Protein AF-A0A8J5LTT1-F1 (afdb_monomer_lite)

Structure (mmCIF, N/CA/C/O backbone):
data_AF-A0A8J5LTT1-F1
#
_entry.id   AF-A0A8J5LTT1-F1
#
loop_
_atom_site.group_PDB
_atom_site.id
_atom_site.type_symbol
_atom_site.label_atom_id
_atom_site.label_alt_id
_atom_site.label_comp_id
_atom_site.label_asym_id
_atom_site.label_entity_id
_atom_site.label_seq_id
_atom_site.pdbx_PDB_ins_code
_atom_site.Cartn_x
_atom_site.Cartn_y
_atom_site.Cartn_z
_atom_site.occupancy
_atom_site.B_iso_or_equiv
_atom_site.auth_seq_id
_atom_site.auth_comp_id
_atom_site.auth_asym_id
_atom_site.auth_atom_id
_atom_site.pdbx_PDB_model_num
ATOM 1 N N . MET A 1 1 ? 17.316 41.016 32.663 1.00 40.66 1 MET A N 1
ATOM 2 C CA . MET A 1 1 ? 16.674 39.983 31.808 1.00 40.66 1 MET A CA 1
ATOM 3 C C . MET A 1 1 ? 17.158 40.007 30.357 1.00 40.66 1 MET A C 1
ATOM 5 O O . MET A 1 1 ? 17.372 38.932 29.819 1.00 40.66 1 MET A O 1
ATOM 9 N N . ARG A 1 2 ? 17.405 41.175 29.738 1.00 32.16 2 ARG A N 1
ATOM 10 C CA . ARG A 1 2 ? 17.920 41.272 28.353 1.00 32.16 2 ARG A CA 1
ATOM 11 C C . ARG A 1 2 ? 19.326 40.681 28.143 1.00 32.16 2 ARG A C 1
ATOM 13 O O . ARG A 1 2 ? 19.530 39.993 27.152 1.00 32.16 2 ARG A O 1
A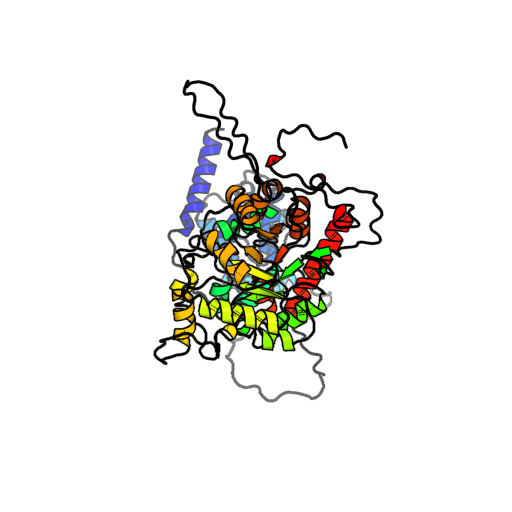TOM 20 N N . GLU A 1 3 ? 20.249 40.841 29.094 1.00 35.06 3 GLU A N 1
ATOM 21 C CA . GLU A 1 3 ? 21.596 40.233 29.011 1.00 35.06 3 GLU A CA 1
ATOM 22 C C . GLU A 1 3 ? 21.596 38.710 29.217 1.00 35.06 3 GLU A C 1
ATOM 24 O O . GLU A 1 3 ? 22.361 37.987 28.586 1.00 35.06 3 GLU A O 1
ATOM 29 N N . ARG A 1 4 ? 20.655 38.200 30.026 1.00 44.62 4 ARG A N 1
ATOM 30 C CA . ARG A 1 4 ? 20.475 36.759 30.287 1.00 44.62 4 ARG A CA 1
ATOM 31 C C . ARG A 1 4 ? 20.013 35.987 29.047 1.00 44.62 4 ARG A C 1
ATOM 33 O O . ARG A 1 4 ? 20.304 34.806 28.923 1.00 44.62 4 ARG A O 1
ATOM 40 N N . PHE A 1 5 ? 19.315 36.659 28.131 1.00 38.78 5 PHE A N 1
ATOM 41 C CA . PHE A 1 5 ? 18.871 36.070 26.869 1.00 38.78 5 PHE A CA 1
ATOM 42 C C . PHE A 1 5 ? 19.996 36.060 25.822 1.00 38.78 5 PHE A C 1
ATOM 44 O O . PHE A 1 5 ? 20.113 35.109 25.061 1.00 38.78 5 PHE A O 1
ATOM 51 N N . HIS A 1 6 ? 20.875 37.067 25.827 1.00 37.28 6 HIS A N 1
ATOM 52 C CA . HIS A 1 6 ? 21.971 37.164 24.858 1.00 37.28 6 HIS A CA 1
ATOM 53 C C . HIS A 1 6 ? 23.093 36.157 25.133 1.00 37.28 6 HIS A C 1
ATOM 55 O O . HIS A 1 6 ? 23.568 35.533 24.192 1.00 37.28 6 HIS A O 1
ATOM 61 N N . ALA A 1 7 ? 23.464 35.916 26.396 1.00 38.59 7 ALA A N 1
ATOM 62 C CA . ALA A 1 7 ? 24.502 34.932 26.729 1.00 38.59 7 ALA A CA 1
ATOM 63 C C . ALA A 1 7 ? 24.077 33.484 26.412 1.00 38.59 7 ALA A C 1
ATOM 65 O O . ALA A 1 7 ? 24.863 32.708 25.874 1.00 38.59 7 ALA A O 1
ATOM 66 N N . ALA A 1 8 ? 22.814 33.132 26.681 1.00 39.97 8 ALA A N 1
ATOM 67 C CA . ALA A 1 8 ? 22.273 31.807 26.372 1.00 39.97 8 ALA A CA 1
ATOM 68 C C . ALA A 1 8 ? 22.137 31.571 24.857 1.00 39.97 8 ALA A C 1
ATOM 70 O O . ALA A 1 8 ? 22.448 30.486 24.372 1.00 39.97 8 ALA A O 1
ATOM 71 N N . VAL A 1 9 ? 21.728 32.596 24.100 1.00 42.22 9 VAL A N 1
ATOM 72 C CA . VAL A 1 9 ? 21.604 32.526 22.634 1.00 42.22 9 VAL A CA 1
ATOM 73 C C . VAL A 1 9 ? 22.978 32.477 21.956 1.00 42.22 9 VAL A C 1
ATOM 75 O O . VAL A 1 9 ? 23.155 31.705 21.017 1.00 42.22 9 VAL A O 1
ATOM 78 N N . LEU A 1 10 ? 23.974 33.217 22.457 1.00 40.25 10 LEU A N 1
ATOM 79 C CA . LEU A 1 10 ? 25.341 33.195 21.924 1.00 40.25 10 LEU A CA 1
ATOM 80 C C . LEU A 1 10 ? 26.037 31.841 22.172 1.00 40.25 10 LEU A C 1
ATOM 82 O O . LEU A 1 10 ? 26.752 31.350 21.302 1.00 40.25 10 LEU A O 1
ATOM 86 N N . LEU A 1 11 ? 25.774 31.199 23.316 1.00 44.06 11 LEU A N 1
ATOM 87 C CA . LEU A 1 11 ? 26.318 29.877 23.647 1.00 44.06 11 LEU A CA 1
ATOM 88 C C . LEU A 1 11 ? 25.653 28.747 22.837 1.00 44.06 11 LEU A C 1
ATOM 90 O O . LEU A 1 11 ? 26.336 27.833 22.380 1.00 44.06 11 LEU A O 1
ATOM 94 N N . LEU A 1 12 ? 24.338 28.837 22.598 1.00 44.53 12 LEU A N 1
ATOM 95 C CA . LEU A 1 12 ? 23.605 27.932 21.700 1.00 44.53 12 LEU A CA 1
ATOM 96 C C . LEU A 1 12 ? 24.073 28.061 20.242 1.00 44.53 12 LEU A C 1
ATOM 98 O O . LEU A 1 12 ? 24.183 27.052 19.549 1.00 44.53 12 LEU A O 1
ATOM 102 N N . LEU A 1 13 ? 24.399 29.278 19.794 1.00 41.47 13 LEU A N 1
ATOM 103 C CA . LEU A 1 13 ? 24.981 29.523 18.471 1.00 41.47 13 LEU A CA 1
ATOM 104 C C . LEU A 1 13 ? 26.402 28.949 18.351 1.00 41.47 13 LEU A C 1
ATOM 106 O O . LEU A 1 13 ? 26.711 28.326 17.342 1.00 41.47 13 LEU A O 1
ATOM 110 N N . LEU A 1 14 ? 27.246 29.075 19.379 1.00 43.44 14 LEU A N 1
ATOM 111 C CA . LEU A 1 14 ? 28.599 28.496 19.371 1.00 43.44 14 LEU A CA 1
ATOM 112 C C . LEU A 1 14 ? 28.587 26.955 19.381 1.00 43.44 14 LEU A C 1
ATOM 114 O O . LEU A 1 14 ? 29.378 26.331 18.674 1.00 43.44 14 LEU A O 1
ATOM 118 N N . LEU A 1 15 ? 27.651 26.334 20.108 1.00 43.47 15 LEU A N 1
ATOM 119 C CA . LEU A 1 15 ? 27.485 24.873 20.133 1.00 43.47 15 LEU A CA 1
ATOM 120 C C . LEU A 1 15 ? 26.873 24.309 18.838 1.00 43.47 15 LEU A C 1
ATOM 122 O O . LEU A 1 15 ? 27.152 23.166 18.484 1.00 43.47 15 LEU A O 1
ATOM 126 N N . ALA A 1 16 ? 26.087 25.105 18.106 1.00 44.84 16 ALA A N 1
ATOM 127 C CA . ALA A 1 16 ? 25.532 24.716 16.808 1.00 44.84 16 ALA A CA 1
ATOM 128 C C . ALA A 1 16 ? 26.553 24.789 15.654 1.00 44.84 16 ALA A C 1
ATOM 130 O O . ALA A 1 16 ? 26.369 24.116 14.641 1.00 44.84 16 ALA A O 1
ATOM 131 N N . VAL A 1 17 ? 27.627 25.578 15.793 1.00 39.59 17 VAL A N 1
ATOM 132 C CA . VAL A 1 17 ? 28.643 25.784 14.738 1.00 39.59 17 VAL A CA 1
ATOM 133 C C . VAL A 1 17 ? 29.858 24.854 14.892 1.00 39.59 17 VAL A C 1
ATOM 135 O O . VAL A 1 17 ? 30.524 24.546 13.905 1.00 39.59 17 VAL A O 1
ATOM 138 N N . ALA A 1 18 ? 30.114 24.314 16.088 1.00 39.09 18 ALA A N 1
ATOM 139 C CA . ALA A 1 18 ? 31.217 23.380 16.341 1.00 39.09 18 ALA A CA 1
ATOM 140 C C . ALA A 1 18 ? 31.277 22.114 15.437 1.00 39.09 18 ALA A C 1
ATOM 142 O O . ALA A 1 18 ? 32.391 21.663 15.166 1.00 39.09 18 ALA A O 1
ATOM 143 N N . PRO A 1 19 ? 30.170 21.546 14.900 1.00 41.97 19 PRO A N 1
ATOM 144 C CA . PRO A 1 19 ? 30.253 20.375 14.017 1.00 41.97 19 PRO A CA 1
ATOM 145 C C . PRO A 1 19 ? 30.792 20.679 12.609 1.00 41.97 19 PRO A C 1
ATOM 147 O O . PRO A 1 19 ? 31.069 19.747 11.861 1.00 41.97 19 PRO A O 1
ATOM 150 N N . LEU A 1 20 ? 30.919 21.954 12.216 1.00 38.47 20 LEU A N 1
ATOM 151 C CA . LEU A 1 20 ? 31.273 22.352 10.844 1.00 38.47 20 LEU A CA 1
ATOM 152 C C . LEU A 1 20 ? 32.787 22.451 10.576 1.00 38.47 20 LEU A C 1
ATOM 154 O O . LEU A 1 20 ? 33.169 22.698 9.436 1.00 38.47 20 LEU A O 1
ATOM 158 N N . ILE A 1 21 ? 33.653 22.272 11.585 1.00 40.97 21 ILE A N 1
ATOM 159 C CA . ILE A 1 21 ? 35.104 22.550 11.465 1.00 40.97 21 ILE A CA 1
ATOM 160 C C . ILE A 1 21 ? 35.990 21.318 11.760 1.00 40.97 21 ILE A C 1
ATOM 162 O O . ILE A 1 21 ? 37.210 21.439 11.810 1.00 40.97 21 ILE A O 1
ATOM 166 N N . MET A 1 22 ? 35.447 20.103 11.912 1.00 36.84 22 MET A N 1
ATOM 167 C CA . MET A 1 22 ? 36.278 18.921 12.215 1.00 36.84 22 MET A CA 1
ATOM 168 C C . MET A 1 22 ? 36.140 17.773 11.205 1.00 36.84 22 MET A C 1
ATOM 170 O O . MET A 1 22 ? 35.045 17.534 10.694 1.00 36.84 22 MET A O 1
ATOM 174 N N . PRO A 1 23 ? 37.246 17.064 10.895 1.00 39.72 23 PRO A N 1
ATOM 175 C CA . PRO A 1 23 ? 37.249 15.970 9.931 1.00 39.72 23 PRO A CA 1
ATOM 176 C C . PRO A 1 23 ? 36.421 14.784 10.440 1.00 39.72 23 PRO A C 1
ATOM 178 O O . PRO A 1 23 ? 36.452 14.444 11.623 1.00 39.72 23 PRO A O 1
ATOM 181 N N . LEU A 1 24 ? 35.685 14.156 9.521 1.00 35.53 24 LEU A N 1
ATOM 182 C CA . LEU A 1 24 ? 34.888 12.951 9.764 1.00 35.53 24 LEU A CA 1
ATOM 183 C C . LEU A 1 24 ? 35.791 11.791 10.234 1.00 35.53 24 LEU A C 1
ATOM 185 O O . LEU A 1 24 ? 36.799 11.534 9.572 1.00 35.53 24 LEU A O 1
ATOM 189 N N . PRO A 1 25 ? 35.458 11.070 11.323 1.00 36.47 25 PRO A N 1
ATOM 190 C CA . PRO A 1 25 ? 36.203 9.881 11.720 1.00 36.47 25 PRO A CA 1
ATOM 191 C C . PRO A 1 25 ? 35.799 8.647 10.890 1.00 36.47 25 PRO A C 1
ATOM 193 O O . PRO A 1 25 ? 34.701 8.577 10.338 1.00 36.47 25 PRO A O 1
ATOM 196 N N . ASP A 1 26 ? 36.727 7.689 10.817 1.00 35.19 26 ASP A N 1
ATOM 197 C CA . ASP A 1 26 ? 36.678 6.414 10.083 1.00 35.19 26 ASP A CA 1
ATOM 198 C C . ASP A 1 26 ? 35.349 5.631 10.250 1.00 35.19 26 ASP A C 1
ATOM 200 O O . ASP A 1 26 ? 34.829 5.535 11.365 1.00 35.19 26 ASP A O 1
ATOM 204 N N . PRO A 1 27 ? 34.797 4.991 9.196 1.00 34.50 27 PRO A N 1
ATOM 205 C CA . PRO A 1 27 ? 33.436 4.443 9.191 1.00 34.50 27 PRO A CA 1
ATOM 206 C C . PRO A 1 27 ? 33.293 3.052 9.842 1.00 34.50 27 PRO A C 1
ATOM 208 O O . PRO A 1 27 ? 32.340 2.329 9.549 1.00 34.50 27 PRO A O 1
ATOM 211 N N . ALA A 1 28 ? 34.206 2.650 10.727 1.00 35.47 28 ALA A N 1
ATOM 212 C CA . ALA A 1 28 ? 34.257 1.295 11.278 1.00 35.47 28 ALA A CA 1
ATOM 213 C C . ALA A 1 28 ? 34.211 1.261 12.815 1.00 35.47 28 ALA A C 1
ATOM 215 O O . ALA A 1 28 ? 35.113 0.714 13.429 1.00 35.47 28 ALA A O 1
ATOM 216 N N . LEU A 1 29 ? 33.181 1.859 13.428 1.00 38.16 29 LEU A N 1
ATOM 217 C CA . LEU A 1 29 ? 32.642 1.595 14.782 1.00 38.16 29 LEU A CA 1
ATOM 218 C C . LEU A 1 29 ? 31.674 2.745 15.112 1.00 38.16 29 LEU A C 1
ATOM 220 O O . LEU A 1 29 ? 32.067 3.907 15.057 1.00 38.16 29 LEU A O 1
ATOM 224 N N . ILE A 1 30 ? 30.410 2.459 15.443 1.00 41.78 30 ILE A N 1
ATOM 225 C CA . ILE A 1 30 ? 29.482 3.499 15.924 1.00 41.78 30 ILE A CA 1
ATOM 226 C C . ILE A 1 30 ? 29.899 3.845 17.359 1.00 41.78 30 ILE A C 1
ATOM 228 O O . ILE A 1 30 ? 29.416 3.236 18.305 1.00 41.78 30 ILE A O 1
ATOM 232 N N . LEU A 1 31 ? 30.845 4.773 17.511 1.00 51.72 31 LEU A N 1
ATOM 233 C CA . LEU A 1 31 ? 31.111 5.452 18.779 1.00 51.72 31 LEU A CA 1
ATOM 234 C C . LEU A 1 31 ? 30.049 6.543 18.981 1.00 51.72 31 LEU A C 1
ATOM 236 O O . LEU A 1 31 ? 29.708 7.250 18.030 1.00 51.72 31 LEU A O 1
ATOM 240 N N . MET A 1 32 ? 29.569 6.720 20.218 1.00 60.81 32 MET A N 1
ATOM 241 C CA . MET A 1 32 ? 28.760 7.890 20.593 1.00 60.81 32 MET A CA 1
ATOM 242 C C . MET A 1 32 ? 29.425 9.195 20.136 1.00 60.81 32 MET A C 1
ATOM 244 O O . MET A 1 32 ? 30.626 9.402 20.340 1.00 60.81 32 MET A O 1
ATOM 248 N N . THR A 1 33 ? 28.639 10.100 19.553 1.00 71.50 33 THR A N 1
ATOM 249 C CA . THR A 1 33 ? 29.146 11.389 19.066 1.00 71.50 33 THR A CA 1
ATOM 250 C C . THR A 1 33 ? 29.193 12.426 20.189 1.00 71.50 33 THR A C 1
ATOM 252 O O . THR A 1 33 ? 28.355 12.438 21.094 1.00 71.50 33 THR A O 1
ATOM 255 N N . CYS A 1 34 ? 30.126 13.382 20.121 1.00 73.12 34 CYS A N 1
ATOM 256 C CA . CYS A 1 34 ? 30.178 14.463 21.113 1.00 73.12 34 CYS A CA 1
ATOM 257 C C . CYS A 1 34 ? 28.926 15.358 21.104 1.00 73.12 34 CYS A C 1
ATOM 259 O O . CYS A 1 34 ? 28.616 15.969 22.125 1.00 73.12 34 CYS A O 1
ATOM 261 N N . GLY A 1 35 ? 28.172 15.397 19.997 1.00 71.25 35 GLY A N 1
ATOM 262 C CA . GLY A 1 35 ? 26.879 16.084 19.925 1.00 71.25 35 GLY A CA 1
ATOM 263 C C . GLY A 1 35 ? 25.821 15.456 20.837 1.00 71.25 35 GLY A C 1
ATOM 264 O O . GLY A 1 35 ? 25.124 16.173 21.556 1.00 71.25 35 GLY A O 1
ATOM 265 N N . GLU A 1 36 ? 25.749 14.124 20.887 1.00 71.88 36 GLU A N 1
ATOM 266 C CA . GLU A 1 36 ? 24.828 13.392 21.771 1.00 71.88 36 GLU A CA 1
ATOM 267 C C . GLU A 1 36 ? 25.196 13.567 23.252 1.00 71.88 36 GLU A C 1
ATOM 269 O O . GLU A 1 36 ? 24.316 13.753 24.101 1.00 71.88 36 GLU A O 1
ATOM 274 N N . VAL A 1 37 ? 26.499 13.582 23.559 1.00 75.31 37 VAL A N 1
ATOM 275 C CA . VAL A 1 37 ? 27.018 13.859 24.910 1.00 75.31 37 VAL A CA 1
ATOM 276 C C . VAL A 1 37 ? 26.666 15.282 25.347 1.00 75.31 37 VAL A C 1
ATOM 278 O O . VAL A 1 37 ? 26.144 15.481 26.447 1.00 75.31 37 VAL A O 1
ATOM 281 N N . ALA A 1 38 ? 26.880 16.268 24.472 1.00 74.31 38 ALA A N 1
ATOM 282 C CA . ALA A 1 38 ? 26.582 17.669 24.751 1.00 74.31 38 ALA A CA 1
ATOM 283 C C . ALA A 1 38 ? 25.080 17.913 24.956 1.00 74.31 38 ALA A C 1
ATOM 285 O O . ALA A 1 38 ? 24.695 18.575 25.918 1.00 74.31 38 ALA A O 1
ATOM 286 N N . MET A 1 39 ? 24.218 17.341 24.111 1.00 76.94 39 MET A N 1
ATOM 287 C CA . MET A 1 39 ? 22.763 17.469 24.257 1.00 76.94 39 MET A CA 1
ATOM 288 C C . MET A 1 39 ? 22.245 16.862 25.562 1.00 76.94 39 MET A C 1
ATOM 290 O O . MET A 1 39 ? 21.358 17.433 26.196 1.00 76.94 39 MET A O 1
ATOM 294 N N . SER A 1 40 ? 22.812 15.729 25.976 1.00 81.25 40 SER A N 1
ATOM 295 C CA . SER A 1 40 ? 22.407 15.051 27.210 1.00 81.25 40 SER A CA 1
ATOM 296 C C . SER A 1 40 ? 22.816 15.835 28.461 1.00 81.25 40 SER A C 1
ATOM 298 O O . SER A 1 40 ? 22.116 15.787 29.467 1.00 81.25 40 SER A O 1
ATOM 300 N N . LEU A 1 41 ? 23.917 16.593 28.412 1.00 79.94 41 LEU A N 1
ATOM 301 C CA . LEU A 1 41 ? 24.440 17.340 29.565 1.00 79.94 41 LEU A CA 1
ATOM 302 C C . LEU A 1 41 ? 24.178 18.843 29.523 1.00 79.94 41 LEU A C 1
ATOM 304 O O . LEU A 1 41 ? 24.386 19.512 30.534 1.00 79.94 41 LEU A O 1
ATOM 308 N N . ALA A 1 42 ? 23.666 19.386 28.417 1.00 82.12 42 ALA A N 1
ATOM 309 C CA . ALA A 1 42 ? 23.268 20.789 28.325 1.00 82.12 42 ALA A CA 1
ATOM 310 C C . ALA A 1 42 ? 22.352 21.239 29.487 1.00 82.12 42 ALA A C 1
ATOM 312 O O . ALA A 1 42 ? 22.593 22.315 30.040 1.00 82.12 42 ALA A O 1
ATOM 313 N N . PRO A 1 43 ? 21.376 20.430 29.957 1.00 86.44 43 PRO A N 1
ATOM 314 C CA . PRO A 1 43 ? 20.550 20.800 31.108 1.00 86.44 43 PRO A CA 1
ATOM 315 C C . PRO A 1 43 ? 21.306 20.843 32.446 1.00 86.44 43 PRO A C 1
ATOM 317 O O . PRO A 1 43 ? 20.787 21.394 33.411 1.00 86.44 43 PRO A O 1
ATOM 320 N N . CYS A 1 44 ? 22.509 20.267 32.532 1.00 83.06 44 CYS A N 1
ATOM 321 C CA . CYS A 1 44 ? 23.351 20.278 33.732 1.00 83.06 44 CYS A CA 1
ATOM 322 C C . CYS A 1 44 ? 24.196 21.545 33.873 1.00 83.06 44 CYS A C 1
ATOM 324 O O . CYS A 1 44 ? 24.765 21.787 34.937 1.00 83.06 44 CYS A O 1
ATOM 326 N N . LEU A 1 45 ? 24.285 22.366 32.824 1.00 83.62 45 LEU A N 1
ATOM 327 C CA . LEU A 1 45 ? 25.180 23.517 32.783 1.00 83.62 45 LEU A CA 1
ATOM 328 C C . LEU A 1 45 ? 24.965 24.532 33.931 1.00 83.62 45 LEU A C 1
ATOM 330 O O . LEU A 1 45 ? 25.966 24.978 34.493 1.00 83.62 45 LEU A O 1
ATOM 334 N N . PRO A 1 46 ? 23.727 24.862 34.364 1.00 82.75 46 PRO A N 1
ATOM 335 C CA . PRO A 1 46 ? 23.511 25.751 35.511 1.00 82.75 46 PRO A CA 1
ATOM 336 C C . PRO A 1 46 ? 24.135 25.229 36.813 1.00 82.75 46 PRO A C 1
ATOM 338 O O . PRO A 1 46 ? 24.779 25.985 37.543 1.00 82.75 46 PRO A O 1
ATOM 341 N N . TYR A 1 47 ? 24.016 23.926 37.073 1.00 84.44 47 TYR A N 1
ATOM 342 C CA . TYR A 1 47 ? 24.647 23.269 38.217 1.00 84.44 47 TYR A CA 1
ATOM 343 C C . TYR A 1 47 ? 26.173 23.219 38.068 1.00 84.44 47 TYR A C 1
ATOM 345 O O . TYR A 1 47 ? 26.898 23.573 38.996 1.00 84.44 47 TYR A O 1
ATOM 353 N N . LEU A 1 48 ? 26.691 22.872 36.887 1.00 82.12 48 LEU A N 1
ATOM 354 C CA . LEU A 1 48 ? 28.136 22.759 36.647 1.00 82.12 48 LEU A CA 1
ATOM 355 C C . LEU A 1 48 ? 28.881 24.103 36.725 1.00 82.12 48 LEU A C 1
ATOM 357 O O . LEU A 1 48 ? 30.033 24.142 37.155 1.00 82.12 48 LEU A O 1
ATOM 361 N N . LEU A 1 49 ? 28.220 25.208 36.375 1.00 82.00 49 LEU A N 1
ATOM 362 C CA . LEU A 1 49 ? 28.737 26.574 36.550 1.00 82.00 49 LEU A CA 1
ATOM 363 C C . LEU A 1 49 ? 28.546 27.100 37.989 1.00 82.00 49 LEU A C 1
ATOM 365 O O . LEU A 1 49 ? 29.063 28.155 38.358 1.00 82.00 49 LEU A O 1
ATOM 369 N N . GLY A 1 50 ? 27.833 26.352 38.836 1.00 80.81 50 GLY A N 1
ATOM 370 C CA . GLY A 1 50 ? 27.568 26.702 40.229 1.00 80.81 50 GLY A CA 1
ATOM 371 C C . GLY A 1 50 ? 26.519 27.795 40.413 1.00 80.81 50 GLY A C 1
ATOM 372 O O . GLY A 1 50 ? 26.554 28.478 41.436 1.00 80.81 50 GLY A O 1
ATOM 373 N N . TYR A 1 51 ? 25.618 27.961 39.441 1.00 82.94 51 TYR A N 1
ATOM 374 C CA . TYR A 1 51 ? 24.418 28.792 39.569 1.00 82.94 51 TYR A CA 1
ATOM 375 C C . TYR A 1 51 ? 23.300 28.082 40.342 1.00 82.94 51 TYR A C 1
ATOM 377 O O . TYR A 1 51 ? 22.413 28.747 40.873 1.00 82.94 51 TYR A O 1
ATOM 385 N N . GLU A 1 52 ? 23.357 26.752 40.439 1.00 84.62 52 GLU A N 1
ATOM 386 C CA . GLU A 1 52 ? 22.429 25.930 41.216 1.00 84.62 52 GLU A CA 1
ATOM 387 C C . GLU A 1 52 ? 23.179 25.076 42.244 1.00 84.62 52 GLU A C 1
ATOM 389 O O . GLU A 1 52 ? 24.285 24.598 41.992 1.00 84.62 52 GLU A O 1
ATOM 394 N N . ILE A 1 53 ? 22.557 24.875 43.411 1.00 82.19 53 ILE A N 1
ATOM 395 C CA . ILE A 1 53 ? 23.106 24.060 44.510 1.00 82.19 53 ILE A CA 1
ATOM 396 C C . ILE A 1 53 ? 22.885 22.559 44.248 1.00 82.19 53 ILE A C 1
ATOM 398 O O . ILE A 1 53 ? 23.635 21.728 44.751 1.00 82.19 53 ILE A O 1
ATOM 402 N N . GLN A 1 54 ? 21.867 22.202 43.458 1.00 85.62 54 GLN A N 1
ATOM 403 C CA . GLN A 1 54 ? 21.510 20.826 43.102 1.00 85.62 54 GLN A CA 1
ATOM 404 C C . GLN A 1 54 ? 21.158 20.738 41.611 1.00 85.62 54 GLN A C 1
ATOM 406 O O . GLN A 1 54 ? 20.606 21.701 41.079 1.00 85.62 54 GLN A O 1
ATOM 411 N N . PRO A 1 55 ? 21.441 19.611 40.935 1.00 87.75 55 PRO A N 1
ATOM 412 C CA . PRO A 1 55 ? 21.096 19.435 39.531 1.00 87.75 55 PRO A CA 1
ATOM 413 C C . PRO A 1 55 ? 19.580 19.304 39.338 1.00 87.75 55 PRO A C 1
ATOM 415 O O . PRO A 1 55 ? 18.898 18.577 40.063 1.00 87.75 55 PRO A O 1
ATOM 418 N N . ALA A 1 56 ? 19.047 19.966 38.310 1.00 87.19 56 ALA A N 1
ATOM 419 C CA . ALA A 1 56 ? 17.650 19.811 37.916 1.00 87.19 56 ALA A CA 1
ATOM 420 C C . ALA A 1 56 ? 17.317 18.357 37.518 1.00 87.19 56 ALA A C 1
ATOM 422 O O . ALA A 1 56 ? 18.150 17.632 36.972 1.00 87.19 56 ALA A O 1
ATOM 423 N N . ALA A 1 57 ? 16.055 17.945 37.678 1.00 85.62 57 ALA A N 1
ATOM 424 C CA . ALA A 1 57 ? 15.603 16.602 37.288 1.00 85.62 57 ALA A CA 1
ATOM 425 C C . ALA A 1 57 ? 15.899 16.276 35.808 1.00 85.62 57 ALA A C 1
ATOM 427 O O . ALA A 1 57 ? 16.231 15.143 35.467 1.00 85.62 57 ALA A O 1
ATOM 428 N N . VAL A 1 58 ? 15.838 17.290 34.938 1.00 82.94 58 VAL A N 1
ATOM 429 C CA . VAL A 1 58 ? 16.160 17.182 33.507 1.00 82.94 58 VAL A CA 1
ATOM 430 C C . VAL A 1 58 ? 17.656 16.921 33.281 1.00 82.94 58 VAL A C 1
ATOM 432 O O . VAL A 1 58 ? 18.005 16.118 32.419 1.00 82.94 58 VAL A O 1
ATOM 435 N N . CYS A 1 59 ? 18.535 17.524 34.089 1.00 86.62 59 CYS A N 1
ATOM 436 C CA . CYS A 1 59 ? 19.967 17.220 34.084 1.00 86.62 59 CYS A CA 1
ATOM 437 C C . CYS A 1 59 ? 20.218 15.757 34.466 1.00 86.62 59 CYS A C 1
ATOM 439 O O . CYS A 1 59 ? 20.877 15.027 33.727 1.00 86.62 59 CYS A O 1
ATOM 441 N N . CYS A 1 60 ? 19.623 15.286 35.563 1.00 90.12 60 CYS A N 1
ATOM 442 C CA . CYS A 1 60 ? 19.807 13.900 35.991 1.00 90.12 60 CYS A CA 1
ATOM 443 C C . CYS A 1 60 ? 19.198 12.875 35.022 1.00 90.12 60 CYS A C 1
ATOM 445 O O . CYS A 1 60 ? 19.728 11.773 34.886 1.00 90.12 60 CYS A O 1
ATOM 447 N N . GLY A 1 61 ? 18.134 13.241 34.298 1.00 86.38 61 GLY A N 1
ATOM 448 C CA . GLY A 1 61 ? 17.620 12.448 33.180 1.00 86.38 61 GLY A CA 1
ATOM 449 C C . GLY A 1 61 ? 18.667 12.254 32.080 1.00 86.38 61 GLY A C 1
ATOM 450 O O . GLY A 1 61 ? 18.881 11.129 31.632 1.00 86.38 61 GLY A O 1
ATOM 451 N N . GLY A 1 62 ? 19.377 13.320 31.710 1.00 84.50 62 GLY A N 1
ATOM 452 C CA . GLY A 1 62 ? 20.471 13.268 30.740 1.00 84.50 62 GLY A CA 1
ATOM 453 C C . GLY A 1 62 ? 21.676 12.443 31.204 1.00 84.50 62 GLY A C 1
ATOM 454 O O . GLY A 1 62 ? 22.181 11.612 30.450 1.00 84.50 62 GLY A O 1
ATOM 455 N N . VAL A 1 63 ? 22.079 12.579 32.472 1.00 84.06 63 VAL A N 1
ATOM 456 C CA . VAL A 1 63 ? 23.147 11.755 33.080 1.00 84.06 63 VAL A CA 1
ATOM 457 C C . VAL A 1 63 ? 22.789 10.264 33.042 1.00 84.06 63 VAL A C 1
ATOM 459 O O . VAL A 1 63 ? 23.636 9.426 32.730 1.00 84.06 63 VAL A O 1
ATOM 462 N N . ARG A 1 64 ? 21.522 9.918 33.298 1.00 86.56 64 ARG A N 1
ATOM 463 C CA . ARG A 1 64 ? 21.029 8.534 33.233 1.00 86.56 64 ARG A CA 1
ATOM 464 C C . ARG A 1 64 ? 21.036 7.970 31.817 1.00 86.56 64 ARG A C 1
ATOM 466 O O . ARG A 1 64 ? 21.394 6.810 31.636 1.00 86.56 64 ARG A O 1
ATOM 473 N N . VAL A 1 65 ? 20.688 8.784 30.823 1.00 82.50 65 VAL A N 1
ATOM 474 C CA . VAL A 1 65 ? 20.786 8.396 29.409 1.00 82.50 65 VAL A CA 1
ATOM 475 C C . VAL A 1 65 ? 22.238 8.083 29.042 1.00 82.50 65 VAL A C 1
ATOM 477 O O . VAL A 1 65 ? 22.495 7.018 28.491 1.00 82.50 65 VAL A O 1
ATOM 480 N N . LEU A 1 66 ? 23.196 8.935 29.420 1.00 80.38 66 LEU A N 1
ATOM 481 C CA . LEU A 1 66 ? 24.614 8.688 29.129 1.00 80.38 66 LEU A CA 1
ATOM 482 C C . LEU A 1 66 ? 25.170 7.450 29.836 1.00 80.38 66 LEU A C 1
ATOM 484 O O . LEU A 1 66 ? 25.894 6.673 29.220 1.00 80.38 66 LEU A O 1
ATOM 488 N N . SER A 1 67 ? 24.811 7.241 31.105 1.00 82.06 67 SER A N 1
ATOM 489 C CA . SER A 1 67 ? 25.226 6.048 31.853 1.00 82.06 67 SER A CA 1
ATOM 490 C C . SER A 1 67 ? 24.713 4.756 31.199 1.00 82.06 67 SER A C 1
ATOM 492 O O . SER A 1 67 ? 25.463 3.791 31.071 1.00 82.06 67 SER A O 1
ATOM 494 N N . ASN A 1 68 ? 23.475 4.766 30.692 1.00 79.50 68 ASN A N 1
ATOM 495 C CA . ASN A 1 68 ? 22.874 3.611 30.022 1.00 79.50 68 ASN A CA 1
ATOM 496 C C . ASN A 1 68 ? 23.405 3.363 28.602 1.00 79.50 68 ASN A C 1
ATOM 498 O O . ASN A 1 68 ? 23.297 2.242 28.112 1.00 79.50 68 ASN A O 1
ATOM 502 N N . LEU A 1 69 ? 23.933 4.388 27.926 1.00 74.31 69 LEU A N 1
ATOM 503 C CA . LEU A 1 69 ? 24.457 4.271 26.561 1.00 74.31 69 LEU A CA 1
ATOM 504 C C . LEU A 1 69 ? 25.951 3.915 26.522 1.00 74.31 69 LEU A C 1
ATOM 506 O O . LEU A 1 69 ? 26.398 3.293 25.563 1.00 74.31 69 LEU A O 1
ATOM 510 N N . ALA A 1 70 ? 26.721 4.242 27.564 1.00 77.56 70 ALA A N 1
ATOM 511 C CA . ALA A 1 70 ? 28.159 3.972 27.640 1.00 77.56 70 ALA A CA 1
ATOM 512 C C . ALA A 1 70 ? 28.486 2.510 28.030 1.00 77.56 70 ALA A C 1
ATOM 514 O O . ALA A 1 70 ? 29.172 2.247 29.025 1.00 77.56 70 ALA A O 1
ATOM 515 N N . LEU A 1 71 ? 27.975 1.548 27.255 1.00 73.12 71 LEU A N 1
ATOM 516 C CA . LEU A 1 71 ? 28.032 0.115 27.576 1.00 73.12 71 LEU A CA 1
ATOM 517 C C . LEU A 1 71 ? 29.377 -0.529 27.212 1.00 73.12 71 LEU A C 1
ATOM 519 O O . LEU A 1 71 ? 29.858 -1.406 27.938 1.00 73.12 71 LEU A O 1
ATOM 523 N N . THR A 1 72 ? 30.023 -0.089 26.129 1.00 75.75 72 THR A N 1
ATOM 524 C CA . THR A 1 72 ? 31.314 -0.647 25.695 1.00 75.75 72 THR A CA 1
ATOM 525 C C . THR A 1 72 ? 32.507 0.182 26.178 1.00 75.75 72 THR A C 1
ATOM 527 O O . THR A 1 72 ? 32.383 1.357 26.524 1.00 75.75 72 THR A O 1
ATOM 530 N N . ALA A 1 73 ? 33.700 -0.423 26.185 1.00 70.31 73 ALA A N 1
ATOM 531 C CA . ALA A 1 73 ? 34.958 0.285 26.451 1.00 70.31 73 ALA A CA 1
ATOM 532 C C . ALA A 1 73 ? 35.184 1.452 25.470 1.00 70.31 73 ALA A C 1
ATOM 534 O O . ALA A 1 73 ? 35.659 2.521 25.859 1.00 70.31 73 ALA A O 1
ATOM 535 N N . GLY A 1 74 ? 34.782 1.259 24.207 1.00 70.94 74 GLY A N 1
ATOM 536 C CA . GLY A 1 74 ? 34.811 2.289 23.171 1.00 70.94 74 GLY A CA 1
ATOM 537 C C . GLY A 1 74 ? 33.886 3.460 23.493 1.00 70.94 74 GLY A C 1
ATOM 538 O O . GLY A 1 74 ? 34.328 4.605 23.438 1.00 70.94 74 GLY A O 1
ATOM 539 N N . ASP A 1 75 ? 32.652 3.185 23.924 1.00 73.94 75 ASP A N 1
ATOM 540 C CA . ASP A 1 75 ? 31.672 4.226 24.268 1.00 73.94 75 ASP A CA 1
ATOM 541 C C . ASP A 1 75 ? 32.098 5.019 25.503 1.00 73.94 75 ASP A C 1
ATOM 543 O O . ASP A 1 75 ? 32.056 6.247 25.502 1.00 73.94 75 ASP A O 1
ATOM 547 N N . ARG A 1 76 ? 32.587 4.337 26.547 1.00 78.56 76 ARG A N 1
ATOM 548 C CA . ARG A 1 76 ? 33.107 5.001 27.753 1.00 78.56 76 ARG A CA 1
ATOM 549 C C . ARG A 1 76 ? 34.272 5.932 27.430 1.00 78.56 76 ARG A C 1
ATOM 551 O O . ARG A 1 76 ? 34.335 7.049 27.950 1.00 78.56 76 ARG A O 1
ATOM 558 N N . ARG A 1 77 ? 35.176 5.497 26.547 1.00 78.94 77 ARG A N 1
ATOM 559 C CA . ARG A 1 77 ? 36.305 6.311 26.079 1.00 78.94 77 ARG A CA 1
ATOM 560 C C . ARG A 1 77 ? 35.832 7.489 25.225 1.00 78.94 77 ARG A C 1
ATOM 562 O O . ARG A 1 77 ? 36.334 8.595 25.411 1.00 78.94 77 ARG A O 1
ATOM 569 N N . ALA A 1 78 ? 34.848 7.279 24.350 1.00 75.56 78 ALA A N 1
ATOM 570 C CA . ALA A 1 78 ? 34.237 8.326 23.532 1.00 75.56 78 ALA A CA 1
ATOM 571 C C . ALA A 1 78 ? 33.597 9.416 24.401 1.00 75.56 78 ALA A C 1
ATOM 573 O O . ALA A 1 78 ? 33.937 10.592 24.276 1.00 75.56 78 ALA A O 1
ATOM 574 N N . VAL A 1 79 ? 32.746 9.015 25.349 1.00 76.31 79 VAL A N 1
ATOM 575 C CA . VAL A 1 79 ? 32.061 9.926 26.273 1.00 76.31 79 VAL A CA 1
ATOM 576 C C . VAL A 1 79 ? 33.068 10.695 27.130 1.00 76.31 79 VAL A C 1
ATOM 578 O O . VAL A 1 79 ? 32.966 11.917 27.228 1.00 76.31 79 VAL A O 1
ATOM 581 N N . CYS A 1 80 ? 34.083 10.020 27.680 1.00 79.31 80 CYS A N 1
ATOM 582 C CA . CYS A 1 80 ? 35.148 10.673 28.446 1.00 79.31 80 CYS A CA 1
ATOM 583 C C . CYS A 1 80 ? 35.916 11.714 27.610 1.00 79.31 80 CYS A C 1
ATOM 585 O O . CYS A 1 80 ? 36.122 12.842 28.062 1.00 79.31 80 CYS A O 1
ATOM 587 N N . ASN A 1 81 ? 36.286 11.381 26.369 1.00 79.00 81 ASN A N 1
ATOM 588 C CA . ASN A 1 81 ? 36.995 12.306 25.481 1.00 79.00 81 ASN A CA 1
ATOM 589 C C . ASN A 1 81 ? 36.135 13.524 25.112 1.00 79.00 81 ASN A C 1
ATOM 591 O O . ASN A 1 81 ? 36.632 14.652 25.128 1.00 79.00 81 ASN A O 1
ATOM 595 N N . CYS A 1 82 ? 34.844 13.321 24.841 1.00 77.56 82 CYS A N 1
ATOM 596 C CA . CYS A 1 82 ? 33.910 14.409 24.555 1.00 77.56 82 CYS A CA 1
ATOM 597 C C . CYS A 1 82 ? 33.707 15.331 25.766 1.00 77.56 82 CYS A C 1
ATOM 599 O O . CYS A 1 82 ? 33.692 16.551 25.614 1.00 77.56 82 CYS A O 1
ATOM 601 N N . LEU A 1 83 ? 33.604 14.767 26.973 1.00 73.31 83 LEU A N 1
ATOM 602 C CA . LEU A 1 83 ? 33.522 15.530 28.222 1.00 73.31 83 LEU A CA 1
ATOM 603 C C . LEU A 1 83 ? 34.777 16.370 28.464 1.00 73.31 83 LEU A C 1
ATOM 605 O O . LEU A 1 83 ? 34.676 17.546 28.812 1.00 73.31 83 LEU A O 1
ATOM 609 N N . LYS A 1 84 ? 35.955 15.786 28.230 1.00 75.19 84 LYS A N 1
ATOM 610 C CA . LYS A 1 84 ? 37.245 16.470 28.358 1.00 75.19 84 LYS A CA 1
ATOM 611 C C . LYS A 1 84 ? 37.371 17.635 27.377 1.00 75.19 84 LYS A C 1
ATOM 613 O O . LYS A 1 84 ? 37.795 18.721 27.766 1.00 75.19 84 LYS A O 1
ATOM 618 N N . GLN A 1 85 ? 36.952 17.434 26.127 1.00 71.94 85 GLN A N 1
ATOM 619 C CA . GLN A 1 85 ? 36.910 18.503 25.128 1.00 71.94 85 GLN A CA 1
ATOM 620 C C . GLN A 1 85 ? 35.917 19.601 25.521 1.00 71.94 85 GLN A C 1
ATOM 622 O O . GLN A 1 85 ? 36.278 20.774 25.506 1.00 71.94 85 GLN A O 1
ATOM 627 N N . ALA A 1 86 ? 34.700 19.247 25.940 1.00 67.19 86 ALA A N 1
ATOM 628 C CA . ALA A 1 86 ? 33.701 20.222 26.375 1.00 67.19 86 ALA A CA 1
ATOM 629 C C . ALA A 1 86 ? 34.179 21.047 27.584 1.00 67.19 86 ALA A C 1
ATOM 631 O O . ALA A 1 86 ? 33.978 22.261 27.619 1.00 67.19 86 ALA A O 1
ATOM 632 N N . ALA A 1 87 ? 34.867 20.411 28.537 1.00 66.94 87 ALA A N 1
ATOM 633 C CA . ALA A 1 87 ? 35.438 21.094 29.692 1.00 66.94 87 ALA A CA 1
ATOM 634 C C . ALA A 1 87 ? 36.554 22.081 29.310 1.00 66.94 87 ALA A C 1
ATOM 636 O O . ALA A 1 87 ? 36.653 23.146 29.911 1.00 66.94 87 ALA A O 1
ATOM 637 N N . ALA A 1 88 ? 37.339 21.783 28.269 1.00 65.56 88 ALA A N 1
ATOM 638 C CA . ALA A 1 88 ? 38.353 22.704 27.754 1.00 65.56 88 ALA A CA 1
ATOM 639 C C . ALA A 1 88 ? 37.750 23.964 27.097 1.00 65.56 88 ALA A C 1
ATOM 641 O O . ALA A 1 88 ? 38.364 25.030 27.138 1.00 65.56 88 ALA A O 1
ATOM 642 N N . TYR A 1 89 ? 36.547 23.864 26.518 1.00 61.56 89 TYR A N 1
ATOM 643 C CA . TYR A 1 89 ? 35.857 24.995 25.880 1.00 61.56 89 TYR A CA 1
ATOM 644 C C . TYR A 1 89 ? 35.105 25.899 26.865 1.00 61.56 89 TYR A C 1
ATOM 646 O O . TYR A 1 89 ? 34.839 27.059 26.548 1.00 61.56 89 TYR A O 1
ATOM 654 N N . VAL A 1 90 ? 34.773 25.404 28.060 1.00 65.12 90 VAL A N 1
ATOM 655 C CA . VAL A 1 90 ? 34.029 26.161 29.074 1.00 65.12 90 VAL A CA 1
ATOM 656 C C . VAL A 1 90 ? 34.923 26.381 30.294 1.00 65.12 90 VAL A C 1
ATOM 658 O O . VAL A 1 90 ? 34.862 25.647 31.275 1.00 65.12 90 VAL A O 1
ATOM 661 N N . GLN A 1 91 ? 35.732 27.445 30.251 1.00 59.06 91 GLN A N 1
ATOM 662 C CA . GLN A 1 91 ? 36.724 27.798 31.285 1.00 59.06 91 GLN A CA 1
ATOM 663 C C . GLN A 1 91 ? 36.136 28.050 32.692 1.00 59.06 91 GLN A C 1
ATOM 665 O O . GLN A 1 91 ? 36.879 28.230 33.650 1.00 59.06 91 GLN A O 1
ATOM 670 N N . SER A 1 92 ? 34.809 28.096 32.830 1.00 70.69 92 SER A N 1
ATOM 671 C CA . SER A 1 92 ? 34.100 28.489 34.055 1.00 70.69 92 SER A CA 1
ATOM 672 C C . SER A 1 92 ? 33.429 27.327 34.801 1.00 70.69 92 SER A C 1
ATOM 674 O O . SER A 1 92 ? 32.680 27.572 35.749 1.00 70.69 92 SER A O 1
ATOM 676 N N . LEU A 1 93 ? 33.634 26.074 34.379 1.00 77.38 93 LEU A N 1
ATOM 677 C CA . LEU A 1 93 ? 33.054 24.913 35.063 1.00 77.38 93 LEU A CA 1
ATOM 678 C C . LEU A 1 93 ? 33.728 24.673 36.420 1.00 77.38 93 LEU A C 1
ATOM 680 O O . LEU A 1 93 ? 34.947 24.766 36.556 1.00 77.38 9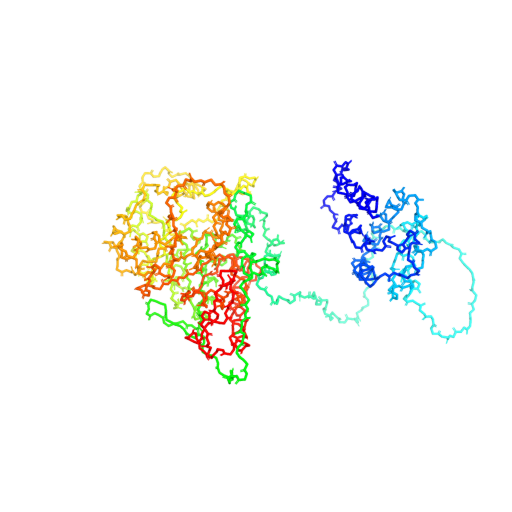3 LEU A O 1
ATOM 684 N N . LYS A 1 94 ? 32.934 24.322 37.436 1.00 79.06 94 LYS A N 1
ATOM 685 C CA . LYS A 1 94 ? 33.445 23.967 38.764 1.00 79.06 94 LYS A CA 1
ATOM 686 C C . LYS A 1 94 ? 33.752 22.472 38.826 1.00 79.06 94 LYS A C 1
ATOM 688 O O . LYS A 1 94 ? 32.826 21.665 38.873 1.00 79.06 94 LYS A O 1
ATOM 693 N N . GLU A 1 95 ? 35.030 22.103 38.926 1.00 76.69 95 GLU A N 1
ATOM 694 C CA . GLU A 1 95 ? 35.472 20.697 39.052 1.00 76.69 95 GLU A CA 1
ATOM 695 C C . GLU A 1 95 ? 34.761 19.938 40.181 1.00 76.69 95 GLU A C 1
ATOM 697 O O . GLU A 1 95 ? 34.361 18.789 40.004 1.00 76.69 95 GLU A O 1
ATOM 702 N N . ALA A 1 96 ? 34.516 20.597 41.319 1.00 77.38 96 ALA A N 1
ATOM 703 C CA . ALA A 1 96 ? 33.782 20.004 42.437 1.00 77.38 96 ALA A CA 1
ATOM 704 C C . ALA A 1 96 ? 32.356 19.567 42.048 1.00 77.38 96 ALA A C 1
ATOM 706 O O . ALA A 1 96 ? 31.890 18.519 42.489 1.00 77.38 96 ALA A O 1
ATOM 707 N N . ASN A 1 97 ? 31.684 20.328 41.179 1.00 80.88 97 ASN A N 1
ATOM 708 C CA . ASN A 1 97 ? 30.332 20.015 40.717 1.00 80.88 97 ASN A CA 1
ATOM 709 C C . ASN A 1 97 ? 30.353 18.926 39.635 1.00 80.88 97 ASN A C 1
ATOM 711 O O . ASN A 1 97 ? 29.448 18.097 39.586 1.00 80.88 97 ASN A O 1
ATOM 715 N N . ILE A 1 98 ? 31.400 18.881 38.803 1.00 76.50 98 ILE A N 1
ATOM 716 C CA . ILE A 1 98 ? 31.606 17.811 37.812 1.00 76.50 98 ILE A CA 1
ATOM 717 C C . ILE A 1 98 ? 31.809 16.464 38.523 1.00 76.50 98 ILE A C 1
ATOM 719 O O . ILE A 1 98 ? 31.174 15.473 38.161 1.00 76.50 98 ILE A O 1
ATOM 723 N N . ALA A 1 99 ? 32.637 16.437 39.572 1.00 77.69 99 ALA A N 1
ATOM 724 C CA . ALA A 1 99 ? 32.898 15.238 40.366 1.00 77.69 99 ALA A CA 1
ATOM 725 C C . ALA A 1 99 ? 31.685 14.795 41.207 1.00 77.69 99 ALA A C 1
ATOM 727 O O . ALA A 1 99 ? 31.479 13.599 41.409 1.00 77.69 99 ALA A O 1
ATOM 728 N N . ALA A 1 100 ? 30.866 15.741 41.683 1.00 81.50 100 ALA A N 1
ATOM 729 C CA . ALA A 1 100 ? 29.681 15.453 42.493 1.00 81.50 100 ALA A CA 1
ATOM 730 C C . ALA A 1 100 ? 28.458 15.008 41.671 1.00 81.50 100 ALA A C 1
ATOM 732 O O . ALA A 1 100 ? 27.569 14.353 42.214 1.00 81.50 100 ALA A O 1
ATOM 733 N N . LEU A 1 101 ? 28.416 15.305 40.367 1.00 82.00 101 LEU A N 1
ATOM 734 C CA . LEU A 1 101 ? 27.257 15.065 39.501 1.00 82.00 101 LEU A CA 1
ATOM 735 C C . LEU A 1 101 ? 26.685 13.626 39.546 1.00 82.00 101 LEU A C 1
ATOM 737 O O . LEU A 1 101 ? 25.467 13.502 39.701 1.00 82.00 101 LEU A O 1
ATOM 741 N N . PRO A 1 102 ? 27.483 12.534 39.461 1.00 82.12 102 PRO A N 1
ATOM 742 C CA . PRO A 1 102 ? 26.929 11.179 39.557 1.00 82.12 102 PRO A CA 1
ATOM 743 C C . PRO A 1 102 ? 26.271 10.902 40.917 1.00 82.12 102 PRO A C 1
ATOM 745 O O . PRO A 1 102 ? 25.202 10.289 40.979 1.00 82.12 102 PRO A O 1
ATOM 748 N N . ALA A 1 103 ? 26.877 11.389 42.004 1.00 82.62 103 ALA A N 1
ATOM 749 C CA . ALA A 1 103 ? 26.340 11.236 43.353 1.00 82.62 103 ALA A CA 1
ATOM 750 C C . ALA A 1 103 ? 25.062 12.071 43.546 1.00 82.62 103 ALA A C 1
ATOM 752 O O . ALA A 1 103 ? 24.059 11.550 44.031 1.00 82.62 103 ALA A O 1
ATOM 753 N N . SER A 1 104 ? 25.059 13.326 43.089 1.00 85.38 104 SER A N 1
ATOM 754 C CA . SER A 1 104 ? 23.900 14.225 43.149 1.00 85.38 104 SER A CA 1
ATOM 755 C C . SER A 1 104 ? 22.713 13.739 42.313 1.00 85.38 104 SER A C 1
ATOM 757 O O . SER A 1 104 ? 21.568 13.985 42.679 1.00 85.38 104 SER A O 1
ATOM 759 N N . CYS A 1 105 ? 22.964 13.008 41.223 1.00 85.06 105 CYS A N 1
ATOM 760 C CA . CYS A 1 105 ? 21.921 12.397 40.395 1.00 85.06 105 CYS A CA 1
ATOM 761 C C . CYS A 1 105 ? 21.601 10.936 40.754 1.00 85.06 105 CYS A C 1
ATOM 763 O O . CYS A 1 105 ? 20.837 10.291 40.025 1.00 85.06 105 CYS A O 1
ATOM 765 N N . ALA A 1 106 ? 22.187 10.397 41.832 1.00 85.31 106 ALA A N 1
ATOM 766 C CA . ALA A 1 106 ? 22.048 8.998 42.252 1.00 85.31 106 ALA A CA 1
ATOM 767 C C . ALA A 1 106 ? 22.233 7.997 41.092 1.00 85.31 106 ALA A C 1
ATOM 769 O O . ALA A 1 106 ? 21.520 6.999 40.984 1.00 85.31 106 ALA A O 1
ATOM 770 N N . THR A 1 107 ? 23.154 8.303 40.175 1.00 81.62 107 THR A N 1
ATOM 771 C CA . THR A 1 107 ? 23.376 7.544 38.943 1.00 81.62 107 THR A CA 1
ATOM 772 C C . THR A 1 107 ? 24.876 7.295 38.797 1.00 81.62 107 THR A C 1
ATOM 774 O O . THR A 1 107 ? 25.623 8.254 38.591 1.00 81.62 107 THR A O 1
ATOM 777 N N . PRO A 1 108 ? 25.352 6.041 38.904 1.00 77.50 108 PRO A N 1
ATOM 778 C CA . PRO A 1 108 ? 26.767 5.750 38.728 1.00 77.50 108 PRO A CA 1
ATOM 779 C C . PRO A 1 108 ? 27.172 6.033 37.278 1.00 77.50 108 PRO A C 1
ATOM 781 O O . PRO A 1 108 ? 26.484 5.618 36.344 1.00 77.50 108 PRO A O 1
ATOM 784 N N . MET A 1 109 ? 28.287 6.737 37.081 1.00 75.31 109 MET A N 1
ATOM 785 C CA . MET A 1 109 ? 28.910 6.863 35.764 1.00 75.31 109 MET A CA 1
ATOM 786 C C . MET A 1 109 ? 30.045 5.839 35.668 1.00 75.31 109 MET A C 1
ATOM 788 O O . MET A 1 109 ? 30.936 5.853 36.518 1.00 75.31 109 MET A O 1
ATOM 792 N N . PRO A 1 110 ? 30.040 4.940 34.669 1.00 65.31 110 PRO A N 1
ATOM 793 C CA . PRO A 1 110 ? 31.063 3.903 34.536 1.00 65.31 110 PRO A CA 1
ATOM 794 C C . PRO A 1 110 ? 32.387 4.435 33.956 1.00 65.31 110 PRO A C 1
ATOM 796 O O . PRO A 1 110 ? 33.233 3.657 33.531 1.00 65.31 110 PRO A O 1
ATOM 799 N N . PHE A 1 111 ? 32.573 5.754 33.915 1.00 69.50 111 PHE A N 1
ATOM 800 C CA . PHE A 1 111 ? 33.731 6.455 33.371 1.00 69.50 111 PHE A CA 1
ATOM 801 C C . PHE A 1 111 ? 34.057 7.668 34.259 1.00 69.50 111 PHE A C 1
ATOM 803 O O . PHE A 1 111 ? 33.169 8.189 34.940 1.00 69.50 111 PHE A O 1
ATOM 810 N N . PRO A 1 112 ? 35.318 8.125 34.283 1.00 65.38 112 PRO A N 1
ATOM 811 C CA . PRO A 1 112 ? 35.719 9.240 35.130 1.00 65.38 112 PRO A CA 1
ATOM 812 C C . PRO A 1 112 ? 35.080 10.559 34.667 1.00 65.38 112 PRO A C 1
ATOM 814 O O . PRO A 1 112 ? 35.114 10.905 33.488 1.00 65.38 112 PRO A O 1
ATOM 817 N N . SER A 1 113 ? 34.526 11.316 35.615 1.00 63.22 113 SER A N 1
ATOM 818 C CA . SER A 1 113 ? 33.959 12.650 35.400 1.00 63.22 113 SER A CA 1
ATOM 819 C C . SER A 1 113 ? 34.911 13.718 35.946 1.00 63.22 113 SER A C 1
ATOM 821 O O . SER A 1 113 ? 34.731 14.219 37.053 1.00 63.22 113 SER A O 1
ATOM 823 N N . SER A 1 114 ? 35.967 14.029 35.194 1.00 65.25 114 SER A N 1
ATOM 824 C CA . SER A 1 114 ? 36.852 15.172 35.466 1.00 65.25 114 SER A CA 1
ATOM 825 C C . SER A 1 114 ? 37.472 15.671 34.165 1.00 65.25 114 SER A C 1
ATOM 827 O O . SER A 1 114 ? 37.740 14.878 33.258 1.00 65.25 114 SER A O 1
ATOM 829 N N . SER A 1 115 ? 37.748 16.974 34.085 1.00 62.53 115 SER A N 1
ATOM 830 C CA . SER A 1 115 ? 38.471 17.572 32.953 1.00 62.53 115 SER A CA 1
ATOM 831 C C . SER A 1 115 ? 39.917 17.065 32.821 1.00 62.53 115 SER A C 1
ATOM 833 O O . SER A 1 115 ? 40.499 17.113 31.736 1.00 62.53 115 SER A O 1
ATOM 835 N N . HIS A 1 116 ? 40.483 16.506 33.894 1.00 63.50 116 HIS A N 1
ATOM 836 C CA . HIS A 1 116 ? 41.839 15.954 33.925 1.00 63.50 116 HIS A CA 1
ATOM 837 C C . HIS A 1 116 ? 41.885 14.425 33.812 1.00 63.50 116 HIS A C 1
ATOM 839 O O . HIS A 1 116 ? 42.960 13.836 33.913 1.00 63.50 116 HIS A O 1
ATOM 845 N N . ALA A 1 117 ? 40.744 13.772 33.579 1.00 67.81 117 ALA A N 1
ATOM 846 C CA . ALA A 1 117 ? 40.675 12.320 33.512 1.00 67.81 117 ALA A CA 1
ATOM 847 C C . ALA A 1 117 ? 41.549 11.733 32.384 1.00 67.81 117 ALA A C 1
ATOM 849 O O . ALA A 1 117 ? 41.620 12.268 31.265 1.00 67.81 117 ALA A O 1
ATOM 850 N N . ASP A 1 118 ? 42.194 10.602 32.681 1.00 72.75 118 ASP A N 1
ATOM 851 C CA . ASP A 1 118 ? 42.788 9.733 31.669 1.00 72.75 118 ASP A CA 1
ATOM 852 C C . ASP A 1 118 ? 41.702 8.809 31.104 1.00 72.75 118 ASP A C 1
ATOM 854 O O . ASP A 1 118 ? 41.275 7.838 31.733 1.00 72.75 118 ASP A O 1
ATOM 858 N N . CYS A 1 119 ? 41.236 9.130 29.898 1.00 72.75 119 CYS A N 1
ATOM 859 C CA . CYS A 1 119 ? 40.169 8.394 29.227 1.00 72.75 119 CYS A CA 1
ATOM 860 C C . CYS A 1 119 ? 40.600 7.005 28.727 1.00 72.75 119 CYS A C 1
ATOM 862 O O . CYS A 1 119 ? 39.742 6.203 28.350 1.00 72.75 119 CYS A O 1
ATOM 864 N N . ASN A 1 120 ? 41.898 6.678 28.770 1.00 67.75 120 ASN A N 1
ATOM 865 C CA . ASN A 1 120 ? 42.387 5.325 28.500 1.00 67.75 120 ASN A CA 1
ATOM 866 C C . ASN A 1 120 ? 42.220 4.390 29.710 1.00 67.75 120 ASN A C 1
ATOM 868 O O . ASN A 1 120 ? 42.179 3.176 29.528 1.00 67.75 120 ASN A O 1
ATOM 872 N N . LEU A 1 121 ? 42.043 4.939 30.920 1.00 60.28 121 LEU A N 1
ATOM 873 C CA . LEU A 1 121 ? 41.760 4.189 32.153 1.00 60.28 121 LEU A CA 1
ATOM 874 C C . LEU A 1 121 ? 40.262 3.952 32.414 1.00 60.28 121 LEU A C 1
ATOM 876 O O . LEU A 1 121 ? 39.905 3.394 33.453 1.00 60.28 121 LEU A O 1
ATOM 880 N N . ALA A 1 122 ? 39.375 4.325 31.484 1.00 57.31 122 ALA A N 1
ATOM 881 C CA . ALA A 1 122 ? 37.924 4.169 31.637 1.00 57.31 122 ALA A CA 1
ATOM 882 C C . ALA A 1 122 ? 37.469 2.708 31.870 1.00 57.31 122 ALA A C 1
ATOM 884 O O . ALA A 1 122 ? 36.362 2.482 32.351 1.00 57.31 122 ALA A O 1
ATOM 885 N N . ASP A 1 123 ? 38.323 1.721 31.586 1.00 52.66 123 ASP A N 1
ATOM 886 C CA . ASP A 1 123 ? 38.057 0.300 31.840 1.00 52.66 123 ASP A CA 1
ATOM 887 C C . ASP A 1 123 ? 38.377 -0.150 33.280 1.00 52.66 123 ASP A C 1
ATOM 889 O O . ASP A 1 123 ? 37.758 -1.090 33.779 1.00 52.66 123 ASP A O 1
ATOM 893 N N . ALA A 1 124 ? 39.263 0.544 34.006 1.00 47.97 124 ALA A N 1
ATOM 894 C CA . ALA A 1 124 ? 39.660 0.159 35.367 1.00 47.97 124 ALA A CA 1
ATOM 895 C C . ALA A 1 124 ? 38.558 0.414 36.422 1.00 47.97 124 ALA A C 1
ATOM 897 O O . ALA A 1 124 ? 38.486 -0.284 37.434 1.00 47.97 124 ALA A O 1
ATOM 898 N N . LEU A 1 125 ? 37.664 1.382 36.174 1.00 50.47 125 LEU A N 1
ATOM 899 C CA . LEU A 1 125 ? 36.569 1.771 37.081 1.00 50.47 125 LEU A CA 1
ATOM 900 C C . LEU A 1 125 ? 35.349 0.830 37.021 1.00 50.47 125 LEU A C 1
ATOM 902 O O . LEU A 1 125 ? 34.579 0.762 37.977 1.00 50.47 125 LEU A O 1
ATOM 906 N N . ALA A 1 126 ? 35.181 0.065 35.937 1.00 46.47 126 ALA A N 1
ATOM 907 C CA . ALA A 1 126 ? 34.118 -0.939 35.828 1.00 46.47 126 ALA A CA 1
ATOM 908 C C . ALA A 1 126 ? 34.418 -2.201 36.668 1.00 46.47 126 ALA A C 1
ATOM 910 O O . ALA A 1 126 ? 33.503 -2.839 37.200 1.00 46.47 126 ALA A O 1
ATOM 911 N N . CYS A 1 127 ? 35.702 -2.530 36.856 1.00 38.47 127 CYS A N 1
ATOM 912 C CA . CYS A 1 127 ? 36.132 -3.666 37.676 1.00 38.47 127 CYS A CA 1
ATOM 913 C C . CYS A 1 127 ? 36.013 -3.419 39.189 1.00 38.47 127 CYS A C 1
ATOM 915 O O . CYS A 1 127 ? 35.797 -4.376 39.930 1.00 38.47 127 CYS A O 1
ATOM 917 N N . SER A 1 128 ? 36.090 -2.172 39.672 1.00 43.41 128 SER A N 1
ATOM 918 C CA . SER A 1 128 ? 35.983 -1.889 41.116 1.00 43.41 128 SER A CA 1
ATOM 919 C C . SER A 1 128 ? 34.547 -1.976 41.650 1.00 43.41 128 SER A C 1
ATOM 921 O O . SER A 1 128 ? 34.345 -2.334 42.808 1.00 43.41 128 SER A O 1
ATOM 923 N N . ASN A 1 129 ? 33.541 -1.726 40.805 1.00 41.16 129 ASN A N 1
ATOM 924 C CA . ASN A 1 129 ? 32.126 -1.771 41.197 1.00 41.16 129 ASN A CA 1
ATOM 925 C C . ASN A 1 129 ? 31.474 -3.159 41.057 1.00 41.16 129 ASN A C 1
ATOM 927 O O . ASN A 1 129 ? 30.348 -3.346 41.514 1.00 41.16 129 ASN A O 1
ATOM 931 N N . SER A 1 130 ? 32.186 -4.133 40.477 1.00 36.69 130 SER A N 1
ATOM 932 C CA . SER A 1 130 ? 31.701 -5.510 40.270 1.00 36.69 130 SER A CA 1
ATOM 933 C C . SER A 1 130 ? 32.284 -6.523 41.268 1.00 36.69 130 SER A C 1
ATOM 935 O O . SER A 1 130 ? 31.801 -7.647 41.352 1.00 36.69 130 SER A O 1
ATOM 937 N N . CYS A 1 131 ? 33.280 -6.126 42.067 1.00 28.44 131 CYS A N 1
ATOM 938 C CA . CYS A 1 131 ? 33.918 -6.973 43.076 1.00 28.44 131 CYS A CA 1
ATOM 939 C C . CYS A 1 131 ? 33.798 -6.337 44.468 1.00 28.44 131 CYS A C 1
ATOM 941 O O . CYS A 1 131 ? 34.730 -5.705 44.959 1.00 28.44 131 CYS A O 1
ATOM 943 N N . LYS A 1 132 ? 32.651 -6.522 45.136 1.00 26.09 132 LYS A N 1
ATOM 944 C CA . LYS A 1 132 ? 32.597 -6.411 46.602 1.00 26.09 132 LYS A CA 1
ATOM 945 C C . LYS A 1 132 ? 33.033 -7.754 47.200 1.00 26.09 132 LYS A C 1
ATOM 947 O O . LYS A 1 132 ? 32.373 -8.753 46.923 1.00 26.09 132 LYS A O 1
ATOM 952 N N . PRO A 1 133 ? 34.099 -7.805 48.013 1.00 25.75 133 PRO A N 1
ATOM 953 C CA . PRO A 1 133 ? 34.512 -9.035 48.668 1.00 25.75 133 PRO A CA 1
ATOM 954 C C . PRO A 1 133 ? 33.526 -9.372 49.792 1.00 25.75 133 PRO A C 1
ATOM 956 O O . PRO A 1 133 ? 33.263 -8.557 50.681 1.00 25.75 133 PRO A O 1
ATOM 959 N N . THR A 1 134 ? 32.976 -10.584 49.765 1.00 28.47 134 THR A N 1
ATOM 960 C CA . THR A 1 134 ? 32.441 -11.221 50.969 1.00 28.47 134 THR A CA 1
ATOM 961 C C . THR A 1 134 ? 33.579 -11.355 51.977 1.00 28.47 134 THR A C 1
ATOM 963 O O . THR A 1 134 ? 34.684 -11.756 51.622 1.00 28.47 134 THR A O 1
ATOM 966 N N . LYS A 1 135 ? 33.320 -10.952 53.224 1.00 28.38 135 LYS A N 1
ATOM 967 C CA . LYS A 1 135 ? 34.259 -11.058 54.342 1.00 28.38 135 LYS A CA 1
ATOM 968 C C . LYS A 1 135 ? 34.775 -12.491 54.467 1.00 28.38 135 LYS A C 1
ATOM 970 O O . LYS A 1 135 ? 34.001 -13.352 54.850 1.00 28.38 135 LYS A O 1
ATOM 975 N N . GLU A 1 136 ? 36.063 -12.683 54.216 1.00 28.02 136 GLU A N 1
ATOM 976 C CA . GLU A 1 136 ? 36.963 -13.580 54.946 1.00 28.02 136 GLU A CA 1
ATOM 977 C C . GLU A 1 136 ? 38.406 -13.246 54.522 1.00 28.02 136 GLU A C 1
ATOM 979 O O . GLU A 1 136 ? 38.704 -13.025 53.351 1.00 28.02 136 GLU A O 1
ATOM 984 N N . SER A 1 137 ? 39.291 -13.095 55.501 1.00 25.39 137 SER A N 1
ATOM 985 C CA . SER A 1 137 ? 40.721 -12.781 55.374 1.00 25.39 137 SER A CA 1
ATOM 986 C C . SER A 1 137 ? 41.528 -13.899 56.064 1.00 25.39 137 SER A C 1
ATOM 988 O O . SER A 1 137 ? 40.898 -14.700 56.758 1.00 25.39 137 SER A O 1
ATOM 990 N N . PRO A 1 138 ? 42.884 -13.958 56.016 1.00 40.50 138 PRO A N 1
ATOM 991 C CA . PRO A 1 138 ? 43.872 -13.203 55.215 1.00 40.50 138 PRO A CA 1
ATOM 992 C C . PRO A 1 138 ? 44.986 -14.082 54.560 1.00 40.50 138 PRO A C 1
ATOM 994 O O . PRO A 1 138 ? 45.204 -15.216 54.973 1.00 40.50 138 PRO A O 1
ATOM 997 N N . SER A 1 139 ? 45.778 -13.538 53.610 1.00 26.73 139 SER A N 1
ATOM 998 C CA . SER A 1 139 ? 47.265 -13.398 53.718 1.00 26.73 139 SER A CA 1
ATOM 999 C C . SER A 1 139 ? 48.032 -13.091 52.394 1.00 26.73 139 SER A C 1
ATOM 1001 O O . SER A 1 139 ? 47.889 -13.783 51.397 1.00 26.73 139 SER A O 1
ATOM 1003 N N . HIS A 1 140 ? 48.882 -12.044 52.465 1.00 29.75 140 HIS A N 1
ATOM 1004 C CA . HIS A 1 140 ? 50.183 -11.758 51.791 1.00 29.75 140 HIS A CA 1
ATOM 1005 C C . HIS A 1 140 ? 50.359 -11.476 50.255 1.00 29.75 140 HIS A C 1
ATOM 1007 O O . HIS A 1 140 ? 50.591 -12.382 49.471 1.00 29.75 140 HIS A O 1
ATOM 1013 N N . ILE A 1 141 ? 50.309 -10.174 49.869 1.00 26.25 141 ILE A N 1
ATOM 1014 C CA . ILE A 1 141 ? 51.326 -9.231 49.252 1.00 26.25 141 ILE A CA 1
ATOM 1015 C C . ILE A 1 141 ? 52.498 -9.797 48.366 1.00 26.25 141 ILE A C 1
ATOM 1017 O O . ILE A 1 141 ? 53.032 -10.819 48.785 1.00 26.25 141 ILE A O 1
ATOM 1021 N N . PRO A 1 142 ? 53.112 -9.103 47.337 1.00 32.69 142 PRO A N 1
ATOM 1022 C CA . PRO A 1 142 ? 52.742 -7.977 46.423 1.00 32.69 142 PRO A CA 1
ATOM 1023 C C . PRO A 1 142 ? 53.027 -8.182 44.883 1.00 32.69 142 PRO A C 1
ATOM 1025 O O . PRO A 1 142 ? 53.678 -9.129 44.465 1.00 32.69 142 PRO A O 1
ATOM 1028 N N . SER A 1 143 ? 52.575 -7.200 44.074 1.00 24.34 143 SER A N 1
ATOM 1029 C CA . SER A 1 143 ? 52.804 -6.825 42.634 1.00 24.34 143 SER A CA 1
ATOM 1030 C C . SER A 1 143 ? 54.274 -6.796 42.105 1.00 24.34 143 SER A C 1
ATOM 1032 O O . SER A 1 143 ? 55.159 -6.912 42.951 1.00 24.34 143 SER A O 1
ATOM 1034 N N . PRO A 1 144 ? 54.619 -6.450 40.819 1.00 41.25 144 PRO A N 1
ATOM 1035 C CA . PRO A 1 144 ? 53.851 -6.237 39.561 1.00 41.25 144 PRO A CA 1
ATOM 1036 C C . PRO A 1 144 ? 54.434 -6.979 38.312 1.00 41.25 144 PRO A C 1
ATOM 1038 O O . PRO A 1 144 ? 55.424 -7.690 38.410 1.00 41.25 144 PRO A O 1
ATOM 1041 N N . TYR A 1 145 ? 53.866 -6.703 37.124 1.00 25.06 145 TYR A N 1
ATOM 1042 C CA . TYR A 1 145 ? 54.296 -7.037 35.743 1.00 25.06 145 TYR A CA 1
ATOM 1043 C C . TYR A 1 145 ? 53.728 -8.325 35.141 1.00 25.06 145 TYR A C 1
ATOM 1045 O O . TYR A 1 145 ? 54.310 -9.393 35.284 1.00 25.06 145 TYR A O 1
ATOM 1053 N N . ILE A 1 146 ? 52.659 -8.209 34.339 1.00 29.23 146 ILE A N 1
ATOM 1054 C CA . ILE A 1 146 ? 52.367 -9.215 33.308 1.00 29.23 146 ILE A CA 1
ATOM 1055 C C . ILE A 1 146 ? 52.108 -8.540 31.960 1.00 29.23 146 ILE A C 1
ATOM 1057 O O . ILE A 1 146 ? 51.127 -7.837 31.731 1.00 29.23 146 ILE A O 1
ATOM 1061 N N . TYR A 1 147 ? 53.086 -8.800 31.103 1.00 26.22 147 TYR A N 1
ATOM 1062 C CA . TYR A 1 147 ? 53.171 -8.649 29.663 1.00 26.22 147 TYR A CA 1
ATOM 1063 C C . TYR A 1 147 ? 52.091 -9.504 28.974 1.00 26.22 147 TYR A C 1
ATOM 1065 O O . TYR A 1 147 ? 51.888 -10.658 29.349 1.00 26.22 147 TYR A O 1
ATOM 1073 N N . CYS A 1 148 ? 51.420 -8.976 27.952 1.00 24.75 148 CYS A N 1
ATOM 1074 C CA . CYS A 1 148 ? 50.450 -9.721 27.146 1.00 24.75 148 CYS A CA 1
ATOM 1075 C C . CYS A 1 148 ? 51.106 -10.118 25.808 1.00 24.75 148 CYS A C 1
ATOM 1077 O O . CYS A 1 148 ? 51.466 -9.209 25.056 1.00 24.75 148 CYS A O 1
ATOM 1079 N N . PRO A 1 149 ? 51.303 -11.414 25.482 1.00 27.92 149 PRO A N 1
ATOM 1080 C CA . PRO A 1 149 ? 51.719 -11.820 24.144 1.00 27.92 149 PRO A CA 1
ATOM 1081 C C . PRO A 1 149 ? 50.504 -12.144 23.246 1.00 27.92 149 PRO A C 1
ATOM 1083 O O . PRO A 1 149 ? 49.417 -12.427 23.757 1.00 27.92 149 PRO A O 1
ATOM 1086 N N . PRO A 1 150 ? 50.658 -12.099 21.907 1.00 28.47 150 PRO A N 1
ATOM 1087 C CA . PRO A 1 150 ? 49.546 -12.134 20.966 1.00 28.47 150 PRO A CA 1
ATOM 1088 C C . PRO A 1 150 ? 49.124 -13.551 20.556 1.00 28.47 150 PRO A C 1
ATOM 1090 O O . PRO A 1 150 ? 49.871 -14.521 20.668 1.00 28.47 150 PRO A O 1
ATOM 1093 N N . LEU A 1 151 ? 47.899 -13.609 20.024 1.00 38.91 151 LEU A N 1
ATOM 1094 C CA . LEU A 1 151 ? 47.233 -14.737 19.373 1.00 38.91 151 LEU A CA 1
ATOM 1095 C C . LEU A 1 151 ? 48.163 -15.555 18.467 1.00 38.91 151 LEU A C 1
ATOM 1097 O O . LEU A 1 151 ? 48.473 -15.132 17.362 1.00 38.91 151 LEU A O 1
ATOM 1101 N N . HIS A 1 152 ? 48.517 -16.760 18.901 1.00 32.44 152 HIS A N 1
ATOM 1102 C CA . HIS A 1 152 ? 48.448 -17.993 18.115 1.00 32.44 152 HIS A CA 1
ATOM 1103 C C . HIS A 1 152 ? 48.710 -19.177 19.060 1.00 32.44 152 HIS A C 1
ATOM 1105 O O . HIS A 1 152 ? 49.382 -19.041 20.076 1.00 32.44 152 HIS A O 1
ATOM 1111 N N . THR A 1 153 ? 48.176 -20.346 1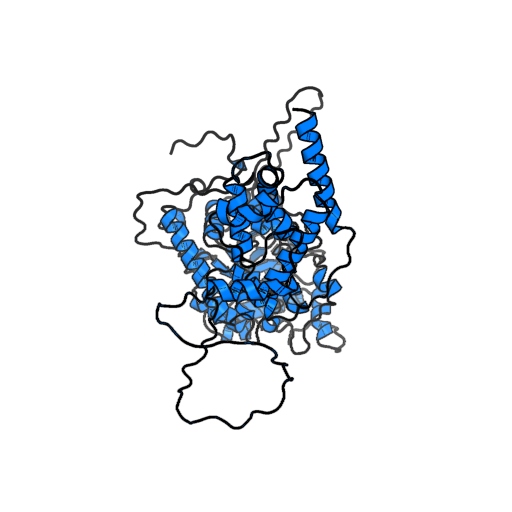8.702 1.00 31.69 153 THR A N 1
ATOM 1112 C CA . THR A 1 153 ? 48.343 -21.655 19.365 1.00 31.69 153 THR A CA 1
ATOM 1113 C C . THR A 1 153 ? 47.727 -21.823 20.756 1.00 31.69 153 THR A C 1
ATOM 1115 O O . THR A 1 153 ? 48.364 -21.564 21.762 1.00 31.69 153 THR A O 1
ATOM 1118 N N . LEU A 1 154 ? 46.522 -22.403 20.800 1.00 31.25 154 LEU A N 1
ATOM 1119 C CA . LEU A 1 154 ? 46.140 -23.416 21.796 1.00 31.25 154 LEU A CA 1
ATOM 1120 C C . LEU A 1 154 ? 44.945 -24.220 21.261 1.00 31.25 154 LEU A C 1
ATOM 1122 O O . LEU A 1 154 ? 43.793 -24.049 21.647 1.00 31.25 154 LEU A O 1
ATOM 1126 N N . ARG A 1 155 ? 45.240 -25.109 20.310 1.00 36.25 155 ARG A N 1
ATOM 1127 C CA . ARG A 1 155 ? 44.360 -26.213 19.917 1.00 36.25 155 ARG A CA 1
ATOM 1128 C C . ARG A 1 155 ? 44.892 -27.475 20.597 1.00 36.25 155 ARG A C 1
ATOM 1130 O O . ARG A 1 155 ? 45.536 -28.269 19.933 1.00 36.25 155 ARG A O 1
ATOM 1137 N N . SER A 1 156 ? 44.690 -27.616 21.909 1.00 36.12 156 SER A N 1
ATOM 1138 C CA . SER A 1 156 ? 44.911 -28.886 22.632 1.00 36.12 156 SER A CA 1
ATOM 1139 C C . SER A 1 156 ? 44.678 -28.754 24.142 1.00 36.12 156 SER A C 1
ATOM 1141 O O . SER A 1 156 ? 45.613 -28.956 24.893 1.00 36.12 156 SER A O 1
ATOM 1143 N N . PHE A 1 157 ? 43.467 -28.427 24.601 1.00 31.19 157 PHE A N 1
ATOM 1144 C CA . PHE A 1 157 ? 42.980 -28.816 25.939 1.00 31.19 157 PHE A CA 1
ATOM 1145 C C . PHE A 1 157 ? 41.448 -28.733 25.935 1.00 31.19 157 PHE A C 1
ATOM 1147 O O . PHE A 1 157 ? 40.866 -27.717 26.300 1.00 31.19 157 PHE A O 1
ATOM 1154 N N . ILE A 1 158 ? 40.787 -29.794 25.470 1.00 30.86 158 ILE A N 1
ATOM 1155 C CA . ILE A 1 158 ? 39.360 -30.016 25.727 1.00 30.86 158 ILE A CA 1
ATOM 1156 C C . ILE A 1 158 ? 39.267 -31.343 26.473 1.00 30.86 158 ILE A C 1
ATOM 1158 O O . ILE A 1 158 ? 39.458 -32.406 25.886 1.00 30.86 158 ILE A O 1
ATOM 1162 N N . SER A 1 159 ? 39.003 -31.267 27.777 1.00 28.22 159 SER A N 1
ATOM 1163 C CA . SER A 1 159 ? 38.456 -32.392 28.534 1.00 28.22 159 SER A CA 1
ATOM 1164 C C . SER A 1 159 ? 37.010 -32.638 28.079 1.00 28.22 159 SER A C 1
ATOM 1166 O O . SER A 1 159 ? 36.266 -31.671 27.891 1.00 28.22 159 SER A O 1
ATOM 1168 N N . PRO A 1 160 ? 36.573 -33.896 27.909 1.00 35.25 160 PRO A N 1
ATOM 1169 C CA . PRO A 1 160 ? 35.207 -34.205 27.511 1.00 35.25 160 PRO A CA 1
ATOM 1170 C C . PRO A 1 160 ? 34.297 -34.082 28.738 1.00 35.25 160 PRO A C 1
ATOM 1172 O O . PRO A 1 160 ? 34.414 -34.871 29.672 1.00 35.25 160 PRO A O 1
ATOM 1175 N N . GLY A 1 161 ? 33.410 -33.085 28.777 1.00 35.25 161 GLY A N 1
ATOM 1176 C CA . GLY A 1 161 ? 32.497 -32.977 29.921 1.00 35.25 161 GLY A CA 1
ATOM 1177 C C . GLY A 1 161 ? 31.657 -31.716 30.082 1.00 35.25 161 GLY A C 1
ATOM 1178 O O . GLY A 1 161 ? 31.089 -31.539 31.153 1.00 35.25 161 GLY A O 1
ATOM 1179 N N . ILE A 1 162 ? 31.539 -30.846 29.076 1.00 31.34 162 ILE A N 1
ATOM 1180 C CA . ILE A 1 162 ? 30.565 -29.748 29.115 1.00 31.34 162 ILE A CA 1
ATOM 1181 C C . ILE A 1 162 ? 29.714 -29.848 27.857 1.00 31.34 162 ILE A C 1
ATOM 1183 O O . ILE A 1 162 ? 30.195 -29.649 26.745 1.00 31.34 162 ILE A O 1
ATOM 1187 N N . SER A 1 163 ? 28.453 -30.226 28.049 1.00 29.67 163 SER A N 1
ATOM 1188 C CA . SER A 1 163 ? 27.428 -30.206 27.015 1.00 29.67 163 SER A CA 1
ATOM 1189 C C . SER A 1 163 ? 27.348 -28.816 26.388 1.00 29.67 163 SER A C 1
ATOM 1191 O O . SER A 1 163 ? 27.218 -27.828 27.115 1.00 29.67 163 SER A O 1
ATOM 1193 N N . GLU A 1 164 ? 27.351 -28.752 25.059 1.00 32.88 164 GLU A N 1
ATOM 1194 C CA . GLU A 1 164 ? 26.917 -27.592 24.281 1.00 32.88 164 GLU A CA 1
ATOM 1195 C C . GLU A 1 164 ? 25.435 -27.295 24.575 1.00 32.88 164 GLU A C 1
ATOM 1197 O O . GLU A 1 164 ? 24.531 -27.631 23.813 1.00 32.88 164 GLU A O 1
ATOM 1202 N N . GLN A 1 165 ? 25.151 -26.665 25.711 1.00 33.75 165 GLN A N 1
ATOM 1203 C CA . GLN A 1 165 ? 23.916 -25.913 25.870 1.00 33.75 165 GLN A CA 1
ATOM 1204 C C . GLN A 1 165 ? 24.138 -24.594 25.144 1.00 33.75 165 GLN A C 1
ATOM 1206 O O . GLN A 1 165 ? 24.893 -23.729 25.582 1.00 33.75 165 GLN A O 1
ATOM 1211 N N . GLY A 1 166 ? 23.555 -24.547 23.947 1.00 34.22 166 GLY A N 1
ATOM 1212 C CA . GLY A 1 166 ? 23.832 -23.565 22.919 1.00 34.22 166 GLY A CA 1
ATOM 1213 C C . GLY A 1 166 ? 23.854 -22.130 23.423 1.00 34.22 166 GLY A C 1
ATOM 1214 O O . GLY A 1 166 ? 22.968 -21.676 24.150 1.00 34.22 166 GLY A O 1
ATOM 1215 N N . CYS A 1 167 ? 24.835 -21.388 22.920 1.00 28.84 167 CYS A N 1
ATOM 1216 C CA . CYS A 1 167 ? 24.723 -19.951 22.765 1.00 28.84 167 CYS A CA 1
ATOM 1217 C C . CYS A 1 167 ? 23.526 -19.688 21.833 1.00 28.84 167 CYS A C 1
ATOM 1219 O O . CYS A 1 167 ? 23.674 -19.571 20.618 1.00 28.84 167 CYS A O 1
ATOM 1221 N N . LYS A 1 168 ? 22.306 -19.676 22.389 1.00 35.94 168 LYS A N 1
ATOM 1222 C CA . LYS A 1 168 ? 21.150 -19.078 21.729 1.00 35.94 168 LYS A CA 1
ATOM 1223 C C . LYS A 1 168 ? 21.530 -17.623 21.532 1.00 35.94 168 LYS A C 1
ATOM 1225 O O . LYS A 1 168 ? 21.553 -16.849 22.487 1.00 35.94 168 LYS A O 1
ATOM 1230 N N . THR A 1 169 ? 21.861 -17.263 20.299 1.00 36.16 169 THR A N 1
ATOM 1231 C CA . THR A 1 169 ? 21.820 -15.876 19.859 1.00 36.16 169 THR A CA 1
ATOM 1232 C C . THR A 1 169 ? 20.465 -15.351 20.323 1.00 36.16 169 THR A C 1
ATOM 1234 O O . THR A 1 169 ? 19.441 -15.911 19.934 1.00 36.16 169 THR A O 1
ATOM 1237 N N . MET A 1 170 ? 20.443 -14.381 21.240 1.00 38.50 170 MET A N 1
ATOM 1238 C CA . MET A 1 170 ? 19.208 -13.716 21.652 1.00 38.50 170 MET A CA 1
ATOM 1239 C C . MET A 1 170 ? 18.629 -13.074 20.393 1.00 38.50 170 MET A C 1
ATOM 1241 O O . MET A 1 170 ? 19.048 -11.989 19.994 1.00 38.50 170 MET A O 1
ATOM 1245 N N . SER A 1 171 ? 17.743 -13.789 19.700 1.00 54.91 171 SER A N 1
ATOM 1246 C CA . SER A 1 171 ? 17.026 -13.263 18.551 1.00 54.91 171 SER A CA 1
ATOM 1247 C C . SER A 1 171 ? 16.213 -12.091 19.071 1.00 54.91 171 SER A C 1
ATOM 1249 O O . SER A 1 171 ? 15.326 -12.296 19.900 1.00 54.91 171 SER A O 1
ATOM 1251 N N . MET A 1 172 ? 16.542 -10.871 18.645 1.00 65.56 172 MET A N 1
ATOM 1252 C CA . MET A 1 172 ? 15.714 -9.712 18.956 1.00 65.56 172 MET A CA 1
ATOM 1253 C C . MET A 1 172 ? 14.286 -10.012 18.504 1.00 65.56 172 MET A C 1
ATOM 1255 O O . MET A 1 172 ? 14.038 -10.274 17.327 1.00 65.56 172 MET A O 1
ATOM 1259 N N . GLU A 1 173 ? 13.356 -10.027 19.452 1.00 90.62 173 GLU A N 1
ATOM 1260 C CA . GLU A 1 173 ? 11.954 -10.263 19.156 1.00 90.62 173 GLU A CA 1
ATOM 1261 C C . GLU A 1 173 ? 11.395 -9.050 18.407 1.00 90.62 173 GLU A C 1
ATOM 1263 O O . GLU A 1 173 ? 11.336 -7.950 18.948 1.00 90.62 173 GLU A O 1
ATOM 1268 N N . VAL A 1 174 ? 11.011 -9.242 17.141 1.00 95.62 174 VAL A N 1
ATOM 1269 C CA . VAL A 1 174 ? 10.338 -8.197 16.355 1.00 95.62 174 VAL A CA 1
ATOM 1270 C C . VAL A 1 174 ? 8.929 -7.990 16.901 1.00 95.62 174 VAL A C 1
ATOM 1272 O O . VAL A 1 174 ? 8.119 -8.922 16.855 1.00 95.62 174 VAL A O 1
ATOM 1275 N N . THR A 1 175 ? 8.648 -6.775 17.368 1.00 95.88 175 THR A N 1
ATOM 1276 C CA . THR A 1 175 ? 7.387 -6.353 18.004 1.00 95.88 175 THR A CA 1
ATOM 1277 C C . THR A 1 175 ? 6.577 -5.385 17.152 1.00 95.88 175 THR A C 1
ATOM 1279 O O . THR A 1 175 ? 5.407 -5.139 17.442 1.00 95.88 175 THR A O 1
ATOM 1282 N N . ASN A 1 176 ? 7.179 -4.787 16.119 1.00 97.06 176 ASN A N 1
ATOM 1283 C CA . ASN A 1 176 ? 6.457 -3.884 15.233 1.00 97.06 176 ASN A CA 1
ATOM 1284 C C . ASN A 1 176 ? 6.980 -3.868 13.799 1.00 97.06 176 ASN A C 1
ATOM 1286 O O . ASN A 1 176 ? 8.118 -4.218 13.499 1.00 97.06 176 ASN A O 1
ATOM 1290 N N . VAL A 1 177 ? 6.132 -3.386 12.891 1.00 97.75 177 VAL A N 1
ATOM 1291 C CA . VAL A 1 177 ? 6.397 -3.377 11.447 1.00 97.75 177 VAL A CA 1
ATOM 1292 C C . VAL A 1 177 ? 7.641 -2.570 11.058 1.00 97.75 177 VAL A C 1
ATOM 1294 O O . VAL A 1 177 ? 8.291 -2.897 10.068 1.00 97.75 177 VAL A O 1
ATOM 1297 N N . MET A 1 178 ? 7.971 -1.501 11.788 1.00 96.31 178 MET A N 1
ATOM 1298 C CA . MET A 1 178 ? 9.078 -0.608 11.416 1.00 96.31 178 MET A CA 1
ATOM 1299 C C . MET A 1 178 ? 10.450 -1.229 11.689 1.00 96.31 178 MET A C 1
ATOM 1301 O O . MET A 1 178 ? 11.406 -0.891 10.998 1.00 96.31 178 MET A O 1
ATOM 1305 N N . GLU A 1 179 ? 10.556 -2.160 12.636 1.00 97.81 179 GLU A N 1
ATOM 1306 C CA . GLU A 1 179 ? 11.813 -2.858 12.941 1.00 97.81 179 GLU A CA 1
ATOM 1307 C C . GLU A 1 179 ? 12.327 -3.669 11.746 1.00 97.81 179 GLU A C 1
ATOM 1309 O O . GLU A 1 179 ? 13.536 -3.747 11.524 1.00 97.81 179 GLU A O 1
ATOM 1314 N N . TYR A 1 180 ? 11.424 -4.180 10.900 1.00 98.44 180 TYR A N 1
ATOM 1315 C CA . TYR A 1 180 ? 11.814 -4.871 9.672 1.00 98.44 180 TYR A CA 1
ATOM 1316 C C . TYR A 1 180 ? 12.589 -3.989 8.698 1.00 98.44 180 TYR A C 1
ATOM 1318 O O . TYR A 1 180 ? 13.408 -4.512 7.951 1.00 98.44 180 TYR A O 1
ATOM 1326 N N . GLU A 1 181 ? 12.381 -2.670 8.698 1.00 98.19 181 GLU A N 1
ATOM 1327 C CA . GLU A 1 181 ? 13.172 -1.761 7.863 1.00 98.19 181 GLU A CA 1
ATOM 1328 C C . GLU A 1 181 ? 14.645 -1.761 8.290 1.00 98.19 181 GLU A C 1
ATOM 1330 O O . GLU A 1 181 ? 15.531 -1.845 7.441 1.00 98.19 181 GLU A O 1
ATOM 1335 N N . ALA A 1 182 ? 14.915 -1.746 9.599 1.00 97.25 182 ALA A N 1
ATOM 1336 C CA . ALA A 1 182 ? 16.275 -1.813 10.128 1.00 97.25 182 ALA A CA 1
ATOM 1337 C C . ALA A 1 182 ? 16.928 -3.174 9.842 1.00 97.25 182 ALA A C 1
ATOM 1339 O O . ALA A 1 182 ? 18.075 -3.221 9.397 1.00 97.25 182 ALA A O 1
ATOM 1340 N N . ILE A 1 183 ? 16.185 -4.272 10.018 1.00 97.50 183 ILE A N 1
ATOM 1341 C CA . ILE A 1 183 ? 16.673 -5.627 9.715 1.00 97.50 183 ILE A CA 1
ATOM 1342 C C . ILE A 1 183 ? 16.963 -5.771 8.216 1.00 97.50 183 ILE A C 1
ATOM 1344 O O . ILE A 1 183 ? 18.024 -6.260 7.827 1.00 97.50 183 ILE A O 1
ATOM 1348 N N . ALA A 1 184 ? 16.056 -5.299 7.358 1.00 97.75 184 ALA A N 1
ATOM 1349 C CA . ALA A 1 184 ? 16.242 -5.320 5.912 1.00 97.75 184 ALA A CA 1
ATOM 1350 C C . ALA A 1 184 ? 17.451 -4.480 5.487 1.00 97.75 184 ALA A C 1
ATOM 1352 O O . ALA A 1 184 ? 18.210 -4.918 4.628 1.00 97.75 184 ALA A O 1
ATOM 1353 N N . LYS A 1 185 ? 17.681 -3.317 6.113 1.00 98.00 185 LYS A N 1
ATOM 1354 C CA . LYS A 1 185 ? 18.862 -2.477 5.858 1.00 98.00 185 LYS A CA 1
ATOM 1355 C C . LYS A 1 185 ? 20.176 -3.188 6.171 1.00 98.00 185 LYS A C 1
ATOM 1357 O O . LYS A 1 185 ? 21.159 -2.965 5.475 1.00 98.00 185 LYS A O 1
ATOM 1362 N N . GLN A 1 186 ? 20.194 -4.021 7.210 1.00 97.12 186 GLN A N 1
ATOM 1363 C CA . GLN A 1 186 ? 21.377 -4.795 7.594 1.00 97.12 186 GLN A CA 1
ATOM 1364 C C . GLN A 1 186 ? 21.622 -5.994 6.667 1.00 97.12 186 GLN A C 1
ATOM 1366 O O . GLN A 1 186 ? 22.774 -6.353 6.439 1.00 97.12 186 GLN A O 1
ATOM 1371 N N . LYS A 1 187 ? 20.560 -6.619 6.138 1.00 96.75 187 LYS A N 1
ATOM 1372 C CA . LYS A 1 187 ? 20.659 -7.833 5.307 1.00 96.75 187 LYS A CA 1
ATOM 1373 C C . LYS A 1 187 ? 20.803 -7.563 3.811 1.00 96.75 187 LYS A C 1
ATOM 1375 O O . LYS A 1 187 ? 21.475 -8.322 3.116 1.00 96.75 187 LYS A O 1
ATOM 1380 N N . LEU A 1 188 ? 20.129 -6.541 3.293 1.00 97.62 188 LEU A N 1
ATOM 1381 C CA . LEU A 1 188 ? 20.078 -6.284 1.858 1.00 97.62 188 LEU A CA 1
ATOM 1382 C C . LEU A 1 188 ? 21.326 -5.537 1.376 1.00 97.62 188 LEU A C 1
ATOM 1384 O O . LEU A 1 188 ? 21.809 -4.633 2.061 1.00 97.62 188 LEU A O 1
ATOM 1388 N N . PRO A 1 189 ? 21.797 -5.812 0.145 1.00 97.88 189 PRO A N 1
ATOM 1389 C CA . PRO A 1 189 ? 22.767 -4.947 -0.509 1.00 97.88 189 PRO A CA 1
ATOM 1390 C C . PRO A 1 189 ? 22.249 -3.507 -0.563 1.00 97.88 189 PRO A C 1
ATOM 1392 O O . PRO A 1 189 ? 21.074 -3.280 -0.866 1.00 97.88 189 PRO A O 1
ATOM 1395 N N . LYS A 1 190 ? 23.135 -2.528 -0.344 1.00 97.50 190 LYS A N 1
ATOM 1396 C CA . LYS A 1 190 ? 22.785 -1.097 -0.294 1.00 97.50 190 LYS A CA 1
ATOM 1397 C C . LYS A 1 190 ? 21.905 -0.654 -1.467 1.00 97.50 190 LYS A C 1
ATOM 1399 O O . LYS A 1 190 ? 20.889 -0.008 -1.254 1.00 97.50 190 LYS A O 1
ATOM 1404 N N . MET A 1 191 ? 22.262 -1.051 -2.692 1.00 97.00 191 MET A N 1
ATOM 1405 C CA . MET A 1 191 ? 21.501 -0.736 -3.907 1.00 97.00 191 MET A CA 1
ATOM 1406 C C . MET A 1 191 ? 20.047 -1.229 -3.840 1.00 97.00 191 MET A C 1
ATOM 1408 O O . MET A 1 191 ? 19.135 -0.508 -4.232 1.00 97.00 191 MET A O 1
ATOM 1412 N N . VAL A 1 192 ? 19.829 -2.442 -3.329 1.00 97.81 192 VAL A N 1
ATOM 1413 C CA . VAL A 1 192 ? 18.500 -3.057 -3.215 1.00 97.81 192 VAL A CA 1
ATOM 1414 C C . VAL A 1 192 ? 17.704 -2.417 -2.082 1.00 97.81 192 VAL A C 1
ATOM 1416 O O . VAL A 1 192 ? 16.536 -2.076 -2.270 1.00 97.81 192 VAL A O 1
ATOM 1419 N N . PHE A 1 193 ? 18.329 -2.216 -0.917 1.00 98.62 193 PHE A N 1
ATOM 1420 C CA . PHE A 1 193 ? 17.679 -1.533 0.200 1.00 98.62 193 PHE A CA 1
ATOM 1421 C C . PHE A 1 193 ? 17.234 -0.124 -0.202 1.00 98.62 193 PHE A C 1
ATOM 1423 O O . PHE A 1 193 ? 16.063 0.218 -0.044 1.00 98.62 193 PHE A O 1
ATOM 1430 N N . ASP A 1 194 ? 18.142 0.663 -0.779 1.00 98.38 194 ASP A N 1
ATOM 1431 C CA . ASP A 1 194 ? 17.874 2.035 -1.198 1.00 98.38 194 ASP A CA 1
ATOM 1432 C C . ASP A 1 194 ? 16.797 2.101 -2.288 1.00 98.38 194 ASP A C 1
ATOM 1434 O O . ASP A 1 194 ? 15.946 2.993 -2.243 1.00 98.38 194 ASP A O 1
ATOM 1438 N N . TYR A 1 195 ? 16.765 1.140 -3.220 1.00 98.06 195 TYR A N 1
ATOM 1439 C CA . TYR A 1 195 ? 15.702 1.048 -4.223 1.00 98.06 195 TYR A CA 1
ATOM 1440 C C . TYR A 1 195 ? 14.318 0.961 -3.574 1.00 98.06 195 TYR A C 1
ATOM 1442 O O . TYR A 1 195 ? 13.390 1.643 -4.021 1.00 98.06 195 TYR A O 1
ATOM 1450 N N . TYR A 1 196 ? 14.167 0.166 -2.510 1.00 98.50 196 TYR A N 1
ATOM 1451 C CA . TYR A 1 196 ? 12.899 0.025 -1.791 1.00 98.50 196 TYR A CA 1
ATOM 1452 C C . TYR A 1 196 ? 12.619 1.180 -0.825 1.00 98.50 196 TYR A C 1
ATOM 1454 O O . TYR A 1 196 ? 11.483 1.660 -0.745 1.00 98.50 196 TYR A O 1
ATOM 1462 N N . ALA A 1 197 ? 13.628 1.621 -0.078 1.00 98.44 197 ALA A N 1
ATOM 1463 C CA . ALA A 1 197 ? 13.479 2.603 0.989 1.00 98.44 197 ALA A CA 1
ATOM 1464 C C . ALA A 1 197 ? 13.249 4.020 0.451 1.00 98.44 197 ALA A C 1
ATOM 1466 O O . ALA A 1 197 ? 12.387 4.730 0.970 1.00 98.44 197 ALA A O 1
ATOM 1467 N N . SER A 1 198 ? 13.947 4.398 -0.623 1.00 97.88 198 SER A N 1
ATOM 1468 C CA . SER A 1 198 ? 13.988 5.778 -1.119 1.00 97.88 198 SER A CA 1
ATOM 1469 C C . SER A 1 198 ? 12.625 6.369 -1.492 1.00 97.88 198 SER A C 1
ATOM 1471 O O . SER A 1 198 ? 11.681 5.667 -1.891 1.00 97.88 198 SER A O 1
ATOM 1473 N N . GLY A 1 199 ? 12.543 7.689 -1.360 1.00 98.12 199 GLY A N 1
ATOM 1474 C CA . GLY A 1 199 ? 11.525 8.560 -1.938 1.00 98.12 199 GLY A CA 1
ATOM 1475 C C . GLY A 1 199 ? 12.071 9.337 -3.139 1.00 98.12 199 GLY A C 1
ATOM 1476 O O . GLY A 1 199 ? 13.186 9.085 -3.601 1.00 98.12 199 GLY A O 1
ATOM 1477 N N . ALA A 1 200 ? 11.271 10.261 -3.663 1.00 97.62 200 ALA A N 1
ATOM 1478 C CA . ALA A 1 200 ? 11.714 11.213 -4.676 1.00 97.62 200 ALA A CA 1
ATOM 1479 C C . ALA A 1 200 ? 12.511 12.356 -4.033 1.00 97.62 200 ALA A C 1
ATOM 1481 O O . ALA A 1 200 ? 12.120 12.832 -2.975 1.00 97.62 200 ALA A O 1
ATOM 1482 N N . GLU A 1 201 ? 13.588 12.781 -4.696 1.00 98.12 201 GLU A N 1
ATOM 1483 C CA . GLU A 1 201 ? 14.360 13.997 -4.392 1.00 98.12 201 GLU A CA 1
ATOM 1484 C C . GLU A 1 201 ? 14.755 14.109 -2.908 1.00 98.12 201 GLU A C 1
ATOM 1486 O O . GLU A 1 201 ? 15.435 13.209 -2.403 1.00 98.12 201 GLU A O 1
ATOM 1491 N N . ASP A 1 202 ? 14.322 15.164 -2.213 1.00 98.19 202 ASP A N 1
ATOM 1492 C CA . ASP A 1 202 ? 14.632 15.419 -0.799 1.00 98.19 202 ASP A CA 1
ATOM 1493 C C . ASP A 1 202 ? 13.836 14.516 0.162 1.00 98.19 202 ASP A C 1
ATOM 1495 O O . ASP A 1 202 ? 14.080 14.488 1.372 1.00 98.19 202 ASP A O 1
ATOM 1499 N N . GLN A 1 203 ? 12.917 13.712 -0.381 1.00 98.12 203 GLN A N 1
ATOM 1500 C CA . GLN A 1 203 ? 12.083 12.740 0.317 1.00 98.12 203 GLN A CA 1
ATOM 1501 C C . GLN A 1 203 ? 11.186 13.385 1.383 1.00 98.12 203 GLN A C 1
ATOM 1503 O O . GLN A 1 203 ? 10.846 12.751 2.392 1.00 98.12 203 GLN A O 1
ATOM 1508 N N . TRP A 1 204 ? 10.757 14.627 1.155 1.00 97.62 204 TRP A N 1
ATOM 1509 C CA . TRP A 1 204 ? 9.912 15.362 2.092 1.00 97.62 204 TRP A CA 1
ATOM 1510 C C . TRP A 1 204 ? 8.566 14.659 2.300 1.00 97.62 204 TRP A C 1
ATOM 1512 O O . TRP A 1 204 ? 8.165 14.374 3.433 1.00 97.62 204 TRP A O 1
ATOM 1522 N N . THR A 1 205 ? 7.893 14.270 1.214 1.00 96.25 205 THR A N 1
ATOM 1523 C CA . THR A 1 205 ? 6.617 13.543 1.266 1.00 96.25 205 THR A CA 1
ATOM 1524 C C . THR A 1 205 ? 6.795 12.159 1.897 1.00 96.25 205 THR A C 1
ATOM 1526 O O . THR A 1 205 ? 5.859 11.629 2.499 1.00 96.25 205 THR A O 1
ATOM 1529 N N . LEU A 1 206 ? 7.983 11.545 1.806 1.00 97.62 206 LEU A N 1
ATOM 1530 C CA . LEU A 1 206 ? 8.246 10.247 2.439 1.00 97.62 206 LEU A CA 1
ATOM 1531 C C . LEU A 1 206 ? 8.199 10.367 3.963 1.00 97.62 206 LEU A C 1
ATOM 1533 O O . LEU A 1 206 ? 7.575 9.530 4.624 1.00 97.62 206 LEU A O 1
ATOM 1537 N N . GLN A 1 207 ? 8.824 11.418 4.495 1.00 95.00 207 GLN A N 1
ATOM 1538 C CA . GLN A 1 207 ? 8.760 11.758 5.910 1.00 95.00 207 GLN A CA 1
ATOM 1539 C C . GLN A 1 207 ? 7.334 12.164 6.309 1.00 95.00 207 GLN A C 1
ATOM 1541 O O . GLN A 1 207 ? 6.784 11.590 7.254 1.00 95.00 207 GLN A O 1
ATOM 1546 N N . GLU A 1 208 ? 6.692 13.062 5.553 1.00 91.56 208 GLU A N 1
ATOM 1547 C CA . GLU A 1 208 ? 5.337 13.555 5.852 1.00 91.56 208 GLU A CA 1
ATOM 1548 C C . GLU A 1 208 ? 4.298 12.421 5.840 1.00 91.56 208 GLU A C 1
ATOM 1550 O O . GLU A 1 208 ? 3.430 12.384 6.710 1.00 91.56 208 GLU A O 1
ATOM 1555 N N . ASN A 1 209 ? 4.415 11.435 4.941 1.00 94.00 209 ASN A N 1
ATOM 1556 C CA . ASN A 1 209 ? 3.543 10.252 4.910 1.00 94.00 209 ASN A CA 1
ATOM 1557 C C . ASN A 1 209 ? 3.506 9.507 6.248 1.00 94.00 209 ASN A C 1
ATOM 1559 O O . ASN A 1 209 ? 2.481 8.923 6.592 1.00 94.00 209 ASN A O 1
ATOM 1563 N N . ARG A 1 210 ? 4.614 9.497 6.995 1.00 91.00 210 ARG A N 1
ATOM 1564 C CA . ARG A 1 210 ? 4.647 8.943 8.352 1.00 91.00 210 ARG A CA 1
ATOM 1565 C C . ARG A 1 210 ? 4.198 9.980 9.370 1.00 91.00 210 ARG A C 1
ATOM 1567 O O . ARG A 1 210 ? 3.343 9.686 10.198 1.00 91.00 210 ARG A O 1
ATOM 1574 N N . GLU A 1 211 ? 4.773 11.177 9.336 1.00 88.62 211 GLU A N 1
ATOM 1575 C CA . GLU A 1 211 ? 4.546 12.195 10.368 1.00 88.62 211 GLU A CA 1
ATOM 1576 C C . GLU A 1 211 ? 3.085 12.645 10.470 1.00 88.62 211 GLU A C 1
ATOM 1578 O O . GLU A 1 211 ? 2.608 12.892 11.584 1.00 88.62 211 GLU A O 1
ATOM 1583 N N . ALA A 1 212 ? 2.358 12.674 9.349 1.00 85.19 212 ALA A N 1
ATOM 1584 C CA . ALA A 1 212 ? 0.951 13.062 9.287 1.00 85.19 212 ALA A CA 1
ATOM 1585 C C . ALA A 1 212 ? 0.024 12.151 10.115 1.00 85.19 212 ALA A C 1
ATOM 1587 O O . ALA A 1 212 ? -1.065 12.573 10.501 1.00 85.19 212 ALA A O 1
ATOM 1588 N N . PHE A 1 213 ? 0.456 10.932 10.460 1.00 81.75 213 PHE A N 1
ATOM 1589 C CA . PHE A 1 213 ? -0.291 10.063 11.370 1.00 81.75 213 PHE A CA 1
ATOM 1590 C C . PHE A 1 213 ? -0.068 10.385 12.861 1.00 81.75 213 PHE A C 1
ATOM 1592 O O . PHE A 1 213 ? -0.947 10.068 13.666 1.00 81.75 213 PHE A O 1
ATOM 1599 N N . TRP A 1 214 ? 1.059 10.994 13.270 1.00 70.75 214 TRP A N 1
ATOM 1600 C CA . TRP A 1 214 ? 1.495 10.990 14.686 1.00 70.75 214 TRP A CA 1
ATOM 1601 C C . TRP A 1 214 ? 1.876 12.344 15.299 1.00 70.75 214 TRP A C 1
ATOM 1603 O O . TRP A 1 214 ? 1.897 12.446 16.527 1.00 70.75 214 TRP A O 1
ATOM 1613 N N . ARG A 1 215 ? 2.254 13.373 14.527 1.00 56.16 215 ARG A N 1
ATOM 1614 C CA . ARG A 1 215 ? 3.121 14.422 15.099 1.00 56.16 215 ARG A CA 1
ATOM 1615 C C . ARG A 1 215 ? 2.445 15.370 16.105 1.00 56.16 215 ARG A C 1
ATOM 1617 O O . ARG A 1 215 ? 1.508 16.106 15.802 1.00 56.16 215 ARG A O 1
ATOM 1624 N N . ILE A 1 216 ? 3.070 15.409 17.285 1.00 47.59 216 ILE A N 1
ATOM 1625 C CA . ILE A 1 216 ? 2.600 15.882 18.597 1.00 47.59 216 ILE A CA 1
ATOM 1626 C C . ILE A 1 216 ? 2.517 17.413 18.784 1.00 47.59 216 ILE A C 1
ATOM 1628 O O . ILE A 1 216 ? 1.876 17.863 19.728 1.00 47.59 216 ILE A O 1
ATOM 1632 N N . LEU A 1 217 ? 3.063 18.245 17.888 1.00 37.34 217 LEU A N 1
ATOM 1633 C CA . LEU A 1 217 ? 3.199 19.691 18.163 1.00 37.34 217 LEU A CA 1
ATOM 1634 C C . LEU A 1 217 ? 2.377 20.655 17.300 1.00 37.34 217 LEU A C 1
ATOM 1636 O O . LEU A 1 217 ? 2.443 21.854 17.551 1.00 37.34 217 LEU A O 1
ATOM 1640 N N . ARG A 1 218 ? 1.565 20.190 16.338 1.00 45.03 218 ARG A N 1
ATOM 1641 C CA . ARG A 1 218 ? 0.611 21.085 15.640 1.00 45.03 218 ARG A CA 1
ATOM 1642 C C . ARG A 1 218 ? -0.500 20.371 14.855 1.00 45.03 218 ARG A C 1
ATOM 1644 O O . ARG A 1 218 ? -1.626 20.837 14.941 1.00 45.03 218 ARG A O 1
ATOM 1651 N N . LYS A 1 219 ? -0.234 19.192 14.274 1.00 49.69 219 LYS A N 1
ATOM 1652 C CA . LYS A 1 219 ? -1.082 18.496 13.280 1.00 49.69 219 LYS A CA 1
ATOM 1653 C C . LYS A 1 219 ? -1.679 17.153 13.752 1.00 49.69 219 LYS A C 1
ATOM 1655 O O . LYS A 1 219 ? -1.469 16.125 13.119 1.00 49.69 219 LYS A O 1
ATOM 1660 N N . LEU A 1 220 ? -2.350 17.089 14.899 1.00 58.53 220 LEU A N 1
ATOM 1661 C CA . LEU A 1 220 ? -2.755 15.782 15.438 1.00 58.53 220 LEU A CA 1
ATOM 1662 C C . LEU A 1 220 ? -4.095 15.293 14.887 1.00 58.53 220 LEU A C 1
ATOM 1664 O O . LEU A 1 220 ? -5.101 15.944 15.142 1.00 58.53 220 LEU A O 1
ATOM 1668 N N . THR A 1 221 ? -4.089 14.101 14.277 1.00 60.56 221 THR A N 1
ATOM 1669 C CA . THR A 1 221 ? -5.218 13.154 14.276 1.00 60.56 221 THR A CA 1
ATOM 1670 C C . THR A 1 221 ? -5.197 12.362 15.595 1.00 60.56 221 THR A C 1
ATOM 1672 O O . THR A 1 221 ? -4.541 11.324 15.699 1.00 60.56 221 THR A O 1
ATOM 1675 N N . ARG A 1 222 ? -5.832 12.888 16.650 1.00 81.19 222 ARG A N 1
ATOM 1676 C CA . ARG A 1 222 ? -5.971 12.247 17.979 1.00 81.19 222 ARG A CA 1
ATOM 1677 C C . ARG A 1 222 ? -7.136 11.275 17.999 1.00 81.19 222 ARG A C 1
ATOM 1679 O O . ARG A 1 222 ? -8.115 11.529 17.318 1.00 81.19 222 ARG A O 1
ATOM 1686 N N . PHE A 1 223 ? -7.077 10.260 18.856 1.00 89.62 223 PHE A N 1
ATOM 1687 C CA . PHE A 1 223 ? -8.233 9.419 19.163 1.00 89.62 223 PHE A CA 1
ATOM 1688 C C . PHE A 1 223 ? -9.180 10.082 20.172 1.00 89.62 223 PHE A C 1
ATOM 1690 O O . PHE A 1 223 ? -8.752 10.818 21.064 1.00 89.62 223 PHE A O 1
ATOM 1697 N N . ARG A 1 224 ? -10.468 9.770 20.047 1.00 91.62 224 ARG A N 1
ATOM 1698 C CA . ARG A 1 224 ? -11.537 10.019 21.020 1.00 91.62 224 ARG A CA 1
ATOM 1699 C C . ARG A 1 224 ? -12.204 8.679 21.335 1.00 91.62 224 ARG A C 1
ATOM 1701 O O . ARG A 1 224 ? -13.267 8.391 20.780 1.00 91.62 224 ARG A O 1
ATOM 1708 N N . PRO A 1 225 ? -11.554 7.837 22.155 1.00 95.50 225 PRO A N 1
ATOM 1709 C CA . PRO A 1 225 ? -12.070 6.512 22.455 1.00 95.50 225 PRO A CA 1
ATOM 1710 C C . PRO A 1 225 ? -13.409 6.603 23.187 1.00 95.50 225 PRO A C 1
ATOM 1712 O O . PRO A 1 225 ? -13.647 7.523 23.978 1.00 95.50 225 PRO A O 1
ATOM 1715 N N . ARG A 1 226 ? -14.286 5.637 22.926 1.00 96.44 226 ARG A N 1
ATOM 1716 C CA . ARG A 1 226 ? -15.545 5.460 23.643 1.00 96.44 226 ARG A CA 1
ATOM 1717 C C . ARG A 1 226 ? -15.357 4.331 24.652 1.00 96.44 226 ARG A C 1
ATOM 1719 O O . ARG A 1 226 ? -15.091 3.197 24.282 1.00 96.44 226 ARG A O 1
ATOM 1726 N N . ILE A 1 227 ? -15.435 4.674 25.932 1.00 97.81 227 ILE A N 1
ATOM 1727 C CA . ILE A 1 227 ? -15.211 3.738 27.040 1.00 97.81 227 ILE A CA 1
ATOM 1728 C C . ILE A 1 227 ? -16.507 3.023 27.439 1.00 97.81 227 ILE A C 1
ATOM 1730 O O . ILE A 1 227 ? -17.593 3.493 27.106 1.00 97.81 227 ILE A O 1
ATOM 1734 N N . LEU A 1 228 ? -16.379 1.933 28.207 1.00 96.81 228 LEU A N 1
ATOM 1735 C CA . LEU A 1 228 ? -17.502 1.129 28.721 1.00 96.81 228 LEU A CA 1
ATOM 1736 C C . LEU A 1 228 ? -18.420 0.574 27.614 1.00 96.81 228 LEU A C 1
ATOM 1738 O O . LEU A 1 228 ? -19.634 0.501 27.778 1.00 96.81 228 LEU A O 1
ATOM 1742 N N . ILE A 1 229 ? -17.823 0.178 26.490 1.00 98.19 229 ILE A N 1
ATOM 1743 C CA . ILE A 1 229 ? -18.474 -0.578 25.417 1.00 98.19 229 ILE A CA 1
ATOM 1744 C C . ILE A 1 229 ? -17.967 -2.018 25.499 1.00 98.19 229 ILE A C 1
ATOM 1746 O O . ILE A 1 229 ? -16.772 -2.238 25.698 1.00 98.19 229 ILE A O 1
ATOM 1750 N N . ASP A 1 230 ? -18.867 -2.992 25.371 1.00 98.31 230 ASP A N 1
ATOM 1751 C CA . ASP A 1 230 ? -18.485 -4.402 25.305 1.00 98.31 230 ASP A CA 1
ATOM 1752 C C . ASP A 1 230 ? -17.728 -4.668 23.999 1.00 98.31 230 ASP A C 1
ATOM 1754 O O . ASP A 1 230 ? -18.303 -4.640 22.915 1.00 98.31 230 ASP A O 1
ATOM 1758 N N . VAL A 1 231 ? -16.425 -4.907 24.121 1.00 98.44 231 VAL A N 1
ATOM 1759 C CA . VAL A 1 231 ? -15.511 -5.214 23.013 1.00 98.44 231 VAL A CA 1
ATOM 1760 C C . VAL A 1 231 ? -14.972 -6.642 23.099 1.00 98.44 231 VAL A C 1
ATOM 1762 O O . VAL A 1 231 ? -13.917 -6.946 22.550 1.00 98.44 231 VAL A O 1
ATOM 1765 N N . SER A 1 232 ? -15.691 -7.538 23.784 1.00 98.00 232 SER A N 1
ATOM 1766 C CA . SER A 1 232 ? -15.319 -8.957 23.901 1.00 98.00 232 SER A CA 1
ATOM 1767 C C . SER A 1 232 ? -15.281 -9.694 22.556 1.00 98.00 232 SER A C 1
ATOM 1769 O O . SER A 1 232 ? -14.629 -10.732 22.440 1.00 98.00 232 SER A O 1
ATOM 1771 N N . LYS A 1 233 ? -15.969 -9.168 21.535 1.00 98.25 233 LYS A N 1
ATOM 1772 C CA . LYS A 1 233 ? -15.963 -9.676 20.160 1.00 98.25 233 LYS A CA 1
ATOM 1773 C C . LYS A 1 233 ? -15.759 -8.526 19.183 1.00 98.25 233 LYS A C 1
ATOM 1775 O O . LYS A 1 233 ? -16.549 -7.586 19.167 1.00 98.25 233 LYS A O 1
ATOM 1780 N N . ILE A 1 234 ? -14.732 -8.635 18.344 1.00 98.50 234 ILE A N 1
ATOM 1781 C CA . ILE A 1 234 ? -14.412 -7.643 17.315 1.00 98.50 234 ILE A CA 1
ATOM 1782 C C . ILE A 1 234 ? -14.463 -8.304 15.941 1.00 98.50 234 ILE A C 1
ATOM 1784 O O . ILE A 1 234 ? -13.764 -9.279 15.670 1.00 98.50 234 ILE A O 1
ATOM 1788 N N . ASP A 1 235 ? -15.293 -7.754 15.060 1.00 98.69 235 ASP A N 1
ATOM 1789 C CA . ASP A 1 235 ? -15.394 -8.142 13.660 1.00 98.69 235 ASP A CA 1
ATOM 1790 C C . ASP A 1 235 ? -14.666 -7.129 12.767 1.00 98.69 235 ASP A C 1
ATOM 1792 O O . ASP A 1 235 ? -15.146 -6.029 12.479 1.00 98.69 235 ASP A O 1
ATOM 1796 N N . MET A 1 236 ? -13.486 -7.528 12.297 1.00 98.50 236 MET A N 1
ATOM 1797 C CA . MET A 1 236 ? -12.696 -6.762 11.328 1.00 98.50 236 MET A CA 1
ATOM 1798 C C . MET A 1 236 ? -13.016 -7.124 9.875 1.00 98.50 236 MET A C 1
ATOM 1800 O O . MET A 1 236 ? -12.382 -6.587 8.962 1.00 98.50 236 MET A O 1
ATOM 1804 N N . THR A 1 237 ? -13.945 -8.051 9.626 1.00 98.62 237 THR A N 1
ATOM 1805 C CA . THR A 1 237 ? -14.218 -8.496 8.261 1.00 98.62 237 THR A CA 1
ATOM 1806 C C . THR A 1 237 ? -14.814 -7.368 7.422 1.00 98.62 237 THR A C 1
ATOM 1808 O O . THR A 1 237 ? -15.557 -6.508 7.895 1.00 98.62 237 THR A O 1
ATOM 1811 N N . THR A 1 238 ? -14.454 -7.344 6.141 1.00 98.19 238 THR A N 1
ATOM 1812 C CA . THR A 1 238 ? -14.927 -6.326 5.196 1.00 98.19 238 THR A CA 1
ATOM 1813 C C . THR A 1 238 ? -15.223 -6.941 3.841 1.00 98.19 238 THR A C 1
ATOM 1815 O O . THR A 1 238 ? -14.929 -8.111 3.598 1.00 98.19 238 THR A O 1
ATOM 1818 N N . THR A 1 239 ? -15.817 -6.159 2.946 1.00 98.06 239 THR A N 1
ATOM 1819 C CA . THR A 1 239 ? -16.041 -6.545 1.553 1.00 98.06 239 THR A CA 1
ATOM 1820 C C . THR A 1 239 ? -15.412 -5.510 0.631 1.00 98.06 239 THR A C 1
ATOM 1822 O O . THR A 1 239 ? -15.777 -4.338 0.667 1.00 98.06 239 THR A O 1
ATOM 1825 N N . VAL A 1 240 ? -14.484 -5.947 -0.217 1.00 96.62 240 VAL A N 1
ATOM 1826 C CA . VAL A 1 240 ? -13.804 -5.106 -1.208 1.00 96.62 240 VAL A CA 1
ATOM 1827 C C . VAL A 1 240 ? -14.184 -5.599 -2.596 1.00 96.62 240 VAL A C 1
ATOM 1829 O O . VAL A 1 240 ? -13.886 -6.737 -2.944 1.00 96.62 240 VAL A O 1
ATOM 1832 N N . LEU A 1 241 ? -14.865 -4.756 -3.381 1.00 95.06 241 LEU A N 1
ATOM 1833 C CA . LEU A 1 241 ? -15.346 -5.089 -4.734 1.00 95.06 241 LEU A CA 1
ATOM 1834 C C . LEU A 1 241 ? -16.153 -6.406 -4.796 1.00 95.06 241 LEU A C 1
ATOM 1836 O O . LEU A 1 241 ? -16.035 -7.172 -5.745 1.00 95.06 241 LEU A O 1
ATOM 1840 N N . GLY A 1 242 ? -16.950 -6.685 -3.759 1.00 96.12 242 GLY A N 1
ATOM 1841 C CA . GLY A 1 242 ? -17.752 -7.911 -3.645 1.00 96.12 242 GLY A CA 1
ATOM 1842 C C . GLY A 1 242 ? -17.027 -9.112 -3.025 1.00 96.12 242 GLY A C 1
ATOM 1843 O O . GLY A 1 242 ? -17.665 -10.128 -2.762 1.00 96.12 242 GLY A O 1
ATOM 1844 N N . PHE A 1 243 ? -15.730 -9.007 -2.726 1.00 97.81 243 PHE A N 1
ATOM 1845 C CA . PHE A 1 243 ? -14.959 -10.085 -2.105 1.00 97.81 243 PHE A CA 1
ATOM 1846 C C . PHE A 1 243 ? -14.813 -9.882 -0.596 1.00 97.81 243 PHE A C 1
ATOM 1848 O O . PHE A 1 243 ? -14.352 -8.830 -0.149 1.00 97.81 243 PHE A O 1
ATOM 1855 N N . LYS A 1 244 ? -15.183 -10.898 0.192 1.00 98.25 244 LYS A N 1
ATOM 1856 C CA . LYS A 1 244 ? -15.052 -10.875 1.654 1.00 98.25 244 LYS A CA 1
ATOM 1857 C C . LYS A 1 244 ? -13.590 -11.053 2.072 1.00 98.25 244 LYS A C 1
ATOM 1859 O O . LYS A 1 244 ? -12.944 -12.000 1.633 1.00 98.25 244 LYS A O 1
ATOM 1864 N N . LEU A 1 245 ? -13.106 -10.174 2.947 1.00 98.56 245 LEU A N 1
ATOM 1865 C CA . LEU A 1 245 ? -11.757 -10.192 3.519 1.00 98.56 245 LEU A CA 1
ATOM 1866 C C . LEU A 1 245 ? -11.812 -10.342 5.039 1.00 98.56 245 LEU A C 1
ATOM 1868 O O . LEU A 1 245 ? -12.783 -9.932 5.680 1.00 98.56 245 LEU A O 1
ATOM 1872 N N . SER A 1 246 ? -10.739 -10.879 5.618 1.00 98.69 246 SER A N 1
ATOM 1873 C CA . SER A 1 246 ? -10.593 -11.051 7.070 1.00 98.69 246 SER A CA 1
ATOM 1874 C C . SER A 1 246 ? -10.327 -9.740 7.824 1.00 98.69 246 SER A C 1
ATOM 1876 O O . SER A 1 246 ? -10.530 -9.692 9.038 1.00 98.69 246 SER A O 1
ATOM 1878 N N . MET A 1 247 ? -9.810 -8.722 7.128 1.00 98.69 247 MET A N 1
ATOM 1879 C CA . MET A 1 247 ? -9.400 -7.420 7.662 1.00 98.69 247 MET A CA 1
ATOM 1880 C C . MET A 1 247 ? -9.286 -6.375 6.536 1.00 98.69 247 MET A C 1
ATOM 1882 O O . MET A 1 247 ? -9.060 -6.751 5.382 1.00 98.69 247 MET A O 1
ATOM 1886 N N . PRO A 1 248 ? -9.367 -5.063 6.832 1.00 98.62 248 PRO A N 1
ATOM 1887 C CA . PRO A 1 248 ? -9.279 -3.988 5.837 1.00 98.62 248 PRO A CA 1
ATOM 1888 C C . PRO A 1 248 ? -7.825 -3.616 5.464 1.00 98.62 248 PRO A C 1
ATOM 1890 O O . PRO A 1 248 ? -7.526 -2.453 5.191 1.00 98.62 248 PRO A O 1
ATOM 1893 N N . ILE A 1 249 ? -6.909 -4.591 5.475 1.00 98.88 249 ILE A N 1
ATOM 1894 C CA . ILE A 1 249 ? -5.456 -4.406 5.316 1.00 98.88 249 ILE A CA 1
ATOM 1895 C C . ILE A 1 249 ? -4.971 -5.296 4.174 1.00 98.88 249 ILE A C 1
ATOM 1897 O O . ILE A 1 249 ? -4.969 -6.518 4.303 1.00 98.88 249 ILE A O 1
ATOM 1901 N N . MET A 1 250 ? -4.566 -4.691 3.060 1.00 98.88 250 MET A N 1
ATOM 1902 C CA . MET A 1 250 ? -4.206 -5.376 1.811 1.00 98.88 250 MET A CA 1
ATOM 1903 C C . MET A 1 250 ? -2.745 -5.101 1.425 1.00 98.88 250 MET A C 1
ATOM 1905 O O . MET A 1 250 ? -2.112 -4.177 1.937 1.00 98.88 250 MET A O 1
ATOM 1909 N N . ILE A 1 251 ? -2.186 -5.881 0.500 1.00 98.94 251 ILE A N 1
ATOM 1910 C CA . ILE A 1 251 ? -0.805 -5.696 0.027 1.00 98.94 251 ILE A CA 1
ATOM 1911 C C . ILE A 1 251 ? -0.783 -4.832 -1.238 1.00 98.94 251 ILE A C 1
ATOM 1913 O O . ILE A 1 251 ? -1.438 -5.149 -2.237 1.00 98.94 251 ILE A O 1
ATOM 1917 N N . ALA A 1 252 ? -0.023 -3.735 -1.183 1.00 98.88 252 ALA A N 1
ATOM 1918 C CA . ALA A 1 252 ? 0.216 -2.831 -2.304 1.00 98.88 252 ALA A CA 1
ATOM 1919 C C . ALA A 1 252 ? 1.161 -3.475 -3.338 1.00 98.88 252 ALA A C 1
ATOM 1921 O O . ALA A 1 252 ? 2.023 -4.273 -2.963 1.00 98.88 252 ALA A O 1
ATOM 1922 N N . PRO A 1 253 ? 1.080 -3.085 -4.621 1.00 98.81 253 PRO A N 1
ATOM 1923 C CA . PRO A 1 253 ? 2.008 -3.571 -5.632 1.00 98.81 253 PRO A CA 1
ATOM 1924 C C . PRO A 1 253 ? 3.405 -2.986 -5.406 1.00 98.81 253 PRO A C 1
ATOM 1926 O O . PRO A 1 253 ? 3.598 -1.770 -5.421 1.00 98.81 253 PRO A O 1
ATOM 1929 N N . THR A 1 254 ? 4.391 -3.862 -5.235 1.00 98.50 254 THR A N 1
ATOM 1930 C CA . THR A 1 254 ? 5.819 -3.524 -5.189 1.00 98.50 254 THR A CA 1
ATOM 1931 C C . THR A 1 254 ? 6.558 -4.342 -6.243 1.00 98.50 254 THR A C 1
ATOM 1933 O O . THR A 1 254 ? 6.304 -5.535 -6.397 1.00 98.50 254 THR A O 1
ATOM 1936 N N . ALA A 1 255 ? 7.423 -3.686 -7.015 1.00 96.19 255 ALA A N 1
ATOM 1937 C CA . ALA A 1 255 ? 8.178 -4.327 -8.087 1.00 96.19 255 ALA A CA 1
ATOM 1938 C C . ALA A 1 255 ? 9.354 -5.155 -7.543 1.00 96.19 255 ALA A C 1
ATOM 1940 O O . ALA A 1 255 ? 9.872 -4.861 -6.463 1.00 96.19 255 ALA A O 1
ATOM 1941 N N . PHE A 1 256 ? 9.801 -6.128 -8.341 1.00 96.88 256 PHE A N 1
ATOM 1942 C CA . PHE A 1 256 ? 11.057 -6.864 -8.163 1.00 96.88 256 PHE A CA 1
ATOM 1943 C C . PHE A 1 256 ? 11.257 -7.589 -6.818 1.00 96.88 256 PHE A C 1
ATOM 1945 O O . PHE A 1 256 ? 12.383 -7.634 -6.318 1.00 96.88 256 PHE A O 1
ATOM 1952 N N . GLN A 1 257 ? 10.217 -8.187 -6.221 1.00 98.75 257 GLN A N 1
ATOM 1953 C CA . GLN A 1 257 ? 10.312 -8.715 -4.849 1.00 98.75 257 GLN A CA 1
ATOM 1954 C C . GLN A 1 257 ? 11.377 -9.812 -4.676 1.00 98.75 257 GLN A C 1
ATOM 1956 O O . GLN A 1 257 ? 11.884 -9.984 -3.567 1.00 98.75 257 GLN A O 1
ATOM 1961 N N . LYS A 1 258 ? 11.793 -10.502 -5.748 1.00 98.69 258 LYS A N 1
ATOM 1962 C CA . LYS A 1 258 ? 12.902 -11.468 -5.688 1.00 98.69 258 LYS A CA 1
ATOM 1963 C C . LYS A 1 258 ? 14.275 -10.853 -5.401 1.00 98.69 258 LYS A C 1
ATOM 1965 O O . LYS A 1 258 ? 15.188 -11.581 -5.027 1.00 98.69 258 LYS A O 1
ATOM 1970 N N . MET A 1 259 ? 14.432 -9.527 -5.489 1.00 97.88 259 MET A N 1
ATOM 1971 C CA . MET A 1 259 ? 15.630 -8.864 -4.950 1.00 97.88 259 MET A CA 1
ATOM 1972 C C . MET A 1 259 ? 15.650 -8.868 -3.416 1.00 97.88 259 MET A C 1
ATOM 1974 O O . MET A 1 259 ? 16.719 -8.750 -2.828 1.00 97.88 259 MET A O 1
ATOM 1978 N N . ALA A 1 260 ? 14.482 -8.951 -2.768 1.00 98.19 260 ALA A N 1
ATOM 1979 C CA . ALA A 1 260 ? 14.386 -8.990 -1.311 1.00 98.19 260 ALA A CA 1
ATOM 1980 C C . ALA A 1 260 ? 14.602 -10.410 -0.767 1.00 98.19 260 ALA A C 1
ATOM 1982 O O . ALA A 1 260 ? 15.305 -10.586 0.221 1.00 98.19 260 ALA A O 1
ATOM 1983 N N . HIS A 1 261 ? 14.014 -11.417 -1.414 1.00 98.56 261 HIS A N 1
ATOM 1984 C CA . HIS A 1 261 ? 14.108 -12.822 -1.012 1.00 98.56 261 HIS A CA 1
ATOM 1985 C C . HIS A 1 261 ? 13.886 -13.736 -2.226 1.00 98.56 261 HIS A C 1
ATOM 1987 O O . HIS A 1 261 ? 13.024 -13.399 -3.034 1.00 98.56 261 HIS A O 1
ATOM 1993 N N . PRO A 1 262 ? 14.546 -14.904 -2.351 1.00 98.19 262 PRO A N 1
ATOM 1994 C CA . PRO A 1 262 ? 14.401 -15.793 -3.514 1.00 98.19 262 PRO A CA 1
ATOM 1995 C C . PRO A 1 262 ? 12.951 -16.145 -3.894 1.00 98.19 262 PRO A C 1
ATOM 1997 O O . PRO A 1 262 ? 12.601 -16.141 -5.074 1.00 98.19 262 PRO A O 1
ATOM 2000 N N . ASP A 1 263 ? 12.090 -16.381 -2.900 1.00 98.00 263 ASP A N 1
ATOM 2001 C CA . ASP A 1 263 ? 10.659 -16.647 -3.122 1.00 98.00 263 ASP A CA 1
ATOM 2002 C C . ASP A 1 263 ? 9.872 -15.437 -3.653 1.00 98.00 263 ASP A C 1
ATOM 2004 O O . ASP A 1 263 ? 8.831 -15.619 -4.281 1.00 98.00 263 ASP A O 1
ATOM 2008 N N . GLY A 1 264 ? 10.330 -14.206 -3.409 1.00 98.62 264 GLY A N 1
ATOM 2009 C CA . GLY A 1 264 ? 9.711 -12.979 -3.912 1.00 98.62 264 GLY A CA 1
ATOM 2010 C C . GLY A 1 264 ? 8.190 -12.932 -3.745 1.00 98.62 264 GLY A C 1
ATOM 2011 O O . GLY A 1 264 ? 7.642 -13.107 -2.654 1.00 98.62 264 GLY A O 1
ATOM 2012 N N . GLU A 1 265 ? 7.501 -12.734 -4.868 1.00 98.88 265 GLU A N 1
ATOM 2013 C CA . GLU A 1 265 ? 6.044 -12.640 -4.921 1.00 98.88 265 GLU A CA 1
ATOM 2014 C C . GLU A 1 265 ? 5.318 -13.945 -4.548 1.00 98.88 265 GLU A C 1
ATOM 2016 O O . GLU A 1 265 ? 4.156 -13.878 -4.144 1.00 98.88 265 GLU A O 1
ATOM 2021 N N . TYR A 1 266 ? 5.971 -15.115 -4.610 1.00 98.81 266 TYR A N 1
ATOM 2022 C CA . TYR A 1 266 ? 5.364 -16.379 -4.178 1.00 98.81 266 TYR A CA 1
ATOM 2023 C C . TYR A 1 266 ? 5.097 -16.379 -2.669 1.00 98.81 266 TYR A C 1
ATOM 2025 O O . TYR A 1 266 ? 3.988 -16.692 -2.230 1.00 98.81 266 TYR A O 1
ATOM 2033 N N . ALA A 1 267 ? 6.100 -15.988 -1.876 1.00 98.81 267 ALA A N 1
ATOM 2034 C CA . ALA A 1 267 ? 5.983 -15.867 -0.424 1.00 98.81 267 ALA A CA 1
ATOM 2035 C C . ALA A 1 267 ? 4.898 -14.851 -0.043 1.00 98.81 267 ALA A C 1
ATOM 2037 O O . ALA A 1 267 ? 4.036 -15.133 0.791 1.00 98.81 267 ALA A O 1
ATOM 2038 N N . THR A 1 268 ? 4.880 -13.700 -0.716 1.00 98.88 268 THR A N 1
ATOM 2039 C CA . THR A 1 268 ? 3.859 -12.664 -0.514 1.00 98.88 268 THR A CA 1
ATOM 2040 C C . THR A 1 268 ? 2.450 -13.169 -0.840 1.00 98.88 268 THR A C 1
ATOM 2042 O O . THR A 1 268 ? 1.513 -12.903 -0.085 1.00 98.88 268 THR A O 1
ATOM 2045 N N . ALA A 1 269 ? 2.287 -13.937 -1.921 1.00 98.88 269 ALA A N 1
ATOM 2046 C CA . ALA A 1 269 ? 0.998 -14.496 -2.321 1.00 98.88 269 ALA A CA 1
ATOM 2047 C C . ALA A 1 269 ? 0.468 -15.537 -1.327 1.00 98.88 269 ALA A C 1
ATOM 2049 O O . ALA A 1 269 ? -0.717 -15.498 -0.972 1.00 98.88 269 ALA A O 1
ATOM 2050 N N . ARG A 1 270 ? 1.335 -16.436 -0.840 1.00 98.88 270 ARG A N 1
ATOM 2051 C CA . ARG A 1 270 ? 0.972 -17.425 0.189 1.00 98.88 270 ARG A CA 1
ATOM 2052 C C . ARG A 1 270 ? 0.624 -16.748 1.514 1.00 98.88 270 ARG A C 1
ATOM 2054 O O . ARG A 1 270 ? -0.394 -17.089 2.116 1.00 98.88 270 ARG A O 1
ATOM 2061 N N . ALA A 1 271 ? 1.395 -15.736 1.919 1.00 98.88 271 ALA A N 1
ATOM 2062 C CA . ALA A 1 271 ? 1.126 -14.958 3.127 1.00 98.88 271 ALA A CA 1
ATOM 2063 C C . ALA A 1 271 ? -0.214 -14.204 3.055 1.00 98.88 271 ALA A C 1
ATOM 2065 O O . ALA A 1 271 ? -1.005 -14.281 3.995 1.00 98.88 271 ALA A O 1
ATOM 2066 N N . ALA A 1 272 ? -0.506 -13.528 1.938 1.00 98.88 272 ALA A N 1
ATOM 2067 C CA . ALA A 1 272 ? -1.772 -12.814 1.749 1.00 98.88 272 ALA A CA 1
ATOM 2068 C C . ALA A 1 272 ? -2.982 -13.758 1.786 1.00 98.88 272 ALA A C 1
ATOM 2070 O O . ALA A 1 272 ? -3.981 -13.467 2.446 1.00 98.88 272 ALA A O 1
ATOM 2071 N N . SER A 1 273 ? -2.864 -14.911 1.120 1.00 98.69 273 SER A N 1
ATOM 2072 C CA . SER A 1 273 ? -3.923 -15.924 1.069 1.00 98.69 273 SER A CA 1
ATOM 2073 C C . SER A 1 273 ? -4.190 -16.515 2.453 1.00 98.69 273 SER A C 1
ATOM 2075 O O . SER A 1 273 ? -5.342 -16.598 2.872 1.00 98.69 273 SER A O 1
ATOM 2077 N N . ALA A 1 274 ? -3.136 -16.843 3.207 1.00 98.69 274 ALA A N 1
ATOM 2078 C CA . ALA A 1 274 ? -3.271 -17.352 4.568 1.00 98.69 274 ALA A CA 1
ATOM 2079 C C . ALA A 1 274 ? -3.832 -16.316 5.553 1.00 98.69 274 ALA A C 1
ATOM 2081 O O . ALA A 1 274 ? -4.568 -16.677 6.465 1.00 98.69 274 ALA A O 1
ATOM 2082 N N . ALA A 1 275 ? -3.526 -15.032 5.353 1.00 98.69 275 ALA A N 1
ATOM 2083 C CA . ALA A 1 275 ? -4.124 -13.948 6.125 1.00 98.69 275 ALA A CA 1
ATOM 2084 C C . ALA A 1 275 ? -5.574 -13.641 5.705 1.00 98.69 275 ALA A C 1
ATOM 2086 O O . ALA A 1 275 ? -6.235 -12.841 6.363 1.00 98.69 275 ALA A O 1
ATOM 2087 N N . GLY A 1 276 ? -6.086 -14.238 4.621 1.00 98.62 276 GLY A N 1
ATOM 2088 C CA . GLY A 1 276 ? -7.433 -13.978 4.109 1.00 98.62 276 GLY A CA 1
ATOM 2089 C C . GLY A 1 276 ? -7.616 -12.553 3.576 1.00 98.62 276 GLY A C 1
ATOM 2090 O O . GLY A 1 276 ? -8.674 -11.954 3.786 1.00 98.62 276 GLY A O 1
ATOM 2091 N N . THR A 1 277 ? -6.586 -11.991 2.933 1.00 98.81 277 THR A N 1
ATOM 2092 C CA . THR A 1 277 ? -6.602 -10.628 2.377 1.00 98.81 277 THR A CA 1
ATOM 2093 C C . THR A 1 277 ? -6.134 -10.574 0.917 1.00 98.81 277 THR A C 1
ATOM 2095 O O . THR A 1 277 ? -5.738 -11.579 0.329 1.00 98.81 277 THR A O 1
ATOM 2098 N N . ILE A 1 278 ? -6.207 -9.386 0.313 1.00 98.88 278 ILE A N 1
ATOM 2099 C CA . ILE A 1 278 ? -5.863 -9.139 -1.088 1.00 98.88 278 ILE A CA 1
ATOM 2100 C C . ILE A 1 278 ? -4.368 -8.882 -1.248 1.00 98.88 278 ILE A C 1
ATOM 2102 O O . ILE A 1 278 ? -3.779 -8.069 -0.530 1.00 98.88 278 ILE A O 1
ATOM 2106 N N . MET A 1 279 ? -3.781 -9.502 -2.272 1.00 98.88 279 MET A N 1
ATOM 2107 C CA . MET A 1 279 ? -2.482 -9.114 -2.818 1.00 98.88 279 MET A CA 1
ATOM 2108 C C . MET A 1 279 ? -2.653 -8.373 -4.141 1.00 98.88 279 MET A C 1
ATOM 2110 O O . MET A 1 279 ? -3.267 -8.900 -5.066 1.00 98.88 279 MET A O 1
ATOM 2114 N N . THR A 1 280 ? -2.055 -7.190 -4.272 1.00 98.94 280 THR A N 1
ATOM 2115 C CA . THR A 1 280 ? -1.906 -6.536 -5.578 1.00 98.94 280 THR A CA 1
ATOM 2116 C C . THR A 1 280 ? -0.532 -6.862 -6.156 1.00 98.94 280 THR A C 1
ATOM 2118 O O . THR A 1 280 ? 0.483 -6.459 -5.593 1.00 98.94 280 THR A O 1
ATOM 2121 N N . LEU A 1 281 ? -0.478 -7.584 -7.274 1.00 98.94 281 LEU A N 1
ATOM 2122 C CA . LEU A 1 281 ? 0.769 -7.914 -7.966 1.00 98.94 281 LEU A CA 1
ATOM 2123 C C . LEU A 1 281 ? 1.194 -6.756 -8.874 1.00 98.94 281 LEU A C 1
ATOM 2125 O O . LEU A 1 281 ? 0.366 -6.209 -9.595 1.00 98.94 281 LEU A O 1
ATOM 2129 N N . SER A 1 282 ? 2.475 -6.388 -8.871 1.00 98.69 282 SER A N 1
ATOM 2130 C CA . SER A 1 282 ? 2.998 -5.389 -9.809 1.00 98.69 282 SER A CA 1
ATOM 2131 C C . SER A 1 282 ? 3.120 -5.960 -11.222 1.00 98.69 282 SER A C 1
ATOM 2133 O O . SER A 1 282 ? 3.567 -7.093 -11.395 1.00 98.69 282 SER A O 1
ATOM 2135 N N . SER A 1 283 ? 2.842 -5.150 -12.247 1.00 97.62 283 SER A N 1
ATOM 2136 C CA . SER A 1 283 ? 3.245 -5.498 -13.618 1.00 97.62 283 SER A CA 1
ATOM 2137 C C . SER A 1 283 ? 4.756 -5.749 -13.719 1.00 97.62 283 SER A C 1
ATOM 2139 O O . SER A 1 283 ? 5.173 -6.608 -14.490 1.00 97.62 283 SER A O 1
ATOM 2141 N N . TRP A 1 284 ? 5.568 -5.088 -12.884 1.00 96.88 284 TRP A N 1
ATOM 2142 C CA . TRP A 1 284 ? 7.027 -5.238 -12.822 1.00 96.88 284 TRP A CA 1
ATOM 2143 C C . TRP A 1 284 ? 7.490 -6.298 -11.803 1.00 96.88 284 TRP A C 1
ATOM 2145 O O . TRP A 1 284 ? 8.558 -6.187 -11.196 1.00 96.88 284 TRP A O 1
ATOM 2155 N N . ALA A 1 285 ? 6.661 -7.308 -11.552 1.00 98.06 285 ALA A N 1
ATOM 2156 C CA . ALA A 1 285 ? 7.012 -8.414 -10.675 1.00 98.06 285 ALA A CA 1
ATOM 2157 C C . ALA A 1 285 ? 8.081 -9.335 -11.288 1.00 98.06 285 ALA A C 1
ATOM 2159 O O . ALA A 1 285 ? 8.134 -9.553 -12.503 1.00 98.06 285 ALA A O 1
ATOM 2160 N N . THR A 1 286 ? 8.883 -9.929 -10.408 1.00 98.19 286 THR A N 1
ATOM 2161 C CA . THR A 1 286 ? 9.872 -10.983 -10.720 1.00 98.19 286 THR A CA 1
ATOM 2162 C C . THR A 1 286 ? 9.281 -12.395 -10.737 1.00 98.19 286 THR A C 1
ATOM 2164 O O . THR A 1 286 ? 10.005 -13.390 -10.806 1.00 98.19 286 THR A O 1
ATOM 2167 N N . SER A 1 287 ? 7.955 -12.472 -10.672 1.00 98.44 287 SER A N 1
ATOM 2168 C CA . SER A 1 287 ? 7.144 -13.676 -10.820 1.00 98.44 287 SER A CA 1
ATOM 2169 C C . SER A 1 287 ? 5.914 -13.298 -11.644 1.00 98.44 287 SER A C 1
ATOM 2171 O O . SER A 1 287 ? 5.342 -12.221 -11.452 1.00 98.44 287 SER A O 1
ATOM 2173 N N . SER A 1 288 ? 5.541 -14.145 -12.593 1.00 98.62 288 SER A N 1
ATOM 2174 C CA . SER A 1 288 ? 4.402 -13.917 -13.481 1.00 98.62 288 SER A CA 1
ATOM 2175 C C . SER A 1 288 ? 3.065 -14.084 -12.752 1.00 98.62 288 SER A C 1
ATOM 2177 O O . SER A 1 288 ? 2.991 -14.666 -11.666 1.00 98.62 288 SER A O 1
ATOM 2179 N N . VAL A 1 289 ? 1.981 -13.590 -13.352 1.00 98.69 289 VAL A N 1
ATOM 2180 C CA . VAL A 1 289 ? 0.619 -13.798 -12.834 1.00 98.69 289 VAL A CA 1
ATOM 2181 C C . VAL A 1 289 ? 0.270 -15.284 -12.668 1.00 98.69 289 VAL A C 1
ATOM 2183 O O . VAL A 1 289 ? -0.400 -15.623 -11.695 1.00 98.69 289 VAL A O 1
ATOM 2186 N N . GLU A 1 290 ? 0.739 -16.178 -13.547 1.00 98.50 290 GLU A N 1
ATOM 2187 C CA . GLU A 1 290 ? 0.474 -17.623 -13.452 1.00 98.50 290 GLU A CA 1
ATOM 2188 C C . GLU A 1 290 ? 1.238 -18.271 -12.305 1.00 98.50 290 GLU A C 1
ATOM 2190 O O . GLU A 1 290 ? 0.659 -19.026 -11.530 1.00 98.50 290 GLU A O 1
ATOM 2195 N N . GLU A 1 291 ? 2.521 -17.941 -12.175 1.00 98.62 291 GLU A N 1
ATOM 2196 C CA . GLU A 1 291 ? 3.375 -18.389 -11.073 1.00 98.62 291 GLU A CA 1
ATOM 2197 C C . GLU A 1 291 ? 2.813 -17.953 -9.714 1.00 98.62 291 GLU A C 1
ATOM 2199 O O . GLU A 1 291 ? 2.766 -18.713 -8.747 1.00 98.62 291 GLU A O 1
ATOM 2204 N N . VAL A 1 292 ? 2.322 -16.717 -9.637 1.00 98.75 292 VAL A N 1
ATOM 2205 C CA . VAL A 1 292 ? 1.676 -16.209 -8.427 1.00 98.75 292 VAL A CA 1
ATOM 2206 C C . VAL A 1 292 ? 0.338 -16.914 -8.184 1.00 98.75 292 VAL A C 1
ATOM 2208 O O . VAL A 1 292 ? 0.028 -17.245 -7.037 1.00 98.75 292 VAL A O 1
ATOM 2211 N N . ALA A 1 293 ? -0.451 -17.184 -9.225 1.00 98.50 293 ALA A N 1
ATOM 2212 C CA . ALA A 1 293 ? -1.708 -17.923 -9.104 1.00 98.50 293 ALA A CA 1
ATOM 2213 C C . ALA A 1 293 ? -1.495 -19.390 -8.689 1.00 98.50 293 ALA A C 1
ATOM 2215 O O . ALA A 1 293 ? -2.292 -19.916 -7.908 1.00 98.50 293 ALA A O 1
ATOM 2216 N N . SER A 1 294 ? -0.402 -20.030 -9.120 1.00 98.50 294 SER A N 1
ATOM 2217 C CA . SER A 1 294 ? -0.095 -21.429 -8.793 1.00 98.50 294 SER A CA 1
ATOM 2218 C C . SER A 1 294 ? 0.258 -21.650 -7.320 1.00 98.50 294 SER A C 1
ATOM 2220 O O . SER A 1 294 ? 0.258 -22.787 -6.858 1.00 98.50 294 SER A O 1
ATOM 2222 N N . THR A 1 295 ? 0.518 -20.582 -6.554 1.00 98.44 295 THR A N 1
ATOM 2223 C CA . THR A 1 295 ? 0.733 -20.671 -5.095 1.00 98.44 295 THR A CA 1
ATOM 2224 C C . THR A 1 295 ? -0.498 -21.132 -4.312 1.00 98.44 295 THR A C 1
ATOM 2226 O O . THR A 1 295 ? -0.357 -21.543 -3.162 1.00 98.44 295 THR A O 1
ATOM 2229 N N . GLY A 1 296 ? -1.692 -21.050 -4.907 1.00 95.38 296 GLY A N 1
ATOM 2230 C CA . GLY A 1 296 ? -2.949 -21.457 -4.284 1.00 95.38 296 GLY A CA 1
ATOM 2231 C C . GLY A 1 296 ? -4.084 -20.441 -4.472 1.00 95.38 296 GLY A C 1
ATOM 2232 O O . GLY A 1 296 ? -3.896 -19.376 -5.077 1.00 95.38 296 GLY A O 1
ATOM 2233 N N . PRO A 1 297 ? -5.285 -20.746 -3.951 1.00 95.94 297 PRO A N 1
ATOM 2234 C CA . PRO A 1 297 ? -6.425 -19.841 -4.019 1.00 95.94 297 PRO A CA 1
ATOM 2235 C C . PRO A 1 297 ? -6.162 -18.573 -3.198 1.00 95.94 297 PRO A C 1
ATOM 2237 O O . PRO A 1 297 ? -5.633 -18.631 -2.093 1.00 95.94 297 PRO A O 1
ATOM 2240 N N . GLY A 1 298 ? -6.560 -17.422 -3.733 1.00 97.19 298 GLY A N 1
ATOM 2241 C CA . GLY A 1 298 ? -6.409 -16.127 -3.075 1.00 97.19 298 GLY A CA 1
ATOM 2242 C C . GLY A 1 298 ? -7.000 -15.011 -3.929 1.00 97.19 298 GLY A C 1
ATOM 2243 O O . GLY A 1 298 ? -7.049 -15.119 -5.157 1.00 97.19 298 GLY A O 1
ATOM 2244 N N . ILE A 1 299 ? -7.470 -13.939 -3.291 1.00 98.69 299 ILE A N 1
ATOM 2245 C CA . ILE A 1 299 ? -7.989 -12.770 -4.008 1.00 98.69 299 ILE A CA 1
ATOM 2246 C C . ILE A 1 299 ? -6.797 -11.904 -4.405 1.00 98.69 299 ILE A C 1
ATOM 2248 O O . ILE A 1 299 ? -6.042 -11.434 -3.553 1.00 98.69 299 ILE A O 1
ATOM 2252 N N . ARG A 1 300 ? -6.610 -11.705 -5.710 1.00 98.75 300 ARG A N 1
ATOM 2253 C CA . ARG A 1 300 ? -5.460 -10.974 -6.244 1.00 98.75 300 ARG A CA 1
ATOM 2254 C C . ARG A 1 300 ? -5.899 -9.884 -7.202 1.00 98.75 300 ARG A C 1
ATOM 2256 O O . ARG A 1 300 ? -6.755 -10.113 -8.055 1.00 98.75 300 ARG A O 1
ATOM 2263 N N . PHE A 1 301 ? -5.297 -8.712 -7.068 1.00 98.88 301 PHE A N 1
ATOM 2264 C CA . PHE A 1 301 ? -5.423 -7.600 -8.006 1.00 98.88 301 PHE A CA 1
ATOM 2265 C C . PHE A 1 301 ? -4.139 -7.469 -8.817 1.00 98.88 301 PHE A C 1
ATOM 2267 O O . PHE A 1 301 ? -3.069 -7.879 -8.365 1.00 98.88 301 PHE A O 1
ATOM 2274 N N . PHE A 1 302 ? -4.233 -6.931 -10.028 1.00 98.94 302 PHE A N 1
ATOM 2275 C CA . PHE A 1 302 ? -3.082 -6.758 -10.906 1.00 98.94 302 PHE A CA 1
ATOM 2276 C C . PHE A 1 302 ? -2.849 -5.276 -11.171 1.00 98.94 302 PHE A C 1
ATOM 2278 O O . PHE A 1 302 ? -3.705 -4.589 -11.724 1.00 98.94 302 PHE A O 1
ATOM 2285 N N . GLN A 1 303 ? -1.701 -4.761 -10.744 1.00 98.75 303 GLN A N 1
ATOM 2286 C CA . GLN A 1 303 ? -1.311 -3.388 -11.016 1.00 98.75 303 GLN A CA 1
ATOM 2287 C C . GLN A 1 303 ? -0.770 -3.266 -12.432 1.00 98.75 303 GLN A C 1
ATOM 2289 O O . GLN A 1 303 ? 0.111 -4.020 -12.839 1.00 98.75 303 GLN A O 1
ATOM 2294 N N . LEU A 1 304 ? -1.256 -2.256 -13.147 1.00 97.88 304 LEU A N 1
ATOM 2295 C CA . LEU A 1 304 ? -0.955 -2.036 -14.552 1.00 97.88 304 LEU A CA 1
ATOM 2296 C C . LEU A 1 304 ? -0.559 -0.580 -14.814 1.00 97.88 304 LEU A C 1
ATOM 2298 O O . LEU A 1 304 ? -1.090 0.344 -14.194 1.00 97.88 304 LEU A O 1
ATOM 2302 N N . TYR A 1 305 ? 0.364 -0.395 -15.754 1.00 97.50 305 TYR A N 1
ATOM 2303 C CA . TYR A 1 305 ? 0.555 0.861 -16.474 1.00 97.50 305 TYR A CA 1
ATOM 2304 C C . TYR A 1 305 ? -0.010 0.695 -17.881 1.00 97.50 305 TYR A C 1
ATOM 2306 O O . TYR A 1 305 ? 0.118 -0.377 -18.478 1.00 97.50 305 TYR A O 1
ATOM 2314 N N . VAL A 1 306 ? -0.595 1.754 -18.435 1.00 96.25 306 VAL A N 1
ATOM 2315 C CA . VAL A 1 306 ? -0.912 1.775 -19.863 1.00 96.25 306 VAL A CA 1
ATOM 2316 C C . VAL A 1 306 ? 0.366 2.146 -20.616 1.00 96.25 306 VAL A C 1
ATOM 2318 O O . VAL A 1 306 ? 0.806 3.293 -20.608 1.00 96.25 306 VAL A O 1
ATOM 2321 N N . TYR A 1 307 ? 0.994 1.139 -21.219 1.00 95.06 307 TYR A N 1
ATOM 2322 C CA . TYR A 1 307 ? 2.192 1.285 -22.043 1.00 95.06 307 TYR A CA 1
ATOM 2323 C C . TYR A 1 307 ? 1.853 1.830 -23.432 1.00 95.06 307 TYR A C 1
ATOM 2325 O O . TYR A 1 307 ? 0.732 1.644 -23.909 1.00 95.06 307 TYR A O 1
ATOM 2333 N N . LYS A 1 308 ? 2.826 2.465 -24.099 1.00 94.00 308 LYS A N 1
ATOM 2334 C CA . LYS A 1 308 ? 2.693 2.986 -25.474 1.00 94.00 308 LYS A CA 1
ATOM 2335 C C . LYS A 1 308 ? 2.181 1.905 -26.419 1.00 94.00 308 LYS A C 1
ATOM 2337 O O . LYS A 1 308 ? 1.220 2.142 -27.145 1.00 94.00 308 LYS A O 1
ATOM 2342 N N . ASP A 1 309 ? 2.771 0.714 -26.345 1.00 93.50 309 ASP A N 1
ATOM 2343 C CA . ASP A 1 309 ? 2.225 -0.456 -27.016 1.00 93.50 309 ASP A CA 1
ATOM 2344 C C . ASP A 1 309 ? 0.985 -0.990 -26.275 1.00 93.50 309 ASP A C 1
ATOM 2346 O O . ASP A 1 309 ? 1.060 -1.715 -25.277 1.00 93.50 309 ASP A O 1
ATOM 2350 N N . ARG A 1 310 ? -0.189 -0.624 -26.795 1.00 95.75 310 ARG A N 1
ATOM 2351 C CA . ARG A 1 310 ? -1.491 -1.056 -26.275 1.00 95.75 310 ARG A CA 1
ATOM 2352 C C . ARG A 1 310 ? -1.735 -2.561 -26.458 1.00 95.75 310 ARG A C 1
ATOM 2354 O O . ARG A 1 310 ? -2.528 -3.125 -25.702 1.00 95.75 310 ARG A O 1
ATOM 2361 N N . ASN A 1 311 ? -1.045 -3.229 -27.389 1.00 95.56 311 ASN A N 1
ATOM 2362 C CA . ASN A 1 311 ? -1.129 -4.682 -27.552 1.00 95.56 311 ASN A CA 1
ATOM 2363 C C . ASN A 1 311 ? -0.481 -5.406 -26.364 1.00 95.56 311 ASN A C 1
ATOM 2365 O O . ASN A 1 311 ? -1.055 -6.363 -25.844 1.00 95.56 311 ASN A O 1
ATOM 2369 N N . VAL A 1 312 ? 0.657 -4.912 -25.863 1.00 95.12 312 VAL A N 1
ATOM 2370 C CA . VAL A 1 312 ? 1.293 -5.447 -24.642 1.00 95.12 312 VAL A CA 1
ATOM 2371 C C . VAL A 1 312 ? 0.352 -5.322 -23.445 1.00 95.12 312 VAL A C 1
ATOM 2373 O O . VAL A 1 312 ? 0.178 -6.272 -22.683 1.00 95.12 312 VAL A O 1
ATOM 2376 N N . VAL A 1 313 ? -0.319 -4.175 -23.304 1.00 97.69 313 VAL A N 1
ATOM 2377 C CA . VAL A 1 313 ? -1.312 -3.958 -22.241 1.00 97.69 313 VAL A CA 1
ATOM 2378 C C . VAL A 1 313 ? -2.469 -4.959 -22.355 1.00 97.69 313 VAL A C 1
ATOM 2380 O O . VAL A 1 313 ? -2.829 -5.585 -21.360 1.00 97.69 313 VAL A O 1
ATOM 2383 N N . ALA A 1 314 ? -3.013 -5.171 -23.559 1.00 98.12 314 ALA A N 1
ATOM 2384 C CA . ALA A 1 314 ? -4.078 -6.148 -23.788 1.00 98.12 314 ALA A CA 1
ATOM 2385 C C . ALA A 1 314 ? -3.640 -7.588 -23.475 1.00 98.12 314 ALA A C 1
ATOM 2387 O O . ALA A 1 314 ? -4.402 -8.347 -22.873 1.00 98.12 314 ALA A O 1
ATOM 2388 N N . GLN A 1 315 ? -2.409 -7.962 -23.831 1.00 98.06 315 GLN A N 1
ATOM 2389 C CA . GLN A 1 315 ? -1.845 -9.266 -23.483 1.00 98.06 315 GLN A CA 1
ATOM 2390 C C . GLN A 1 315 ? -1.722 -9.439 -21.963 1.00 98.06 315 GLN A C 1
ATOM 2392 O O . GLN A 1 315 ? -2.182 -10.452 -21.440 1.00 98.06 315 GLN A O 1
ATOM 2397 N N . LEU A 1 316 ? -1.179 -8.446 -21.247 1.00 98.38 316 LEU A N 1
ATOM 2398 C CA . LEU A 1 316 ? -1.046 -8.466 -19.783 1.00 98.38 316 LEU A CA 1
ATOM 2399 C C . LEU A 1 316 ? -2.400 -8.600 -19.076 1.00 98.38 316 LEU A C 1
ATOM 2401 O O . LEU A 1 316 ? -2.536 -9.390 -18.143 1.00 98.38 316 LEU A O 1
ATOM 2405 N N . VAL A 1 317 ? -3.406 -7.856 -19.537 1.00 98.62 317 VAL A N 1
ATOM 2406 C CA . VAL A 1 317 ? -4.769 -7.903 -18.995 1.00 98.62 317 VAL A CA 1
ATOM 2407 C C . VAL A 1 317 ? -5.381 -9.293 -19.169 1.00 98.62 317 VAL A C 1
ATOM 2409 O O . VAL A 1 317 ? -5.781 -9.902 -18.178 1.00 98.62 317 VAL A O 1
ATOM 2412 N N . ARG A 1 318 ? -5.362 -9.853 -20.387 1.00 98.31 318 ARG A N 1
ATOM 2413 C CA . ARG A 1 318 ? -5.860 -11.219 -20.647 1.00 98.31 318 ARG A CA 1
ATOM 2414 C C . ARG A 1 318 ? -5.105 -12.265 -19.829 1.00 98.31 318 ARG A C 1
ATOM 2416 O O . ARG A 1 318 ? -5.684 -13.246 -19.369 1.00 98.31 318 ARG A O 1
ATOM 2423 N N . ARG A 1 319 ? -3.796 -12.072 -19.657 1.00 98.19 319 ARG A N 1
ATOM 2424 C CA . ARG A 1 319 ? -2.937 -12.947 -18.856 1.00 98.19 319 ARG A CA 1
ATOM 2425 C C . ARG A 1 319 ? -3.380 -12.946 -17.387 1.00 98.19 319 ARG A C 1
ATOM 2427 O O . ARG A 1 319 ? -3.576 -14.016 -16.817 1.00 98.19 319 ARG A O 1
ATOM 2434 N N . ALA A 1 320 ? -3.642 -11.769 -16.816 1.00 98.62 320 ALA A N 1
ATOM 2435 C CA . ALA A 1 320 ? -4.172 -11.627 -15.460 1.00 98.62 320 ALA A CA 1
ATOM 2436 C C . ALA A 1 320 ? -5.580 -12.238 -15.303 1.00 98.62 320 ALA A C 1
ATOM 2438 O O . ALA A 1 320 ? -5.826 -12.946 -14.324 1.00 98.62 320 ALA A O 1
ATOM 2439 N N . GLU A 1 321 ? -6.482 -12.037 -16.272 1.00 98.50 321 GLU A N 1
ATOM 2440 C CA . GLU A 1 321 ? -7.825 -12.645 -16.266 1.00 98.50 321 GLU A CA 1
ATOM 2441 C C . GLU A 1 321 ? -7.758 -14.176 -16.238 1.00 98.50 321 GLU A C 1
ATOM 2443 O O . GLU A 1 321 ? -8.392 -14.807 -15.391 1.00 98.50 321 GLU A O 1
ATOM 2448 N N . ARG A 1 322 ? -6.937 -14.780 -17.110 1.00 98.31 322 ARG A N 1
ATOM 2449 C CA . ARG A 1 322 ? -6.737 -16.241 -17.150 1.00 98.31 322 ARG A CA 1
ATOM 2450 C C . ARG A 1 322 ? -6.144 -16.789 -15.856 1.00 98.31 322 ARG A C 1
ATOM 2452 O O . ARG A 1 322 ? -6.512 -17.881 -15.438 1.00 98.31 322 ARG A O 1
ATOM 2459 N N . ALA A 1 323 ? -5.267 -16.026 -15.208 1.00 98.44 323 ALA A N 1
ATOM 2460 C CA . ALA A 1 323 ? -4.706 -16.368 -13.904 1.00 98.44 323 ALA A CA 1
ATOM 2461 C C . ALA A 1 323 ? -5.694 -16.142 -12.734 1.00 98.44 323 ALA A C 1
ATOM 2463 O O . ALA A 1 323 ? -5.350 -16.368 -11.574 1.00 98.44 323 ALA A O 1
ATOM 2464 N N . GLY A 1 324 ? -6.926 -15.701 -13.013 1.00 98.25 324 GLY A N 1
ATOM 2465 C CA . GLY A 1 324 ? -7.997 -15.573 -12.026 1.00 98.25 324 GLY A CA 1
ATOM 2466 C C . GLY A 1 324 ? -7.930 -14.311 -11.165 1.00 98.25 324 GLY A C 1
ATOM 2467 O O . GLY A 1 324 ? -8.595 -14.260 -10.122 1.00 98.25 324 GLY A O 1
ATOM 2468 N N . PHE A 1 325 ? -7.159 -13.301 -11.581 1.00 98.75 325 PHE A N 1
ATOM 2469 C CA . PHE A 1 325 ? -7.119 -11.998 -10.918 1.00 98.75 325 PHE A CA 1
ATOM 2470 C C . PHE A 1 325 ? -8.495 -11.321 -10.975 1.00 98.75 325 PHE A C 1
ATOM 2472 O O . PHE A 1 325 ? -9.319 -11.607 -11.842 1.00 98.75 325 PHE A O 1
ATOM 2479 N N . LYS A 1 326 ? -8.777 -10.475 -9.981 1.00 98.62 326 LYS A N 1
ATOM 2480 C CA . LYS A 1 326 ? -10.133 -9.978 -9.695 1.00 98.62 326 LYS A CA 1
ATOM 2481 C C . LYS A 1 326 ? -10.341 -8.490 -9.957 1.00 98.62 326 LYS A C 1
ATOM 2483 O O . LYS A 1 326 ? -11.486 -8.060 -9.989 1.00 98.62 326 LYS A O 1
ATOM 2488 N N . ALA A 1 327 ? -9.274 -7.712 -10.116 1.00 98.81 327 ALA A N 1
ATOM 2489 C CA . ALA A 1 327 ? -9.337 -6.285 -10.426 1.00 98.81 327 ALA A CA 1
ATOM 2490 C C . ALA A 1 327 ? -8.024 -5.802 -11.053 1.00 98.81 327 ALA A C 1
ATOM 2492 O O . ALA A 1 327 ? -6.963 -6.388 -10.804 1.00 98.81 327 ALA A O 1
ATOM 2493 N N . ILE A 1 328 ? -8.090 -4.690 -11.786 1.00 98.88 328 ILE A N 1
ATOM 2494 C CA . ILE A 1 328 ? -6.915 -3.949 -12.257 1.00 98.88 328 ILE A CA 1
ATOM 2495 C C . ILE A 1 328 ? -6.686 -2.734 -11.361 1.00 98.88 328 ILE A C 1
ATOM 2497 O O . ILE A 1 328 ? -7.578 -1.910 -11.205 1.00 98.88 328 ILE A O 1
ATOM 2501 N N . ALA A 1 329 ? -5.482 -2.581 -10.817 1.00 98.81 329 ALA A N 1
ATOM 2502 C CA . ALA A 1 329 ? -5.035 -1.343 -10.184 1.00 98.81 329 ALA A CA 1
ATOM 2503 C C . ALA A 1 329 ? -4.248 -0.505 -11.206 1.00 98.81 329 ALA A C 1
ATOM 2505 O O . ALA A 1 329 ? -3.047 -0.700 -11.399 1.00 98.81 329 ALA A O 1
ATOM 2506 N N . LEU A 1 330 ? -4.929 0.406 -11.898 1.00 98.81 330 LEU A N 1
ATOM 2507 C CA . LEU A 1 330 ? -4.322 1.280 -12.898 1.00 98.81 330 LEU A CA 1
ATOM 2508 C C . LEU A 1 330 ? -3.557 2.416 -12.211 1.00 98.81 330 LEU A C 1
ATOM 2510 O O . LEU A 1 330 ? -4.161 3.269 -11.562 1.00 98.81 330 LEU A O 1
ATOM 2514 N N . THR A 1 331 ? -2.238 2.452 -12.384 1.00 98.69 331 THR A N 1
ATOM 2515 C CA . THR A 1 331 ? -1.394 3.529 -11.850 1.00 98.69 331 THR A CA 1
ATOM 2516 C C . THR A 1 331 ? -1.409 4.741 -12.782 1.00 98.69 331 THR A C 1
ATOM 2518 O O . THR A 1 331 ? -0.991 4.626 -13.934 1.00 98.69 331 THR A O 1
ATOM 2521 N N . VAL A 1 332 ? -1.842 5.903 -12.279 1.00 98.25 332 VAL A N 1
ATOM 2522 C CA . VAL A 1 332 ? -1.984 7.151 -13.063 1.00 98.25 332 VAL A CA 1
ATOM 2523 C C . VAL A 1 332 ? -1.044 8.286 -12.630 1.00 98.25 332 VAL A C 1
ATOM 2525 O O . VAL A 1 332 ? -0.943 9.293 -13.320 1.00 98.25 332 VAL A O 1
ATOM 2528 N N . ASP A 1 333 ? -0.300 8.120 -11.534 1.00 97.56 333 ASP A N 1
ATOM 2529 C CA . ASP A 1 333 ? 0.644 9.118 -10.987 1.00 97.56 333 ASP A CA 1
ATOM 2530 C C . ASP A 1 333 ? 2.075 9.016 -11.563 1.00 97.56 333 ASP A C 1
ATOM 2532 O O . ASP A 1 333 ? 3.013 9.662 -11.086 1.00 97.56 333 ASP A O 1
ATOM 2536 N N . THR A 1 334 ? 2.268 8.178 -12.585 1.00 97.12 334 THR A N 1
ATOM 2537 C CA . THR A 1 334 ? 3.585 7.875 -13.165 1.00 97.12 334 THR A CA 1
ATOM 2538 C C . THR A 1 334 ? 3.605 8.044 -14.691 1.00 97.12 334 THR A C 1
ATOM 2540 O O . THR A 1 334 ? 3.941 7.107 -15.409 1.00 97.12 334 THR A O 1
ATOM 2543 N N . PRO A 1 335 ? 3.286 9.234 -15.239 1.00 94.69 335 PRO A N 1
ATOM 2544 C CA . PRO A 1 335 ? 3.531 9.515 -16.661 1.00 94.69 335 PRO A CA 1
ATOM 2545 C C . PRO A 1 335 ? 5.038 9.569 -16.977 1.00 94.69 335 PRO A C 1
ATOM 2547 O O . PRO A 1 335 ? 5.472 9.358 -18.110 1.00 94.69 335 PRO A O 1
ATOM 2550 N N . ARG A 1 336 ? 5.854 9.862 -15.957 1.00 93.12 336 ARG A N 1
ATOM 2551 C CA . ARG A 1 336 ? 7.315 9.737 -15.925 1.00 93.12 336 ARG A CA 1
ATOM 2552 C C . ARG A 1 336 ? 7.721 9.221 -14.548 1.00 93.12 336 ARG A C 1
ATOM 2554 O O . ARG A 1 336 ? 7.027 9.479 -13.568 1.00 93.12 336 ARG A O 1
ATOM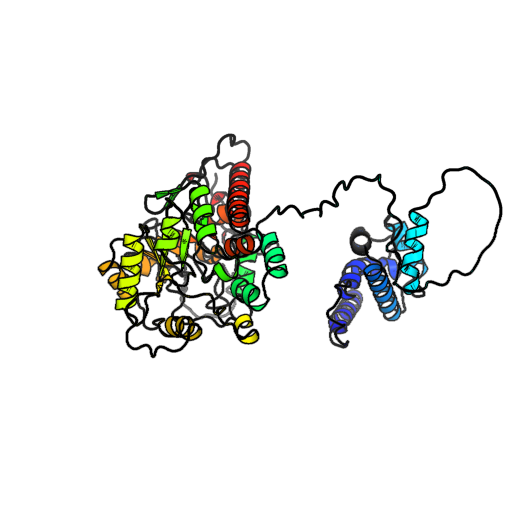 2561 N N . LEU A 1 337 ? 8.845 8.517 -14.468 1.00 92.50 337 LEU A N 1
ATOM 2562 C CA . LEU A 1 337 ? 9.394 8.078 -13.185 1.00 92.50 337 LEU A CA 1
ATOM 2563 C C . LEU A 1 337 ? 9.890 9.277 -12.367 1.00 92.50 337 LEU A C 1
ATOM 2565 O O . LEU A 1 337 ? 10.554 10.163 -12.912 1.00 92.50 337 LEU A O 1
ATOM 2569 N N . GLY A 1 338 ? 9.593 9.270 -11.066 1.00 94.06 338 GLY A N 1
ATOM 2570 C CA . GLY A 1 338 ? 10.165 10.219 -10.114 1.00 94.06 338 GLY A CA 1
ATOM 2571 C C . GLY A 1 338 ? 11.682 10.068 -9.985 1.00 94.06 338 GLY A C 1
ATOM 2572 O O . GLY A 1 338 ? 12.256 8.994 -10.215 1.00 94.06 338 GLY A O 1
ATOM 2573 N N . ARG A 1 339 ? 12.350 11.165 -9.619 1.00 95.56 339 ARG A N 1
ATOM 2574 C CA . ARG A 1 339 ? 13.810 11.214 -9.473 1.00 95.56 339 ARG A CA 1
ATOM 2575 C C . ARG A 1 339 ? 14.214 10.672 -8.105 1.00 95.56 339 ARG A C 1
ATOM 2577 O O . ARG A 1 339 ? 14.219 11.394 -7.118 1.00 95.56 339 ARG A O 1
ATOM 2584 N N . ARG A 1 340 ? 14.563 9.388 -8.048 1.00 96.69 340 ARG A N 1
ATOM 2585 C CA . ARG A 1 340 ? 15.076 8.729 -6.837 1.00 96.69 340 ARG A CA 1
ATOM 2586 C C . ARG A 1 340 ? 16.597 8.820 -6.815 1.00 96.69 340 ARG A C 1
ATOM 2588 O O . ARG A 1 340 ? 17.282 8.071 -7.512 1.00 96.69 340 ARG A O 1
ATOM 2595 N N . GLU A 1 341 ? 17.136 9.757 -6.043 1.00 97.12 341 GLU A N 1
ATOM 2596 C CA . GLU A 1 341 ? 18.575 10.048 -6.069 1.00 97.12 341 GLU A CA 1
ATOM 2597 C C . GLU A 1 341 ? 19.445 8.871 -5.641 1.00 97.12 341 GLU A C 1
ATOM 2599 O O . GLU A 1 341 ? 20.552 8.706 -6.152 1.00 97.12 341 GLU A O 1
ATOM 2604 N N . ALA A 1 342 ? 18.953 8.044 -4.717 1.00 96.06 342 ALA A N 1
ATOM 2605 C CA . ALA A 1 342 ? 19.691 6.884 -4.244 1.00 96.06 342 ALA A CA 1
ATOM 2606 C C . ALA A 1 342 ? 19.943 5.877 -5.379 1.00 96.06 342 ALA A C 1
ATOM 2608 O O . ALA A 1 342 ? 21.054 5.371 -5.505 1.00 96.06 342 ALA A O 1
ATOM 2609 N N . ASP A 1 343 ? 18.970 5.661 -6.270 1.00 93.50 343 ASP A N 1
ATOM 2610 C CA . ASP A 1 343 ? 19.141 4.784 -7.434 1.00 93.50 343 ASP A CA 1
ATOM 2611 C C . ASP A 1 343 ? 20.146 5.350 -8.440 1.00 93.50 343 ASP A C 1
ATOM 2613 O O . ASP A 1 343 ? 20.928 4.598 -9.018 1.00 93.50 343 ASP A O 1
ATOM 2617 N N . ILE A 1 344 ? 20.171 6.675 -8.616 1.00 92.25 344 ILE A N 1
ATOM 2618 C CA . ILE A 1 344 ? 21.147 7.358 -9.477 1.00 92.25 344 ILE A CA 1
ATOM 2619 C C . ILE A 1 344 ? 22.557 7.206 -8.890 1.00 92.25 344 ILE A C 1
ATOM 2621 O O . ILE A 1 344 ? 23.478 6.791 -9.595 1.00 92.25 344 ILE A O 1
ATOM 2625 N N . LYS A 1 345 ? 22.721 7.485 -7.589 1.00 94.88 345 LYS A N 1
ATOM 2626 C CA . LYS A 1 345 ? 23.999 7.369 -6.863 1.00 94.88 345 LYS A CA 1
ATOM 2627 C C . LYS A 1 345 ? 24.516 5.928 -6.855 1.00 94.88 345 LYS A C 1
ATOM 2629 O O . LYS A 1 345 ? 25.711 5.709 -7.029 1.00 94.88 345 LYS A O 1
ATOM 2634 N N . ASN A 1 346 ? 23.620 4.953 -6.713 1.00 93.25 346 ASN A N 1
ATOM 2635 C CA . ASN A 1 346 ? 23.960 3.530 -6.707 1.00 93.25 346 ASN A CA 1
ATOM 2636 C C . ASN A 1 346 ? 24.074 2.919 -8.115 1.00 93.25 346 ASN A C 1
ATOM 2638 O O . ASN A 1 346 ? 24.460 1.759 -8.219 1.00 93.25 346 ASN A O 1
ATOM 2642 N N . ARG A 1 347 ? 23.728 3.663 -9.180 1.00 92.81 347 ARG A N 1
ATOM 2643 C CA . ARG A 1 347 ? 23.612 3.157 -10.562 1.00 92.81 347 ARG A CA 1
ATOM 2644 C C . ARG A 1 347 ? 22.762 1.886 -10.627 1.00 92.81 347 ARG A C 1
ATOM 2646 O O . ARG A 1 347 ? 23.218 0.851 -11.106 1.00 92.81 347 ARG A O 1
ATOM 2653 N N . PHE A 1 348 ? 21.544 1.976 -10.092 1.00 90.81 348 PHE A N 1
ATOM 2654 C CA . PHE A 1 348 ? 20.658 0.829 -9.927 1.00 90.81 348 PHE A CA 1
ATOM 2655 C C . PHE A 1 348 ? 20.501 0.029 -11.226 1.00 90.81 348 PHE A C 1
ATOM 2657 O O . PHE A 1 348 ? 20.118 0.570 -12.265 1.00 90.81 348 PHE A O 1
ATOM 2664 N N . VAL A 1 349 ? 20.727 -1.277 -11.121 1.00 89.44 349 VAL A N 1
ATOM 2665 C CA . VAL A 1 349 ? 20.453 -2.266 -12.162 1.00 89.44 349 VAL A CA 1
ATOM 2666 C C . VAL A 1 349 ? 19.730 -3.453 -11.542 1.00 89.44 349 VAL A C 1
ATOM 2668 O O . VAL A 1 349 ? 20.001 -3.834 -10.402 1.00 89.44 349 VAL A O 1
ATOM 2671 N N . LEU A 1 350 ? 18.805 -4.046 -12.296 1.00 88.19 350 LEU A N 1
ATOM 2672 C CA . LEU A 1 350 ? 18.191 -5.305 -11.891 1.00 88.19 350 LEU A CA 1
ATOM 2673 C C . LEU A 1 350 ? 19.272 -6.405 -11.906 1.00 88.19 350 LEU A C 1
ATOM 2675 O O . LEU A 1 350 ? 19.997 -6.495 -12.902 1.00 88.19 350 LEU A O 1
ATOM 2679 N N . PRO A 1 351 ? 19.418 -7.222 -10.842 1.00 88.62 351 PRO A N 1
ATOM 2680 C CA . PRO A 1 351 ? 20.348 -8.348 -10.850 1.00 88.62 351 PRO A CA 1
ATOM 2681 C C . PRO A 1 351 ? 20.096 -9.273 -12.052 1.00 88.62 351 PRO A C 1
ATOM 2683 O O . PRO A 1 351 ? 18.935 -9.530 -12.362 1.00 88.62 351 PRO A O 1
ATOM 2686 N N . PRO A 1 352 ? 21.147 -9.794 -12.712 1.00 84.25 352 PRO A N 1
ATOM 2687 C CA . PRO A 1 352 ? 21.028 -10.441 -14.024 1.00 84.25 352 PRO A CA 1
ATOM 2688 C C . PRO A 1 352 ? 20.130 -11.683 -14.008 1.00 84.25 352 PRO A C 1
ATOM 2690 O O . PRO A 1 352 ? 19.362 -11.904 -14.924 1.00 84.25 352 PRO A O 1
ATOM 2693 N N . PHE A 1 353 ? 20.136 -12.451 -12.919 1.00 87.44 353 PHE A N 1
ATOM 2694 C CA . PHE A 1 353 ? 19.290 -13.641 -12.769 1.00 87.44 353 PHE A CA 1
ATOM 2695 C C . PHE A 1 353 ? 17.799 -13.330 -12.524 1.00 87.44 353 PHE A C 1
ATOM 2697 O O . PHE A 1 353 ? 17.009 -14.250 -12.300 1.00 87.44 353 PHE A O 1
ATOM 2704 N N . LEU A 1 354 ? 17.403 -12.053 -12.504 1.00 91.69 354 LEU A N 1
ATOM 2705 C CA . LEU A 1 354 ? 16.024 -11.615 -12.322 1.00 91.69 354 LEU A CA 1
ATOM 2706 C C . LEU A 1 354 ? 15.507 -10.928 -13.581 1.00 91.69 354 LEU A C 1
ATOM 2708 O O . LEU A 1 354 ? 16.182 -10.117 -14.205 1.00 91.69 354 LEU A O 1
ATOM 2712 N N . SER A 1 355 ? 14.245 -11.194 -13.896 1.00 91.69 355 SER A N 1
ATOM 2713 C CA . SER A 1 355 ? 13.574 -10.655 -15.071 1.00 91.69 355 SER A CA 1
ATOM 2714 C C . SER A 1 355 ? 12.147 -10.222 -14.745 1.00 91.69 355 SER A C 1
ATOM 2716 O O . SER A 1 355 ? 11.573 -10.566 -13.707 1.00 91.69 355 SER A O 1
ATOM 2718 N N . LEU A 1 356 ? 11.557 -9.450 -15.654 1.00 93.81 356 LEU A N 1
ATOM 2719 C CA . LEU A 1 356 ? 10.165 -9.028 -15.582 1.00 93.81 356 LEU A CA 1
ATOM 2720 C C . LEU A 1 356 ? 9.245 -10.124 -16.129 1.00 93.81 356 LEU A C 1
ATOM 2722 O O . LEU A 1 356 ? 8.809 -10.070 -17.280 1.00 93.81 356 LEU A O 1
ATOM 2726 N N . LYS A 1 357 ? 8.934 -11.116 -15.291 1.00 95.88 357 LYS A N 1
ATOM 2727 C CA . LYS A 1 357 ? 8.245 -12.359 -15.688 1.00 95.88 357 LYS A CA 1
ATOM 2728 C C . LYS A 1 357 ? 6.892 -12.169 -16.376 1.00 95.88 357 LYS A C 1
ATOM 2730 O O . LYS A 1 357 ? 6.505 -12.995 -17.196 1.00 95.88 357 LYS A O 1
ATOM 2735 N N . ASN A 1 358 ? 6.182 -11.072 -16.111 1.00 96.88 358 ASN A N 1
ATOM 2736 C CA . ASN A 1 358 ? 4.922 -10.781 -16.806 1.00 96.88 358 ASN A CA 1
ATOM 2737 C C . ASN A 1 358 ? 5.100 -10.435 -18.295 1.00 96.88 358 ASN A C 1
ATOM 2739 O O . ASN A 1 358 ? 4.162 -10.621 -19.068 1.00 96.88 358 ASN A O 1
ATOM 2743 N N . PHE A 1 359 ? 6.276 -9.938 -18.688 1.00 93.19 359 PHE A N 1
ATOM 2744 C CA . PHE A 1 359 ? 6.599 -9.556 -20.067 1.00 93.19 359 PHE A CA 1
ATOM 2745 C C . PHE A 1 359 ? 7.296 -10.677 -20.841 1.00 93.19 359 PHE A C 1
ATOM 2747 O O . PHE A 1 359 ? 7.369 -10.615 -22.066 1.00 93.19 359 PHE A O 1
ATOM 2754 N N . GLU A 1 360 ? 7.785 -11.711 -20.151 1.00 90.38 360 GLU A N 1
ATOM 2755 C CA . GLU A 1 360 ? 8.315 -12.904 -20.806 1.00 90.38 360 GLU A CA 1
ATOM 2756 C C . GLU A 1 360 ? 7.213 -13.619 -21.592 1.00 90.38 360 GLU A C 1
ATOM 2758 O O . GLU A 1 360 ? 6.113 -13.850 -21.079 1.00 90.38 360 GLU A O 1
ATOM 2763 N N . GLY A 1 361 ? 7.527 -13.972 -22.840 1.00 87.00 361 GLY A N 1
ATOM 2764 C CA . GLY A 1 361 ? 6.606 -14.657 -23.746 1.00 87.00 361 GLY A CA 1
ATOM 2765 C C . GLY A 1 361 ? 5.505 -13.770 -24.335 1.00 87.00 361 GLY A C 1
ATOM 2766 O O . GLY A 1 361 ? 4.602 -14.301 -24.977 1.00 87.00 361 GLY A O 1
ATOM 2767 N N . LEU A 1 362 ? 5.553 -12.448 -24.126 1.00 88.75 362 LEU A N 1
ATOM 2768 C CA . LEU A 1 362 ? 4.668 -11.509 -24.816 1.00 88.75 362 LEU A CA 1
ATOM 2769 C C . LEU A 1 362 ? 5.259 -11.084 -26.160 1.00 88.75 362 LEU A C 1
ATOM 2771 O O . LEU A 1 362 ? 6.477 -10.997 -26.317 1.00 88.75 362 LEU A O 1
ATOM 2775 N N . ASP A 1 363 ? 4.388 -10.747 -27.107 1.00 84.69 363 ASP A N 1
ATOM 2776 C CA . ASP A 1 363 ? 4.802 -10.036 -28.315 1.00 84.69 363 ASP A CA 1
ATOM 2777 C C . ASP A 1 363 ? 5.083 -8.570 -27.959 1.00 84.69 363 ASP A C 1
ATOM 2779 O O . ASP A 1 363 ? 4.152 -7.798 -27.705 1.00 84.69 363 ASP A O 1
ATOM 2783 N N . LEU A 1 364 ? 6.371 -8.225 -27.870 1.00 80.50 364 LEU A N 1
ATOM 2784 C CA . LEU A 1 364 ? 6.875 -6.891 -27.528 1.00 80.50 364 LEU A CA 1
ATOM 2785 C C . LEU A 1 364 ? 7.245 -6.058 -28.773 1.00 80.50 364 LEU A C 1
ATOM 2787 O O . LEU A 1 364 ? 7.785 -4.960 -28.619 1.00 80.50 364 LEU A O 1
ATOM 2791 N N . GLY A 1 365 ? 6.994 -6.558 -29.990 1.00 71.88 365 GLY A N 1
ATOM 2792 C CA . GLY A 1 365 ? 7.389 -5.900 -31.238 1.00 71.88 365 GLY A CA 1
ATOM 2793 C C . GLY A 1 365 ? 8.899 -5.960 -31.528 1.00 71.88 365 GLY A C 1
ATOM 2794 O O . GLY A 1 365 ? 9.589 -6.903 -31.144 1.00 71.88 365 GLY A O 1
ATOM 2795 N N . LYS A 1 366 ? 9.428 -4.954 -32.251 1.00 56.38 366 LYS A N 1
ATOM 2796 C CA . LYS A 1 366 ? 10.846 -4.863 -32.668 1.00 56.38 366 LYS A CA 1
ATOM 2797 C C . LYS A 1 366 ? 11.774 -4.561 -31.480 1.00 56.38 366 LYS A C 1
ATOM 2799 O O . LYS A 1 366 ? 12.237 -3.434 -31.324 1.00 56.38 366 LYS A O 1
ATOM 2804 N N . MET A 1 367 ? 12.046 -5.556 -30.644 1.00 56.25 367 MET A N 1
ATOM 2805 C CA . MET A 1 367 ? 13.215 -5.550 -29.767 1.00 56.25 367 MET A CA 1
ATOM 2806 C C . MET A 1 367 ? 14.380 -6.223 -30.493 1.00 56.25 367 MET A C 1
ATOM 2808 O O . MET A 1 367 ? 14.288 -7.399 -30.841 1.00 56.25 367 MET A O 1
ATOM 2812 N N . ASP A 1 368 ? 15.487 -5.498 -30.671 1.00 43.78 368 ASP A N 1
ATOM 2813 C CA . ASP A 1 368 ? 16.777 -6.145 -30.899 1.00 43.78 368 ASP A CA 1
ATOM 2814 C C . ASP A 1 368 ? 17.082 -6.995 -29.662 1.00 43.78 368 ASP A C 1
ATOM 2816 O O . ASP A 1 368 ? 17.137 -6.498 -28.532 1.00 43.78 368 ASP A O 1
ATOM 2820 N N . GLN A 1 369 ? 17.194 -8.304 -29.870 1.00 43.75 369 GLN A N 1
ATOM 2821 C CA . GLN A 1 369 ? 17.508 -9.281 -28.835 1.00 43.75 369 GLN A CA 1
ATOM 2822 C C . GLN A 1 369 ? 18.934 -9.047 -28.317 1.00 43.75 369 GLN A C 1
ATOM 2824 O O . GLN A 1 369 ? 19.882 -9.664 -28.793 1.00 43.75 369 GLN A O 1
ATOM 2829 N N . ALA A 1 370 ? 19.108 -8.152 -27.345 1.00 38.91 370 ALA A N 1
ATOM 2830 C CA . ALA A 1 370 ? 20.371 -8.007 -26.632 1.00 38.91 370 ALA A CA 1
ATOM 2831 C C . ALA A 1 370 ? 20.149 -7.531 -25.182 1.00 38.91 370 ALA A C 1
ATOM 2833 O O . ALA A 1 370 ? 19.896 -6.357 -24.921 1.00 38.91 370 ALA A O 1
ATOM 2834 N N . ASN A 1 371 ? 20.332 -8.474 -24.249 1.00 46.78 371 ASN A N 1
ATOM 2835 C CA . ASN A 1 371 ? 20.529 -8.334 -22.795 1.00 46.78 371 ASN A CA 1
ATOM 2836 C C . ASN A 1 371 ? 19.299 -8.091 -21.887 1.00 46.78 371 ASN A C 1
ATOM 2838 O O . ASN A 1 371 ? 18.476 -7.205 -22.100 1.00 46.78 371 ASN A O 1
ATOM 2842 N N . GLU A 1 372 ? 19.238 -8.851 -20.785 1.00 49.88 372 GLU A N 1
ATOM 2843 C CA . GLU A 1 372 ? 18.174 -8.859 -19.757 1.00 49.88 372 GLU A CA 1
ATOM 2844 C C . GLU A 1 372 ? 18.042 -7.525 -18.990 1.00 49.88 372 GLU A C 1
ATOM 2846 O O . GLU A 1 372 ? 16.938 -7.124 -18.616 1.00 49.88 372 GLU A O 1
ATOM 2851 N N . SER A 1 373 ? 19.133 -6.757 -18.853 1.00 51.28 373 SER A N 1
ATOM 2852 C CA . SER A 1 373 ? 19.105 -5.366 -18.358 1.00 51.28 373 SER A CA 1
ATOM 2853 C C . SER A 1 373 ? 18.374 -4.402 -19.311 1.00 51.28 373 SER A C 1
ATOM 2855 O O . SER A 1 373 ? 17.861 -3.354 -18.893 1.00 51.28 373 SER A O 1
ATOM 2857 N N . GLY A 1 374 ? 18.267 -4.778 -20.588 1.00 60.91 374 GLY A N 1
ATOM 2858 C CA . GLY A 1 374 ? 17.523 -4.067 -21.619 1.00 60.91 374 GLY A CA 1
ATOM 2859 C C . GLY A 1 374 ? 16.011 -4.136 -21.418 1.00 60.91 374 GLY A C 1
ATOM 2860 O O . GLY A 1 374 ? 15.336 -3.154 -21.708 1.00 60.91 374 GLY A O 1
ATOM 2861 N N . LEU A 1 375 ? 15.466 -5.218 -20.843 1.00 66.12 375 LEU A N 1
ATOM 2862 C CA . LEU A 1 375 ? 14.015 -5.371 -20.667 1.00 66.12 375 LEU A CA 1
ATOM 2863 C C . LEU A 1 375 ? 13.448 -4.380 -19.641 1.00 66.12 375 LEU A C 1
ATOM 2865 O O . LEU A 1 375 ? 12.445 -3.723 -19.909 1.00 66.12 375 LEU A O 1
ATOM 2869 N N . ALA A 1 376 ? 14.099 -4.216 -18.486 1.00 69.69 376 ALA A N 1
ATOM 2870 C CA . ALA A 1 376 ? 13.668 -3.233 -17.488 1.00 69.69 376 ALA A CA 1
ATOM 2871 C C . ALA A 1 376 ? 13.746 -1.795 -18.036 1.00 69.69 376 ALA A C 1
ATOM 2873 O O . ALA A 1 376 ? 12.835 -0.991 -17.827 1.00 69.69 376 ALA A O 1
ATOM 2874 N N . SER A 1 377 ? 14.803 -1.495 -18.797 1.00 73.12 377 SER A N 1
ATOM 2875 C CA . SER A 1 377 ? 14.992 -0.197 -19.455 1.00 73.12 377 SER A CA 1
ATOM 2876 C C . SER A 1 377 ? 13.957 0.038 -20.565 1.00 73.12 377 SER A C 1
ATOM 2878 O O . SER A 1 377 ? 13.395 1.130 -20.666 1.00 73.12 377 SER A O 1
ATOM 2880 N N . TYR A 1 378 ? 13.646 -0.995 -21.353 1.00 73.56 378 TYR A N 1
ATOM 2881 C CA . TYR A 1 378 ? 12.604 -0.987 -22.379 1.00 73.56 378 TYR A CA 1
ATOM 2882 C C . TYR A 1 378 ? 11.235 -0.707 -21.767 1.00 73.56 378 TYR A C 1
ATOM 2884 O O . TYR A 1 378 ? 10.570 0.247 -22.168 1.00 73.56 378 TYR A O 1
ATOM 2892 N N . VAL A 1 379 ? 10.834 -1.478 -20.752 1.00 78.31 379 VAL A N 1
ATOM 2893 C CA . VAL A 1 379 ? 9.529 -1.316 -20.099 1.00 78.31 379 VAL A CA 1
ATOM 2894 C C . VAL A 1 379 ? 9.406 0.071 -19.452 1.00 78.31 379 VAL A C 1
ATOM 2896 O O . VAL A 1 379 ? 8.355 0.705 -19.561 1.00 78.31 379 VAL A O 1
ATOM 2899 N N . ALA A 1 380 ? 10.482 0.609 -18.869 1.00 79.75 380 ALA A N 1
ATOM 2900 C CA . ALA A 1 380 ? 10.502 1.994 -18.395 1.00 79.75 380 ALA A CA 1
ATOM 2901 C C . ALA A 1 380 ? 10.324 3.013 -19.542 1.00 79.75 380 ALA A C 1
ATOM 2903 O O . ALA A 1 380 ? 9.601 4.000 -19.391 1.00 79.75 380 ALA A O 1
ATOM 2904 N N . GLY A 1 381 ? 10.929 2.765 -20.709 1.00 83.81 381 GLY A N 1
ATOM 2905 C CA . GLY A 1 381 ? 10.757 3.571 -21.925 1.00 83.81 381 GLY A CA 1
ATOM 2906 C C . GLY A 1 381 ? 9.377 3.443 -22.589 1.00 83.81 381 GLY A C 1
ATOM 2907 O O . GLY A 1 381 ? 8.975 4.336 -23.349 1.00 83.81 381 GLY A O 1
ATOM 2908 N N . GLN A 1 382 ? 8.640 2.373 -22.283 1.00 85.69 382 GLN A N 1
ATOM 2909 C CA . GLN A 1 382 ? 7.282 2.111 -22.763 1.00 85.69 382 GLN A CA 1
ATOM 2910 C C . GLN A 1 382 ? 6.196 2.814 -21.947 1.00 85.69 382 GLN A C 1
ATOM 2912 O O . GLN A 1 382 ? 5.046 2.815 -22.380 1.00 85.69 382 GLN A O 1
ATOM 2917 N N . ILE A 1 383 ? 6.516 3.432 -20.805 1.00 91.00 383 ILE A N 1
ATOM 2918 C CA . ILE A 1 383 ? 5.541 4.239 -20.060 1.00 91.00 383 ILE A CA 1
ATOM 2919 C C . ILE A 1 383 ? 5.027 5.362 -20.972 1.00 91.00 383 ILE A C 1
ATOM 2921 O O . ILE A 1 383 ? 5.802 6.167 -21.509 1.00 91.00 383 ILE A O 1
ATOM 2925 N N . ASP A 1 384 ? 3.712 5.390 -21.178 1.00 93.50 384 ASP A N 1
ATOM 2926 C CA . ASP A 1 384 ? 3.063 6.406 -21.989 1.00 93.50 384 ASP A CA 1
ATOM 2927 C C . ASP A 1 384 ? 2.781 7.649 -21.141 1.00 93.50 384 ASP A C 1
ATOM 2929 O O . ASP A 1 384 ? 2.095 7.598 -20.125 1.00 93.50 384 ASP A O 1
ATOM 2933 N N . ARG A 1 385 ? 3.324 8.789 -21.567 1.00 94.94 385 ARG A N 1
ATOM 2934 C CA . ARG A 1 385 ? 3.117 10.084 -20.902 1.00 94.94 385 ARG A CA 1
ATOM 2935 C C . ARG A 1 385 ? 1.913 10.851 -21.449 1.00 94.94 385 ARG A C 1
ATOM 2937 O O . ARG A 1 385 ? 1.629 11.939 -20.963 1.00 94.94 385 ARG A O 1
ATOM 2944 N N . THR A 1 386 ? 1.267 10.331 -22.492 1.00 97.44 386 THR A N 1
ATOM 2945 C CA . THR A 1 386 ? 0.129 10.965 -23.179 1.00 97.44 386 THR A CA 1
ATOM 2946 C C . THR A 1 386 ? -1.223 10.517 -22.627 1.00 97.44 386 THR A C 1
ATOM 2948 O O . THR A 1 386 ? -2.264 10.908 -23.157 1.00 97.44 386 THR A O 1
ATOM 2951 N N . LEU A 1 387 ? -1.208 9.704 -21.563 1.00 96.88 387 LEU A N 1
ATOM 2952 C CA . LEU A 1 387 ? -2.413 9.187 -20.932 1.00 96.88 387 LEU A CA 1
ATOM 2953 C C . LEU A 1 387 ? -3.339 10.317 -20.494 1.00 96.88 387 LEU A C 1
ATOM 2955 O O . LEU A 1 387 ? -2.924 11.328 -19.928 1.00 96.88 387 LEU A O 1
ATOM 2959 N N . SER A 1 388 ? -4.621 10.093 -20.734 1.00 97.88 388 SER A N 1
ATOM 2960 C CA . SER A 1 388 ? -5.719 10.948 -20.305 1.00 97.88 388 SER A CA 1
ATOM 2961 C C . SER A 1 388 ? -6.896 10.077 -19.863 1.00 97.88 388 SER A C 1
ATOM 2963 O O . SER A 1 388 ? -6.876 8.853 -19.992 1.00 97.88 388 SER A O 1
ATOM 2965 N N . TRP A 1 389 ? -7.976 10.692 -19.388 1.00 97.75 389 TRP A N 1
ATOM 2966 C CA . TRP A 1 389 ? -9.172 9.966 -18.944 1.00 97.75 389 TRP A CA 1
ATOM 2967 C C . TRP A 1 389 ? -9.823 9.091 -20.032 1.00 97.75 389 TRP A C 1
ATOM 2969 O O . TRP A 1 389 ? -10.520 8.128 -19.712 1.00 97.75 389 TRP A O 1
ATOM 2979 N N . LYS A 1 390 ? -9.551 9.350 -21.323 1.00 97.19 390 LYS A N 1
ATOM 2980 C CA . LYS A 1 390 ? -9.985 8.468 -22.422 1.00 97.19 390 LYS A CA 1
ATOM 2981 C C . LYS A 1 390 ? -9.333 7.082 -22.346 1.00 97.19 390 LYS A C 1
ATOM 2983 O O . LYS A 1 390 ? -9.950 6.105 -22.753 1.00 97.19 390 LYS A O 1
ATOM 2988 N N . ASP A 1 391 ? -8.115 6.990 -21.814 1.00 97.69 391 ASP A N 1
ATOM 2989 C CA . ASP A 1 391 ? -7.361 5.741 -21.718 1.00 97.69 391 ASP A CA 1
ATOM 2990 C C . ASP A 1 391 ? -7.909 4.841 -20.599 1.00 97.69 391 ASP A C 1
ATOM 2992 O O . ASP A 1 391 ? -7.855 3.619 -20.713 1.00 97.69 391 ASP A O 1
ATOM 2996 N N . VAL A 1 392 ? -8.536 5.426 -19.568 1.00 97.06 392 VAL A N 1
ATOM 2997 C CA . VAL A 1 392 ? -9.324 4.672 -18.573 1.00 97.06 392 VAL A CA 1
ATOM 2998 C C . VAL A 1 392 ? -10.526 4.011 -19.248 1.00 97.06 392 VAL A C 1
ATOM 3000 O O . VAL A 1 392 ? -10.760 2.820 -19.057 1.00 97.06 392 VAL A O 1
ATOM 3003 N N . LYS A 1 393 ? -11.243 4.757 -20.101 1.00 97.12 393 LYS A N 1
ATOM 3004 C CA . LYS A 1 393 ? -12.368 4.219 -20.881 1.00 97.12 393 LYS A CA 1
ATOM 3005 C C . LYS A 1 393 ? -11.919 3.163 -21.883 1.00 97.12 393 LYS A C 1
ATOM 3007 O O . LYS A 1 393 ? -12.568 2.134 -22.015 1.00 97.12 393 LYS A O 1
ATOM 3012 N N . TRP A 1 394 ? -10.793 3.382 -22.558 1.00 98.25 394 TRP A N 1
ATOM 3013 C CA . TRP A 1 394 ? -10.198 2.378 -23.436 1.00 98.25 394 TRP A CA 1
ATOM 3014 C C . TRP A 1 394 ? -9.869 1.088 -22.672 1.00 98.25 394 TRP A C 1
ATOM 3016 O O . TRP A 1 394 ? -10.202 0.007 -23.153 1.00 98.25 394 TRP A O 1
ATOM 3026 N N . LEU A 1 395 ? -9.302 1.176 -21.464 1.00 98.31 395 LEU A N 1
ATOM 3027 C CA . LEU A 1 395 ? -8.994 -0.007 -20.657 1.00 98.31 395 LEU A CA 1
ATOM 3028 C C . LEU A 1 395 ? -10.258 -0.822 -20.330 1.00 98.31 395 LEU A C 1
ATOM 3030 O O . LEU A 1 395 ? -10.223 -2.046 -20.395 1.00 98.31 395 LEU A O 1
ATOM 3034 N N . GLN A 1 396 ? -11.397 -0.164 -20.091 1.00 98.00 396 GLN A N 1
ATOM 3035 C CA . GLN A 1 396 ? -12.697 -0.832 -19.903 1.00 98.00 396 GLN A CA 1
ATOM 3036 C C . GLN A 1 396 ? -13.201 -1.564 -21.156 1.00 98.00 396 GLN A C 1
ATOM 3038 O O . GLN A 1 396 ? -14.033 -2.457 -21.042 1.00 98.00 396 GLN A O 1
ATOM 3043 N N . THR A 1 397 ? -12.721 -1.217 -22.356 1.00 98.31 397 THR A N 1
ATOM 3044 C CA . THR A 1 397 ? -13.107 -1.932 -23.589 1.00 98.31 397 THR A CA 1
ATOM 3045 C C . THR A 1 397 ? -12.399 -3.276 -23.749 1.00 98.31 397 THR A C 1
ATOM 3047 O O . THR A 1 397 ? -12.850 -4.108 -24.531 1.00 98.31 397 THR A O 1
ATOM 3050 N N . ILE A 1 398 ? -11.297 -3.498 -23.022 1.00 98.25 398 ILE A N 1
ATOM 3051 C CA . ILE A 1 398 ? -10.468 -4.705 -23.155 1.00 98.25 398 ILE A CA 1
ATOM 3052 C C . ILE A 1 398 ? -10.532 -5.636 -21.939 1.00 98.25 398 ILE A C 1
ATOM 3054 O O . ILE A 1 398 ? -9.914 -6.697 -21.973 1.00 98.25 398 ILE A O 1
ATOM 3058 N N . THR A 1 399 ? -11.252 -5.259 -20.877 1.00 98.25 399 THR A N 1
ATOM 3059 C CA . THR A 1 399 ? -11.494 -6.104 -19.699 1.00 98.25 399 THR A CA 1
ATOM 3060 C C . THR A 1 399 ? -12.824 -5.790 -19.041 1.00 98.25 399 THR A C 1
ATOM 3062 O O . THR A 1 399 ? -13.281 -4.649 -19.038 1.00 98.25 399 THR A O 1
ATOM 3065 N N . THR A 1 400 ? -13.417 -6.805 -18.419 1.00 96.69 400 THR A N 1
ATOM 3066 C CA . THR A 1 400 ? -14.586 -6.653 -17.545 1.00 96.69 400 THR A CA 1
ATOM 3067 C C . THR A 1 400 ? -14.212 -6.579 -16.065 1.00 96.69 400 THR A C 1
ATOM 3069 O O . THR A 1 400 ? -15.095 -6.440 -15.218 1.00 96.69 400 THR A O 1
ATOM 3072 N N . MET A 1 401 ? -12.927 -6.711 -15.716 1.00 98.31 401 MET A N 1
ATOM 3073 C CA . MET A 1 401 ? -12.486 -6.580 -14.331 1.00 98.31 401 MET A CA 1
ATOM 3074 C C . MET A 1 401 ? -12.698 -5.145 -13.827 1.00 98.31 401 MET A C 1
ATOM 3076 O O . MET A 1 401 ? -12.446 -4.187 -14.562 1.00 98.31 401 MET A O 1
ATOM 3080 N N . PRO A 1 402 ? -13.098 -4.962 -12.556 1.00 98.44 402 PRO A N 1
ATOM 3081 C CA . PRO A 1 402 ? -13.179 -3.640 -11.956 1.00 98.44 402 PRO A CA 1
ATOM 3082 C C . PRO A 1 402 ? -11.811 -2.943 -11.981 1.00 98.44 402 PRO A C 1
ATOM 3084 O O . PRO A 1 402 ? -10.785 -3.539 -11.645 1.00 98.44 402 PRO A O 1
ATOM 3087 N N . ILE A 1 403 ? -11.806 -1.664 -12.362 1.00 98.81 403 ILE A N 1
ATOM 3088 C CA . ILE A 1 403 ? -10.594 -0.841 -12.448 1.00 98.81 403 ILE A CA 1
ATOM 3089 C C . ILE A 1 403 ? -10.524 0.087 -11.235 1.00 98.81 403 ILE A C 1
ATOM 3091 O O . ILE A 1 403 ? -11.363 0.973 -11.065 1.00 98.81 403 ILE A O 1
ATOM 3095 N N . LEU A 1 404 ? -9.501 -0.101 -10.410 1.00 98.75 404 LEU A N 1
ATOM 3096 C CA . LEU A 1 404 ? -9.106 0.804 -9.340 1.00 98.75 404 LEU A CA 1
ATOM 3097 C C . LEU A 1 404 ? -8.108 1.827 -9.886 1.00 98.75 404 LEU A C 1
ATOM 3099 O O . LEU A 1 404 ? -7.044 1.447 -10.374 1.00 98.75 404 LEU A O 1
ATOM 3103 N N . VAL A 1 405 ? -8.421 3.118 -9.785 1.00 98.62 405 VAL A N 1
ATOM 3104 C CA . VAL A 1 405 ? -7.503 4.188 -10.210 1.00 98.62 405 VAL A CA 1
ATOM 3105 C C . VAL A 1 405 ? -6.588 4.550 -9.042 1.00 98.62 405 VAL A C 1
ATOM 3107 O O . VAL A 1 405 ? -7.048 5.047 -8.012 1.00 98.62 405 VAL A O 1
ATOM 3110 N N . LYS A 1 406 ? -5.290 4.277 -9.190 1.00 98.75 406 LYS A N 1
ATOM 3111 C CA . LYS A 1 406 ? -4.256 4.473 -8.168 1.00 98.75 406 LYS A CA 1
ATOM 3112 C C . LYS A 1 406 ? -3.393 5.688 -8.478 1.00 98.75 406 LYS A C 1
ATOM 3114 O O . LYS A 1 406 ? -2.788 5.752 -9.545 1.00 98.75 406 LYS A O 1
ATOM 3119 N N . GLY A 1 407 ? -3.272 6.589 -7.505 1.00 97.75 407 GLY A N 1
ATOM 3120 C CA . GLY A 1 407 ? -2.480 7.818 -7.643 1.00 97.75 407 GLY A CA 1
ATOM 3121 C C . GLY A 1 407 ? -3.299 9.105 -7.542 1.00 97.75 407 GLY A C 1
ATOM 3122 O O . GLY A 1 407 ? -2.834 10.162 -7.952 1.00 97.75 407 GLY A O 1
ATOM 3123 N N . VAL A 1 408 ? -4.543 9.022 -7.057 1.00 97.00 408 VAL A N 1
ATOM 3124 C CA . VAL A 1 408 ? -5.446 10.175 -6.943 1.00 97.00 408 VAL A CA 1
ATOM 3125 C C . VAL A 1 408 ? -5.203 10.879 -5.613 1.00 97.00 408 VAL A C 1
ATOM 3127 O O . VAL A 1 408 ? -5.346 10.265 -4.559 1.00 97.00 408 VAL A O 1
ATOM 3130 N N . LEU A 1 409 ? -4.860 12.166 -5.651 1.00 94.75 409 LEU A N 1
ATOM 3131 C CA . LEU A 1 409 ? -4.642 12.987 -4.450 1.00 94.75 409 LEU A CA 1
ATOM 3132 C C . LEU A 1 409 ? -5.612 14.171 -4.343 1.00 94.75 409 LEU A C 1
ATOM 3134 O O . LEU A 1 409 ? -5.606 14.863 -3.332 1.00 94.75 409 LEU A O 1
ATOM 3138 N N . THR A 1 410 ? -6.436 14.400 -5.369 1.00 92.25 410 THR A N 1
ATOM 3139 C CA . THR A 1 410 ? -7.304 15.577 -5.491 1.00 92.25 410 THR A CA 1
ATOM 3140 C C . THR A 1 410 ? -8.769 15.170 -5.656 1.00 92.25 410 THR A C 1
ATOM 3142 O O . THR A 1 410 ? -9.105 14.066 -6.113 1.00 92.25 410 THR A O 1
ATOM 3145 N N . ALA A 1 411 ? -9.681 16.066 -5.290 1.00 89.25 411 ALA A N 1
ATOM 3146 C CA . ALA A 1 411 ? -11.108 15.841 -5.488 1.00 89.25 411 ALA A CA 1
ATOM 3147 C C . ALA A 1 411 ? -11.540 16.008 -6.946 1.00 89.25 411 ALA A C 1
ATOM 3149 O O . ALA A 1 411 ? -12.524 15.404 -7.381 1.00 89.25 411 ALA A O 1
ATOM 3150 N N . GLU A 1 412 ? -10.853 16.855 -7.697 1.00 92.56 412 GLU A N 1
ATOM 3151 C CA . GLU A 1 412 ? -11.040 17.073 -9.125 1.00 92.56 412 GLU A CA 1
ATOM 3152 C C . GLU A 1 412 ? -10.839 15.748 -9.866 1.00 92.56 412 GLU A C 1
ATOM 3154 O O . GLU A 1 412 ? -11.767 15.255 -10.514 1.00 92.56 412 GLU A O 1
ATOM 3159 N N . ASP A 1 413 ? -9.692 15.101 -9.647 1.00 95.12 413 ASP A N 1
ATOM 3160 C CA . ASP A 1 413 ? -9.374 13.819 -10.278 1.00 95.12 413 ASP A CA 1
ATOM 3161 C C . ASP A 1 413 ? -10.230 12.675 -9.728 1.00 95.12 413 ASP A C 1
ATOM 3163 O O . ASP A 1 413 ? -10.560 11.744 -10.458 1.00 95.12 413 ASP A O 1
ATOM 3167 N N . THR A 1 414 ? -10.683 12.764 -8.474 1.00 93.94 414 THR A N 1
ATOM 3168 C CA . THR A 1 414 ? -11.674 11.825 -7.924 1.00 93.94 414 THR A CA 1
ATOM 3169 C C . THR A 1 414 ? -12.976 11.843 -8.727 1.00 93.94 414 THR A C 1
ATOM 3171 O O . THR A 1 414 ? -13.496 10.788 -9.102 1.00 93.94 414 THR A O 1
ATOM 3174 N N . ARG A 1 415 ? -13.507 13.035 -9.032 1.00 93.81 415 ARG A N 1
ATOM 3175 C CA . ARG A 1 415 ? -14.732 13.161 -9.837 1.00 93.81 415 ARG A CA 1
ATOM 3176 C C . ARG A 1 415 ? -14.509 12.654 -11.256 1.00 93.81 415 ARG A C 1
ATOM 3178 O O . ARG A 1 415 ? -15.368 11.941 -11.772 1.00 93.81 415 ARG A O 1
ATOM 3185 N N . LEU A 1 416 ? -13.368 12.979 -11.863 1.00 96.50 416 LEU A N 1
ATOM 3186 C CA . LEU A 1 416 ? -13.023 12.527 -13.212 1.00 96.50 416 LEU A CA 1
ATOM 3187 C C . LEU A 1 416 ? -12.847 11.004 -13.284 1.00 96.50 416 LEU A C 1
ATOM 3189 O O . LEU A 1 416 ? -13.338 10.384 -14.229 1.00 96.50 416 LEU A O 1
ATOM 3193 N N . ALA A 1 417 ? -12.247 10.381 -12.266 1.00 96.38 417 ALA A N 1
ATOM 3194 C CA . ALA A 1 417 ? -12.130 8.928 -12.169 1.00 96.38 417 ALA A CA 1
ATOM 3195 C C . ALA A 1 417 ? -13.508 8.254 -12.137 1.00 96.38 417 ALA A C 1
ATOM 3197 O O . ALA A 1 417 ? -13.755 7.317 -12.897 1.00 96.38 417 ALA A O 1
ATOM 3198 N N . ILE A 1 418 ? -14.436 8.776 -11.330 1.00 94.69 418 ILE A N 1
ATOM 3199 C CA . ILE A 1 418 ? -15.810 8.257 -11.244 1.00 94.69 418 ILE A CA 1
ATOM 3200 C C . ILE A 1 418 ? -16.569 8.477 -12.555 1.00 94.69 418 ILE A C 1
ATOM 3202 O O . ILE A 1 418 ? -17.213 7.555 -13.050 1.00 94.69 418 ILE A O 1
ATOM 3206 N N . GLN A 1 419 ? -16.467 9.665 -13.158 1.00 96.69 419 GLN A N 1
ATOM 3207 C CA . GLN A 1 419 ? -17.069 9.961 -14.467 1.00 96.69 419 GLN A CA 1
ATOM 3208 C C . GLN A 1 419 ? -16.504 9.077 -15.588 1.00 96.69 419 GLN A C 1
ATOM 3210 O O . GLN A 1 419 ? -17.190 8.800 -16.573 1.00 96.69 419 GLN A O 1
ATOM 3215 N N . SER A 1 420 ? -15.264 8.615 -15.434 1.00 97.25 420 SER A N 1
ATOM 3216 C CA . SER A 1 420 ? -14.607 7.680 -16.349 1.00 97.25 420 SER A CA 1
ATOM 3217 C C . SER A 1 420 ? -14.913 6.213 -16.030 1.00 97.25 420 SER A C 1
ATOM 3219 O O . SER A 1 420 ? -14.411 5.333 -16.718 1.00 97.25 420 SER A O 1
ATOM 3221 N N . GLY A 1 421 ? -15.742 5.932 -15.018 1.00 95.44 421 GLY A N 1
ATOM 3222 C CA . GLY A 1 421 ? -16.193 4.587 -14.657 1.00 95.44 421 GLY A CA 1
ATOM 3223 C C . GLY A 1 421 ? -15.201 3.779 -13.815 1.00 95.44 421 GLY A C 1
ATOM 3224 O O . GLY A 1 421 ? -15.213 2.549 -13.870 1.00 95.44 421 GLY A O 1
ATOM 3225 N N . ALA A 1 422 ? -14.322 4.432 -13.050 1.00 96.50 422 ALA A N 1
ATOM 3226 C CA . ALA A 1 422 ? -13.510 3.736 -12.055 1.00 96.50 422 ALA A CA 1
ATOM 3227 C C . ALA A 1 422 ? -14.411 2.961 -11.076 1.00 96.50 422 ALA A C 1
ATOM 3229 O O . ALA A 1 422 ? -15.401 3.497 -10.584 1.00 96.50 422 ALA A O 1
ATOM 3230 N N . ALA A 1 423 ? -14.049 1.718 -10.760 1.00 97.69 423 ALA A N 1
ATOM 3231 C CA . ALA A 1 423 ? -14.750 0.891 -9.776 1.00 97.69 423 ALA A CA 1
ATOM 3232 C C . ALA A 1 423 ? -14.328 1.208 -8.330 1.00 97.69 423 ALA A C 1
ATOM 3234 O O . ALA A 1 423 ? -14.954 0.748 -7.381 1.00 97.69 423 ALA A O 1
ATOM 3235 N N . GLY A 1 424 ? -13.252 1.976 -8.159 1.00 97.06 424 GLY A N 1
ATOM 3236 C CA . GLY A 1 424 ? -12.731 2.429 -6.877 1.00 97.06 424 GLY A CA 1
ATOM 3237 C C . GLY A 1 424 ? -11.495 3.300 -7.060 1.00 97.06 424 GLY A C 1
ATOM 3238 O O . GLY A 1 424 ? -10.921 3.384 -8.150 1.00 97.06 424 GLY A O 1
ATOM 3239 N N . ILE A 1 425 ? -11.098 3.969 -5.985 1.00 98.00 425 ILE A N 1
ATOM 3240 C CA . ILE A 1 425 ? -10.000 4.940 -5.983 1.00 98.00 425 ILE A CA 1
ATOM 3241 C C . ILE A 1 425 ? -8.978 4.517 -4.940 1.00 98.00 425 ILE A C 1
ATOM 3243 O O . ILE A 1 425 ? -9.354 4.164 -3.828 1.00 98.00 425 ILE A O 1
ATOM 3247 N N . ILE A 1 426 ? -7.690 4.575 -5.271 1.00 98.50 426 ILE A N 1
ATOM 3248 C CA . ILE A 1 426 ? -6.604 4.401 -4.304 1.00 98.50 426 ILE A CA 1
ATOM 3249 C C . ILE A 1 426 ? -5.881 5.741 -4.156 1.00 98.50 426 ILE A C 1
ATOM 3251 O O . ILE A 1 426 ? -5.133 6.159 -5.050 1.00 98.50 426 ILE A O 1
ATOM 3255 N N . VAL A 1 427 ? -6.099 6.390 -3.009 1.00 97.88 427 VAL A N 1
ATOM 3256 C CA . VAL A 1 427 ? -5.373 7.588 -2.583 1.00 97.88 427 VAL A CA 1
ATOM 3257 C C . VAL A 1 427 ? -3.934 7.196 -2.311 1.00 97.88 427 VAL A C 1
ATOM 3259 O O . VAL A 1 427 ? -3.626 6.503 -1.340 1.00 97.88 427 VAL A O 1
ATOM 3262 N N . SER A 1 428 ? -3.059 7.595 -3.223 1.00 98.44 428 SER A N 1
ATOM 3263 C CA . SER A 1 428 ? -1.670 7.165 -3.257 1.00 98.44 428 SER A CA 1
ATOM 3264 C C . SER A 1 428 ? -0.809 8.289 -3.803 1.00 98.44 428 SER A C 1
ATOM 3266 O O . SER A 1 428 ? -1.159 8.908 -4.800 1.00 98.44 428 SER A O 1
ATOM 3268 N N . ASN A 1 429 ? 0.336 8.520 -3.171 1.00 97.94 429 ASN A N 1
ATOM 3269 C CA . ASN A 1 429 ? 1.430 9.326 -3.721 1.00 97.94 429 ASN A CA 1
ATOM 3270 C C . ASN A 1 429 ? 2.605 8.428 -4.140 1.00 97.94 429 ASN A C 1
ATOM 3272 O O . ASN A 1 429 ? 3.776 8.792 -4.015 1.00 97.94 429 ASN A O 1
ATOM 3276 N N . HIS A 1 430 ? 2.289 7.198 -4.555 1.00 98.56 430 HIS A N 1
ATOM 3277 C CA . HIS A 1 430 ? 3.259 6.177 -4.936 1.00 98.56 430 HIS A CA 1
ATOM 3278 C C . HIS A 1 430 ? 4.266 5.824 -3.826 1.00 98.56 430 HIS A C 1
ATOM 3280 O O . HIS A 1 430 ? 5.432 5.516 -4.080 1.00 98.56 430 HIS A O 1
ATOM 3286 N N . GLY A 1 431 ? 3.850 5.921 -2.560 1.00 97.94 431 GLY A N 1
ATOM 3287 C CA . GLY A 1 431 ? 4.765 5.784 -1.428 1.00 97.94 431 GLY A CA 1
ATOM 3288 C C . GLY A 1 431 ? 5.841 6.874 -1.388 1.00 97.94 431 GLY A C 1
ATOM 3289 O O . GLY A 1 431 ? 6.948 6.589 -0.923 1.00 97.94 431 GLY A O 1
ATOM 3290 N N . ALA A 1 432 ? 5.514 8.084 -1.852 1.00 98.31 432 ALA A N 1
ATOM 3291 C CA . ALA A 1 432 ? 6.385 9.257 -1.958 1.00 98.31 432 ALA A CA 1
ATOM 3292 C C . ALA A 1 432 ? 7.578 9.098 -2.917 1.00 98.31 432 ALA A C 1
ATOM 3294 O O . ALA A 1 432 ? 8.681 9.549 -2.623 1.00 98.31 432 ALA A O 1
ATOM 3295 N N . ARG A 1 433 ? 7.383 8.397 -4.040 1.00 98.31 433 ARG A N 1
ATOM 3296 C CA . ARG A 1 433 ? 8.458 8.071 -5.005 1.00 98.31 433 ARG A CA 1
ATOM 3297 C C . ARG A 1 433 ? 8.335 8.781 -6.349 1.00 98.31 433 ARG A C 1
ATOM 3299 O O . ARG A 1 433 ? 9.173 8.565 -7.218 1.00 98.31 433 ARG A O 1
ATOM 3306 N N . GLN A 1 434 ? 7.285 9.580 -6.511 1.00 98.00 434 GLN A N 1
ATOM 3307 C CA . GLN A 1 434 ? 6.940 10.245 -7.760 1.00 98.00 434 GLN A CA 1
ATOM 3308 C C . GLN A 1 434 ? 7.220 11.748 -7.667 1.00 98.00 434 GLN A C 1
ATOM 3310 O O . GLN A 1 434 ? 8.378 12.137 -7.780 1.00 98.00 434 GLN A O 1
ATOM 3315 N N . LEU A 1 435 ? 6.200 12.578 -7.452 1.00 98.12 435 LEU A N 1
ATOM 3316 C CA . LEU A 1 435 ? 6.365 14.008 -7.190 1.00 98.12 435 LEU A CA 1
ATOM 3317 C C . LEU A 1 435 ? 6.599 14.217 -5.685 1.00 98.12 435 LEU A C 1
ATOM 3319 O O . LEU A 1 435 ? 5.761 13.785 -4.892 1.00 98.12 435 LEU A O 1
ATOM 3323 N N . ASP A 1 436 ? 7.724 14.823 -5.295 1.00 97.69 436 ASP A N 1
ATOM 3324 C CA . ASP A 1 436 ? 7.952 15.231 -3.900 1.00 97.69 436 ASP A CA 1
ATOM 3325 C C . ASP A 1 436 ? 7.151 16.508 -3.573 1.00 97.69 436 ASP A C 1
ATOM 3327 O O . ASP A 1 436 ? 6.630 17.172 -4.471 1.00 97.69 436 ASP A O 1
ATOM 3331 N N . TYR A 1 437 ? 6.994 16.825 -2.287 1.00 95.31 437 TYR A N 1
ATOM 3332 C CA . TYR A 1 437 ? 6.143 17.914 -1.769 1.00 95.31 437 TYR A CA 1
ATOM 3333 C C . TYR A 1 437 ? 4.634 17.787 -2.029 1.00 95.31 437 TYR A C 1
ATOM 3335 O O . TYR A 1 437 ? 3.865 18.688 -1.685 1.00 95.31 437 TYR A O 1
ATOM 3343 N N . VAL A 1 438 ? 4.163 16.656 -2.559 1.00 94.31 438 VAL A N 1
ATOM 3344 C CA . VAL A 1 438 ? 2.730 16.328 -2.529 1.00 94.31 438 VAL A CA 1
ATOM 3345 C C . VAL A 1 438 ? 2.282 16.043 -1.090 1.00 94.31 438 VAL A C 1
ATOM 3347 O O . VAL A 1 438 ? 3.099 15.615 -0.263 1.00 94.31 438 VAL A O 1
ATOM 3350 N N . PRO A 1 439 ? 0.996 16.246 -0.752 1.00 90.50 439 PRO A N 1
ATOM 3351 C CA . PRO A 1 439 ? 0.504 15.951 0.588 1.00 90.50 439 PRO A CA 1
ATOM 3352 C C . PRO A 1 439 ? 0.709 14.477 0.963 1.00 90.50 439 PRO A C 1
ATOM 3354 O O . PRO A 1 439 ? 0.709 13.577 0.113 1.00 90.50 439 PRO A O 1
ATOM 3357 N N . ALA A 1 440 ? 0.818 14.216 2.269 1.00 91.88 440 ALA A N 1
ATOM 3358 C CA . ALA A 1 440 ? 0.639 12.863 2.775 1.00 91.88 440 ALA A CA 1
ATOM 3359 C C . ALA A 1 440 ? -0.744 12.335 2.383 1.00 91.88 440 ALA A C 1
ATOM 3361 O O . ALA A 1 440 ? -1.733 13.072 2.408 1.00 91.88 440 ALA A O 1
ATOM 3362 N N . THR A 1 441 ? -0.832 11.047 2.070 1.00 93.50 441 THR A N 1
ATOM 3363 C CA . THR A 1 441 ? -2.088 10.434 1.611 1.00 93.50 441 THR A CA 1
ATOM 3364 C C . THR A 1 441 ? -3.203 10.536 2.644 1.00 93.50 441 THR A C 1
ATOM 3366 O O . THR A 1 441 ? -4.347 10.778 2.275 1.00 93.50 441 THR A O 1
ATOM 3369 N N . ILE A 1 442 ? -2.880 10.447 3.939 1.00 90.12 442 ILE A N 1
ATOM 3370 C CA . ILE A 1 442 ? -3.858 10.626 5.021 1.00 90.12 442 ILE A CA 1
ATOM 3371 C C . ILE A 1 442 ? -4.424 12.051 5.063 1.00 90.12 442 ILE A C 1
ATOM 3373 O O . ILE A 1 442 ? -5.601 12.242 5.355 1.00 90.12 442 ILE A O 1
ATOM 3377 N N . SER A 1 443 ? -3.608 13.047 4.706 1.00 86.94 443 SER A N 1
ATOM 3378 C CA . SER A 1 443 ? -4.034 14.443 4.592 1.00 86.94 443 SER A CA 1
ATOM 3379 C C . SER A 1 443 ? -4.880 14.663 3.338 1.00 86.94 443 SER A C 1
ATOM 3381 O O . SER A 1 443 ? -5.887 15.359 3.406 1.00 86.94 443 SER A O 1
ATOM 3383 N N . ALA A 1 444 ? -4.519 14.034 2.215 1.00 86.88 444 ALA A N 1
ATOM 3384 C CA . ALA A 1 444 ? -5.299 14.075 0.974 1.00 86.88 444 ALA A CA 1
ATOM 3385 C C . ALA A 1 444 ? -6.655 13.348 1.095 1.00 86.88 444 ALA A C 1
ATOM 3387 O O . ALA A 1 444 ? -7.620 13.706 0.421 1.00 86.88 444 ALA A O 1
ATOM 3388 N N . LEU A 1 445 ? -6.752 12.349 1.981 1.00 81.06 445 LEU A N 1
ATOM 3389 C CA . LEU A 1 445 ? -7.976 11.577 2.197 1.00 81.06 445 LEU A CA 1
ATOM 3390 C C . LEU A 1 445 ? -9.138 12.456 2.695 1.00 81.06 445 LEU A C 1
ATOM 3392 O O . LEU A 1 445 ? -10.266 12.290 2.226 1.00 81.06 445 LEU A O 1
ATOM 3396 N N . GLU A 1 446 ? -8.866 13.415 3.591 1.00 70.12 446 GLU A N 1
ATOM 3397 C CA . GLU A 1 446 ? -9.902 14.262 4.209 1.00 70.12 446 GLU A CA 1
ATOM 3398 C C . GLU A 1 446 ? -9.707 15.783 4.067 1.00 70.12 446 GLU A C 1
ATOM 3400 O O . GLU A 1 446 ? -10.534 16.524 4.583 1.00 70.12 446 GLU A O 1
ATOM 3405 N N . GLU A 1 447 ? -8.668 16.254 3.377 1.00 55.50 447 GLU A N 1
ATOM 3406 C CA . GLU A 1 447 ? -8.177 17.645 3.309 1.00 55.50 447 GLU A CA 1
ATOM 3407 C C . GLU A 1 447 ? -8.690 18.653 4.366 1.00 55.50 447 GLU A C 1
ATOM 3409 O O . GLU A 1 447 ? -9.841 19.110 4.400 1.00 55.50 447 GLU A O 1
ATOM 3414 N N . VAL A 1 448 ? -7.737 19.073 5.199 1.00 44.72 448 VAL A N 1
ATOM 3415 C CA . VAL A 1 448 ? -7.872 20.070 6.256 1.00 44.72 448 VAL A CA 1
ATOM 3416 C C . VAL A 1 448 ? -8.075 21.467 5.665 1.00 44.72 448 VAL A C 1
ATOM 3418 O O . VAL A 1 448 ? -7.160 22.033 5.076 1.00 44.72 448 VAL A O 1
ATOM 3421 N N . SER A 1 449 ? -9.234 22.089 5.908 1.00 35.75 449 SER A N 1
ATOM 3422 C CA . SER A 1 449 ? -9.382 23.527 5.670 1.00 35.75 449 SER A CA 1
ATOM 3423 C C . SER A 1 449 ? -8.497 24.289 6.659 1.00 35.75 449 SER A C 1
ATOM 3425 O O . SER A 1 449 ? -8.870 24.447 7.827 1.00 35.75 449 SER A O 1
ATOM 3427 N N . ALA A 1 450 ? -7.351 24.797 6.217 1.00 35.91 450 ALA A N 1
ATOM 3428 C CA . ALA A 1 450 ? -6.688 25.865 6.944 1.00 35.91 450 ALA A CA 1
ATOM 3429 C C . ALA A 1 450 ? -7.591 27.105 6.860 1.00 35.91 450 ALA A C 1
ATOM 3431 O O . ALA A 1 450 ? -7.645 27.792 5.842 1.00 35.91 450 ALA A O 1
ATOM 3432 N N . LYS A 1 451 ? -8.334 27.403 7.932 1.00 35.38 451 LYS A N 1
ATOM 3433 C CA . LYS A 1 451 ? -8.766 28.782 8.169 1.00 35.38 451 LYS A CA 1
ATOM 3434 C C . LYS A 1 451 ? -7.508 29.560 8.535 1.00 35.38 451 LYS A C 1
ATOM 3436 O O . LYS A 1 451 ? -7.188 29.695 9.713 1.00 35.38 451 LYS A O 1
ATOM 3441 N N . THR A 1 452 ? -6.779 30.050 7.542 1.00 33.03 452 THR A N 1
ATOM 3442 C CA . THR A 1 452 ? -5.849 31.145 7.797 1.00 33.03 452 THR A CA 1
ATOM 3443 C C . THR A 1 452 ? -6.720 32.348 8.125 1.00 33.03 452 THR A C 1
ATOM 3445 O O . THR A 1 452 ? -7.386 32.906 7.256 1.00 33.03 452 THR A O 1
ATOM 3448 N N . PHE A 1 453 ? -6.801 32.683 9.409 1.00 34.53 453 PHE A N 1
ATOM 3449 C CA . PHE A 1 453 ? -7.350 33.952 9.855 1.00 34.53 453 PHE A CA 1
ATOM 3450 C C . PHE A 1 453 ? -6.344 35.017 9.410 1.00 34.53 453 PHE A C 1
ATOM 3452 O O . PHE A 1 453 ? -5.372 35.280 10.109 1.00 34.53 453 PHE A O 1
ATOM 3459 N N . ILE A 1 454 ? -6.506 35.539 8.195 1.00 35.34 454 ILE A N 1
ATOM 3460 C CA . ILE A 1 454 ? -5.892 36.810 7.822 1.00 35.34 454 ILE A CA 1
ATOM 3461 C C . ILE A 1 454 ? -6.803 37.859 8.462 1.00 35.34 454 ILE A C 1
ATOM 3463 O O . ILE A 1 454 ? -7.983 37.902 8.105 1.00 35.34 454 ILE A O 1
ATOM 3467 N N . PRO A 1 455 ? -6.336 38.636 9.453 1.00 36.16 455 PRO A N 1
ATOM 3468 C CA . PRO A 1 455 ? -7.107 39.767 9.937 1.00 36.16 455 PRO A CA 1
ATOM 3469 C C . PRO A 1 455 ? -7.341 40.704 8.750 1.00 36.16 455 PRO A C 1
ATOM 3471 O O . PRO A 1 455 ? -6.384 41.147 8.119 1.00 36.16 455 PRO A O 1
ATOM 3474 N N . GLU A 1 456 ? -8.604 40.977 8.429 1.00 38.03 456 GLU A N 1
ATOM 3475 C CA . GLU A 1 456 ? -8.979 42.078 7.544 1.00 38.03 456 GLU A CA 1
ATOM 3476 C C . GLU A 1 456 ? -8.628 43.391 8.253 1.00 38.03 456 GLU A C 1
ATOM 3478 O O . GLU A 1 456 ? -9.449 44.003 8.930 1.00 38.03 456 GLU A O 1
ATOM 3483 N N . ALA A 1 457 ? -7.373 43.800 8.137 1.00 42.94 457 ALA A N 1
ATOM 3484 C CA . ALA A 1 457 ? -6.949 45.162 8.379 1.00 42.94 457 ALA A CA 1
ATOM 3485 C C . ALA A 1 457 ? -6.027 45.543 7.219 1.00 42.94 457 ALA A C 1
ATOM 3487 O O . ALA A 1 457 ? -4.930 45.012 7.092 1.00 42.94 457 ALA A O 1
ATOM 3488 N N . GLU A 1 458 ? -6.536 46.436 6.368 1.00 42.53 458 GLU A N 1
ATOM 3489 C CA . GLU A 1 458 ? -5.793 47.169 5.338 1.00 42.53 458 GLU A CA 1
ATOM 3490 C C . GLU A 1 458 ? -5.298 46.359 4.128 1.00 42.53 458 GLU A C 1
ATOM 3492 O O . GLU A 1 458 ? -4.113 46.109 3.967 1.00 42.53 458 GLU A O 1
ATOM 3497 N N . PHE A 1 459 ? -6.207 46.014 3.212 1.00 37.53 459 PHE A N 1
ATOM 3498 C CA . PHE A 1 459 ? -6.134 46.468 1.812 1.00 37.53 459 PHE A CA 1
ATOM 3499 C C . PHE A 1 459 ? -7.361 45.954 1.052 1.00 37.53 459 PHE A C 1
ATOM 3501 O O . PHE A 1 459 ? -7.594 44.751 0.935 1.00 37.53 459 PHE A O 1
ATOM 3508 N N . GLY A 1 460 ? -8.166 46.880 0.533 1.00 41.97 460 GLY A N 1
ATOM 3509 C CA . GLY A 1 460 ? -9.297 46.562 -0.326 1.00 41.97 460 GLY A CA 1
ATOM 3510 C C . GLY A 1 460 ? -8.818 46.028 -1.669 1.00 41.97 460 GLY A C 1
ATOM 3511 O O . GLY A 1 460 ? -8.535 46.807 -2.571 1.00 41.97 460 GLY A O 1
ATOM 3512 N N . ILE A 1 461 ? -8.768 44.706 -1.816 1.00 34.62 461 ILE A N 1
ATOM 3513 C CA . ILE A 1 461 ? -8.860 44.045 -3.117 1.00 34.62 461 ILE A CA 1
ATOM 3514 C C . ILE A 1 461 ? -9.808 42.860 -2.954 1.00 34.62 461 ILE A C 1
ATOM 3516 O O . ILE A 1 461 ? -9.550 41.913 -2.215 1.00 34.62 461 ILE A O 1
ATOM 3520 N N . LEU A 1 462 ? -10.926 42.943 -3.670 1.00 36.66 462 LEU A N 1
ATOM 3521 C CA . LEU A 1 462 ? -11.898 41.884 -3.893 1.00 36.66 462 LEU A CA 1
ATOM 3522 C C . LEU A 1 462 ? -11.232 40.744 -4.690 1.00 36.66 462 LEU A C 1
ATOM 3524 O O . LEU A 1 462 ? -11.478 40.585 -5.882 1.00 36.66 462 LEU A O 1
ATOM 3528 N N . LEU A 1 463 ? -10.353 39.965 -4.058 1.00 36.59 463 LEU A N 1
ATOM 3529 C CA . LEU A 1 463 ? -9.892 38.697 -4.612 1.00 36.59 463 LEU A CA 1
ATOM 3530 C C . LEU A 1 463 ? -10.895 37.621 -4.206 1.00 36.59 463 LEU A C 1
ATOM 3532 O O . LEU A 1 463 ? -11.112 37.329 -3.030 1.00 36.59 463 LEU A O 1
ATOM 3536 N N . THR A 1 464 ? -11.548 37.078 -5.225 1.00 35.06 464 THR A N 1
ATOM 3537 C CA . THR A 1 464 ? -12.438 35.925 -5.192 1.00 35.06 464 THR A CA 1
ATOM 3538 C C . THR A 1 464 ? -12.006 34.897 -4.151 1.00 35.06 464 THR A C 1
ATOM 3540 O O . THR A 1 464 ? -10.951 34.276 -4.260 1.00 35.06 464 THR A O 1
ATOM 3543 N N . LYS A 1 465 ? -12.883 34.688 -3.166 1.00 37.16 465 LYS A N 1
ATOM 3544 C CA . LYS A 1 465 ? -12.940 33.523 -2.280 1.00 37.16 465 LYS A CA 1
ATOM 3545 C C . LYS A 1 465 ? -13.093 32.241 -3.116 1.00 37.16 465 LYS A C 1
ATOM 3547 O O . LYS A 1 465 ? -14.160 31.635 -3.131 1.00 37.16 465 LYS A O 1
ATOM 3552 N N . GLN A 1 466 ? -12.051 31.815 -3.824 1.00 33.19 466 GLN A N 1
ATOM 3553 C CA . GLN A 1 466 ? -12.007 30.494 -4.437 1.00 33.19 466 GLN A CA 1
ATOM 3554 C C . GLN A 1 466 ? -11.448 29.525 -3.404 1.00 33.19 466 GLN A C 1
ATOM 3556 O O . GLN A 1 466 ? -10.270 29.188 -3.359 1.00 33.19 466 GLN A O 1
ATOM 3561 N N . TRP A 1 467 ? -12.339 29.140 -2.497 1.00 37.78 467 TRP A N 1
ATOM 3562 C CA . TRP A 1 467 ? -12.122 28.034 -1.587 1.00 37.78 467 TRP A CA 1
ATOM 3563 C C . TRP A 1 467 ? -12.081 26.757 -2.428 1.00 37.78 467 TRP A C 1
ATOM 3565 O O . TRP A 1 467 ? -13.133 26.294 -2.865 1.00 37.78 467 TRP A O 1
ATOM 3575 N N . CYS A 1 468 ? -10.907 26.156 -2.637 1.00 34.91 468 CYS A N 1
ATOM 3576 C CA . CYS A 1 468 ? -10.829 24.766 -3.105 1.00 34.91 468 CYS A CA 1
ATOM 3577 C C . CYS A 1 468 ? -11.161 23.841 -1.926 1.00 34.91 468 CYS A C 1
ATOM 3579 O O . CYS A 1 468 ? -10.340 23.118 -1.382 1.00 34.91 468 CYS A O 1
ATOM 3581 N N . GLN A 1 469 ? -12.400 23.946 -1.451 1.00 48.94 469 GLN A N 1
ATOM 3582 C CA . GLN A 1 469 ? -13.028 22.913 -0.654 1.00 48.94 469 GLN A CA 1
ATOM 3583 C C . GLN A 1 469 ? -13.483 21.851 -1.646 1.00 48.94 469 GLN A C 1
ATOM 3585 O O . GLN A 1 469 ? -14.308 22.163 -2.497 1.00 48.94 469 GLN A O 1
ATOM 3590 N N . ILE A 1 470 ? -12.974 20.625 -1.548 1.00 49.84 470 ILE A N 1
ATOM 3591 C CA . ILE A 1 470 ? -13.723 19.354 -1.549 1.00 49.84 470 ILE A CA 1
ATOM 3592 C C . ILE A 1 470 ? -12.679 18.218 -1.562 1.00 49.84 470 ILE A C 1
ATOM 3594 O O . ILE A 1 470 ? -11.613 18.354 -2.134 1.00 49.84 470 ILE A O 1
ATOM 3598 N N . GLN A 1 471 ? -12.985 17.129 -0.854 1.00 75.44 471 GLN A N 1
ATOM 3599 C CA . GLN A 1 471 ? -12.078 16.064 -0.391 1.00 75.44 471 GLN A CA 1
ATOM 3600 C C . GLN A 1 471 ? -12.160 14.835 -1.307 1.00 75.44 471 GLN A C 1
ATOM 3602 O O . GLN A 1 471 ? -13.205 14.671 -1.928 1.00 75.44 471 GLN A O 1
ATOM 3607 N N . VAL A 1 472 ? -11.182 13.917 -1.339 1.00 78.38 472 VAL A N 1
ATOM 3608 C CA . VAL A 1 472 ? -11.331 12.654 -2.106 1.00 78.38 472 VAL A CA 1
ATOM 3609 C C . VAL A 1 472 ? -12.561 11.872 -1.623 1.00 78.38 472 VAL A C 1
ATOM 3611 O O . VAL A 1 472 ? -13.449 11.561 -2.416 1.00 78.38 472 VAL A O 1
ATOM 3614 N N . VAL A 1 473 ? -12.687 11.617 -0.314 1.00 79.62 473 VAL A N 1
ATOM 3615 C CA . VAL A 1 473 ? -13.829 10.854 0.233 1.00 79.62 473 VAL A CA 1
ATOM 3616 C C . VAL A 1 473 ? -15.162 11.572 -0.014 1.00 79.62 473 VAL A C 1
ATOM 3618 O O . VAL A 1 473 ? -16.129 10.950 -0.455 1.00 79.62 473 VAL A O 1
ATOM 3621 N N . LYS A 1 474 ? -15.230 12.898 0.190 1.00 82.75 474 LYS A N 1
ATOM 3622 C CA . LYS A 1 474 ? -16.457 13.666 -0.109 1.00 82.75 474 LYS A CA 1
ATOM 3623 C C . LYS A 1 474 ? -16.765 13.746 -1.597 1.00 82.75 474 LYS A C 1
ATOM 3625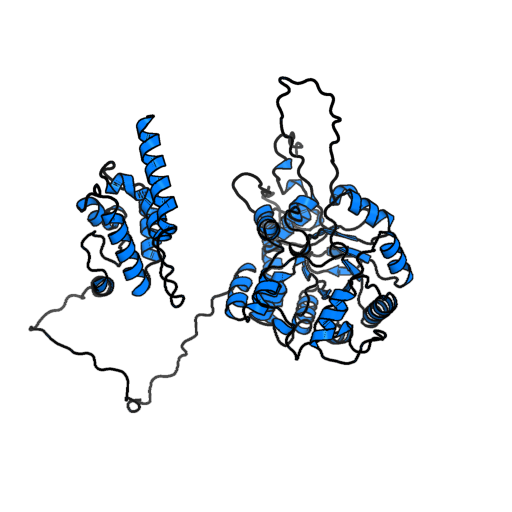 O O . LYS A 1 474 ? -17.936 13.702 -1.955 1.00 82.75 474 LYS A O 1
ATOM 3630 N N . ALA A 1 475 ? -15.759 13.873 -2.456 1.00 81.69 475 ALA A N 1
ATOM 3631 C CA . ALA A 1 475 ? -15.930 13.891 -3.905 1.00 81.69 475 ALA A CA 1
ATOM 3632 C C . ALA A 1 475 ? -16.414 12.538 -4.426 1.00 81.69 475 ALA A C 1
ATOM 3634 O O . ALA A 1 475 ? -17.172 12.504 -5.393 1.00 81.69 475 ALA A O 1
ATOM 3635 N N . ALA A 1 476 ? -16.030 11.445 -3.762 1.00 85.50 476 ALA A N 1
ATOM 3636 C CA . ALA A 1 476 ? -16.514 10.118 -4.098 1.00 85.50 476 ALA A CA 1
ATOM 3637 C C . ALA A 1 476 ? -18.009 9.930 -3.800 1.00 85.50 476 ALA A C 1
ATOM 3639 O O . ALA A 1 476 ? -18.654 9.116 -4.459 1.00 85.50 476 ALA A O 1
ATOM 3640 N N . GLN A 1 477 ? -18.569 10.681 -2.840 1.00 83.81 477 GLN A N 1
ATOM 3641 C CA . GLN A 1 477 ? -19.997 10.664 -2.475 1.00 83.81 477 GLN A CA 1
ATOM 3642 C C . GLN A 1 477 ? -20.552 9.247 -2.225 1.00 83.81 477 GLN A C 1
ATOM 3644 O O . GLN A 1 477 ? -21.710 8.965 -2.518 1.00 83.81 477 GLN A O 1
ATOM 3649 N N . GLY A 1 478 ? -19.710 8.325 -1.745 1.00 86.44 478 GLY A N 1
ATOM 3650 C CA . GLY A 1 478 ? -20.075 6.919 -1.545 1.00 86.44 478 GLY A CA 1
ATOM 3651 C C . GLY A 1 478 ? -20.383 6.130 -2.826 1.00 86.44 478 GLY A C 1
ATOM 3652 O O . GLY A 1 478 ? -20.846 4.998 -2.730 1.00 86.44 478 GLY A O 1
ATOM 3653 N N . ARG A 1 479 ? -20.135 6.686 -4.023 1.00 88.94 479 ARG A N 1
ATOM 3654 C CA . ARG A 1 479 ? -20.416 6.014 -5.308 1.00 88.94 479 ARG A CA 1
ATOM 3655 C C . ARG A 1 479 ? -19.451 4.865 -5.588 1.00 88.94 479 ARG A C 1
ATOM 3657 O O . ARG A 1 479 ? -19.829 3.906 -6.250 1.00 88.94 479 ARG A O 1
ATOM 3664 N N . VAL A 1 480 ? -18.215 4.981 -5.104 1.00 94.31 480 VAL A N 1
ATOM 3665 C CA . VAL A 1 480 ? -17.154 3.976 -5.239 1.00 94.31 480 VAL A CA 1
ATOM 3666 C C . VAL A 1 480 ? -16.343 3.901 -3.939 1.00 94.31 480 VAL A C 1
ATOM 3668 O O . VAL A 1 480 ? -16.232 4.917 -3.245 1.00 94.31 480 VAL A O 1
ATOM 3671 N N . PRO A 1 481 ? -15.763 2.738 -3.588 1.00 96.00 481 PRO A N 1
ATOM 3672 C CA . PRO A 1 481 ? -14.867 2.628 -2.443 1.00 96.00 481 PRO A CA 1
ATOM 3673 C C . PRO A 1 481 ? -13.582 3.441 -2.655 1.00 96.00 481 PRO A C 1
ATOM 3675 O O . PRO A 1 481 ? -13.021 3.485 -3.756 1.00 96.00 481 PRO A O 1
ATOM 3678 N N . VAL A 1 482 ? -13.103 4.051 -1.571 1.00 96.88 482 VAL A N 1
ATOM 3679 C CA . VAL A 1 482 ? -11.848 4.811 -1.525 1.00 96.88 482 VAL A CA 1
ATOM 3680 C C . VAL A 1 482 ? -10.873 4.073 -0.619 1.00 96.88 482 VAL A C 1
ATOM 3682 O O . VAL A 1 482 ? -11.194 3.765 0.523 1.00 96.88 482 VAL A O 1
ATOM 3685 N N . PHE A 1 483 ? -9.679 3.790 -1.113 1.00 98.31 483 PHE A N 1
ATOM 3686 C CA . PHE A 1 483 ? -8.601 3.137 -0.381 1.00 98.31 483 PHE A CA 1
ATOM 3687 C C . PHE A 1 483 ? -7.438 4.101 -0.173 1.00 98.31 483 PHE A C 1
ATOM 3689 O O . PHE A 1 483 ? -7.346 5.120 -0.856 1.00 98.31 483 PHE A O 1
ATOM 3696 N N . LEU A 1 484 ? -6.523 3.758 0.729 1.00 97.44 484 LEU A N 1
ATOM 3697 C CA . LEU A 1 484 ? -5.318 4.544 0.995 1.00 97.44 484 LEU A CA 1
ATOM 3698 C C . LEU A 1 484 ? -4.069 3.659 1.018 1.00 97.44 484 LEU A C 1
ATOM 3700 O O . LEU A 1 484 ? -4.092 2.560 1.567 1.00 97.44 484 LEU A O 1
ATOM 3704 N N . ASP A 1 485 ? -2.960 4.151 0.473 1.00 98.12 485 ASP A N 1
ATOM 3705 C CA . ASP A 1 485 ? -1.621 3.617 0.747 1.00 98.12 485 ASP A CA 1
ATOM 3706 C C . ASP A 1 485 ? -0.656 4.734 1.180 1.00 98.12 485 ASP A C 1
ATOM 3708 O O . ASP A 1 485 ? -1.036 5.898 1.257 1.00 98.12 485 ASP A O 1
ATOM 3712 N N . GLY A 1 486 ? 0.590 4.385 1.508 1.00 94.62 486 GLY A N 1
ATOM 3713 C CA . GLY A 1 486 ? 1.607 5.355 1.928 1.00 94.62 486 GLY A CA 1
ATOM 3714 C C . GLY A 1 486 ? 1.579 5.632 3.436 1.00 94.62 486 GLY A C 1
ATOM 3715 O O . GLY A 1 486 ? 0.553 5.943 4.021 1.00 94.62 486 GLY A O 1
ATOM 3716 N N . GLY A 1 487 ? 2.725 5.467 4.099 1.00 94.62 487 GLY A N 1
ATOM 3717 C CA . GLY A 1 487 ? 2.876 5.801 5.524 1.00 94.62 487 GLY A CA 1
ATOM 3718 C C . GLY A 1 487 ? 2.350 4.788 6.550 1.00 94.62 487 GLY A C 1
ATOM 3719 O O . GLY A 1 487 ? 2.934 4.712 7.624 1.00 94.62 487 GLY A O 1
ATOM 3720 N N . VAL A 1 488 ? 1.348 3.962 6.222 1.00 97.50 488 VAL A N 1
ATOM 3721 C CA . VAL A 1 488 ? 0.722 3.006 7.167 1.00 97.50 488 VAL A CA 1
ATOM 3722 C C . VAL A 1 488 ? 1.739 2.008 7.740 1.00 97.50 488 VAL A C 1
ATOM 3724 O O . VAL A 1 488 ? 2.351 1.241 6.985 1.00 97.50 488 VAL A O 1
ATOM 3727 N N . ARG A 1 489 ? 1.935 2.011 9.065 1.00 97.56 489 ARG A N 1
ATOM 3728 C CA . ARG A 1 489 ? 2.863 1.112 9.784 1.00 97.56 489 ARG A CA 1
ATOM 3729 C C . ARG A 1 489 ? 2.305 0.541 11.083 1.00 97.56 489 ARG A C 1
ATOM 3731 O O . ARG A 1 489 ? 2.930 -0.367 11.623 1.00 97.56 489 ARG A O 1
ATOM 3738 N N . ARG A 1 490 ? 1.179 1.055 11.577 1.00 97.75 490 ARG A N 1
ATOM 3739 C CA . ARG A 1 490 ? 0.533 0.584 12.805 1.00 97.75 490 ARG A CA 1
ATOM 3740 C C . ARG A 1 490 ? -0.952 0.326 12.611 1.00 97.75 490 ARG A C 1
ATOM 3742 O O . ARG A 1 490 ? -1.582 0.952 11.758 1.00 97.75 490 ARG A O 1
ATOM 3749 N N . GLY A 1 491 ? -1.538 -0.502 13.469 1.00 97.62 491 GLY A N 1
ATOM 3750 C CA . GLY A 1 491 ? -2.992 -0.693 13.526 1.00 97.62 491 GLY A CA 1
ATOM 3751 C C . GLY A 1 491 ? -3.769 0.606 13.787 1.00 97.62 491 GLY A C 1
ATOM 3752 O O . GLY A 1 491 ? -4.847 0.826 13.239 1.00 97.62 491 GLY A O 1
ATOM 3753 N N . THR A 1 492 ? -3.178 1.547 14.526 1.00 96.75 492 THR A N 1
ATOM 3754 C CA . THR A 1 492 ? -3.752 2.886 14.726 1.00 96.75 492 THR A CA 1
ATOM 3755 C C . THR A 1 492 ? -3.764 3.741 13.458 1.00 96.75 492 THR A C 1
ATOM 3757 O O . THR A 1 492 ? -4.659 4.575 13.308 1.00 96.75 492 THR A O 1
ATOM 3760 N N . ASP A 1 493 ? -2.829 3.540 12.526 1.00 96.19 493 ASP A N 1
ATOM 3761 C CA . ASP A 1 493 ? -2.846 4.207 11.217 1.00 96.19 493 ASP A CA 1
ATOM 3762 C C . ASP A 1 493 ? -4.016 3.694 10.372 1.00 96.19 493 ASP A C 1
ATOM 3764 O O . ASP A 1 493 ? -4.725 4.484 9.746 1.00 96.19 493 ASP A O 1
ATOM 3768 N N . VAL A 1 494 ? -4.256 2.376 10.417 1.00 98.06 494 VAL A N 1
ATOM 3769 C CA . VAL A 1 494 ? -5.402 1.725 9.764 1.00 98.06 494 VAL A CA 1
ATOM 3770 C C . VAL A 1 494 ? -6.707 2.324 10.286 1.00 98.06 494 VAL A C 1
ATOM 3772 O O . VAL A 1 494 ? -7.517 2.806 9.495 1.00 98.06 494 VAL A O 1
ATOM 3775 N N . PHE A 1 495 ? -6.883 2.386 11.611 1.00 97.69 495 PHE A N 1
ATOM 3776 C CA . PHE A 1 495 ? -8.087 2.960 12.217 1.00 97.69 495 PHE A CA 1
ATOM 3777 C C . PHE A 1 495 ? -8.313 4.411 11.783 1.00 97.69 495 PHE A C 1
ATOM 3779 O O . PHE A 1 495 ? -9.426 4.773 11.407 1.00 97.69 495 PHE A O 1
ATOM 3786 N N . LYS A 1 496 ? -7.268 5.251 11.804 1.00 94.25 496 LYS A N 1
ATOM 3787 C CA . LYS A 1 496 ? -7.375 6.660 11.388 1.00 94.25 496 LYS A CA 1
ATOM 3788 C C . LYS A 1 496 ? -7.814 6.780 9.931 1.00 94.25 496 LYS A C 1
ATOM 3790 O O . LYS A 1 496 ? -8.703 7.572 9.645 1.00 94.25 496 LYS A O 1
ATOM 3795 N N . ALA A 1 497 ? -7.240 5.987 9.025 1.00 93.81 497 ALA A N 1
ATOM 3796 C CA . ALA A 1 497 ? -7.643 5.993 7.619 1.00 93.81 497 ALA A CA 1
ATOM 3797 C C . ALA A 1 497 ? -9.122 5.599 7.447 1.00 93.81 497 ALA A C 1
ATOM 3799 O O . ALA A 1 497 ? -9.853 6.268 6.716 1.00 93.81 497 ALA A O 1
ATOM 3800 N N . LEU A 1 498 ? -9.586 4.570 8.164 1.00 95.50 498 LEU A N 1
ATOM 3801 C CA . LEU A 1 498 ? -10.991 4.147 8.133 1.00 95.50 498 LEU A CA 1
ATOM 3802 C C . LEU A 1 498 ? -11.932 5.206 8.721 1.00 95.50 498 LEU A C 1
ATOM 3804 O O . LEU A 1 498 ? -12.960 5.512 8.124 1.00 95.50 498 LEU A O 1
ATOM 3808 N N . ALA A 1 499 ? -11.555 5.837 9.835 1.00 92.44 499 ALA A N 1
ATOM 3809 C CA . ALA A 1 499 ? -12.333 6.914 10.451 1.00 92.44 499 ALA A CA 1
ATOM 3810 C C . ALA A 1 499 ? -12.444 8.167 9.559 1.00 92.44 499 ALA A C 1
ATOM 3812 O O . ALA A 1 499 ? -13.399 8.933 9.692 1.00 92.44 499 ALA A O 1
ATOM 3813 N N . LEU A 1 500 ? -11.497 8.364 8.636 1.00 89.75 500 LEU A N 1
ATOM 3814 C CA . LEU A 1 500 ? -11.540 9.400 7.597 1.00 89.75 500 LEU A CA 1
ATOM 3815 C C . LEU A 1 500 ? -12.323 8.975 6.343 1.00 89.75 500 LEU A C 1
ATOM 3817 O O . LEU A 1 500 ? -12.485 9.778 5.428 1.00 89.75 500 LEU A O 1
ATOM 3821 N N . GLY A 1 501 ? -12.837 7.743 6.303 1.00 90.44 501 GLY A N 1
ATOM 3822 C CA . GLY A 1 501 ? -13.717 7.238 5.249 1.00 90.44 501 GLY A CA 1
ATOM 3823 C C . GLY A 1 501 ? -13.052 6.330 4.214 1.00 90.44 501 GLY A C 1
ATOM 3824 O O . GLY A 1 501 ? -13.681 6.025 3.200 1.00 90.44 501 GLY A O 1
ATOM 3825 N N . ALA A 1 502 ? -11.817 5.869 4.441 1.00 94.25 502 ALA A N 1
ATOM 3826 C CA . ALA A 1 502 ? -11.256 4.799 3.619 1.00 94.25 502 ALA A CA 1
ATOM 3827 C C . ALA A 1 502 ? -11.993 3.470 3.875 1.00 94.25 502 ALA A C 1
ATOM 3829 O O . ALA A 1 502 ? -12.267 3.101 5.013 1.00 94.25 502 ALA A O 1
ATOM 3830 N N . SER A 1 503 ? -12.266 2.707 2.820 1.00 95.81 503 SER A N 1
ATOM 3831 C CA . SER A 1 503 ? -12.844 1.355 2.888 1.00 95.81 503 SER A CA 1
ATOM 3832 C C . SER A 1 503 ? -11.809 0.280 3.256 1.00 95.81 503 SER A C 1
ATOM 3834 O O . SER A 1 503 ? -12.167 -0.849 3.584 1.00 95.81 503 SER A O 1
ATOM 3836 N N . GLY A 1 504 ? -10.523 0.622 3.176 1.00 97.44 504 GLY A N 1
ATOM 3837 C CA . GLY A 1 504 ? -9.387 -0.235 3.493 1.00 97.44 504 GLY A CA 1
ATOM 3838 C C . GLY A 1 504 ? -8.071 0.427 3.098 1.00 97.44 504 GLY A C 1
ATOM 3839 O O . GLY A 1 504 ? -8.063 1.474 2.442 1.00 97.44 504 GLY A O 1
ATOM 3840 N N . ILE A 1 505 ? -6.956 -0.184 3.487 1.00 98.56 505 ILE A N 1
ATOM 3841 C CA . ILE A 1 505 ? -5.615 0.332 3.198 1.00 98.56 505 ILE A CA 1
ATOM 3842 C C . ILE A 1 505 ? -4.745 -0.695 2.478 1.00 98.56 505 ILE A C 1
ATOM 3844 O O . ILE A 1 505 ? -5.011 -1.897 2.535 1.00 98.56 505 ILE A O 1
ATOM 3848 N N . PHE A 1 506 ? -3.673 -0.221 1.843 1.00 98.88 506 PHE A N 1
ATOM 3849 C CA . PHE A 1 506 ? -2.618 -1.059 1.283 1.00 98.88 506 PHE A CA 1
ATOM 3850 C C . PHE A 1 506 ? -1.248 -0.766 1.917 1.00 98.88 506 PHE A C 1
ATOM 3852 O O . PHE A 1 506 ? -0.891 0.389 2.164 1.00 98.88 506 PHE A O 1
ATOM 3859 N N . ILE A 1 507 ? -0.437 -1.810 2.123 1.00 98.81 507 ILE A N 1
ATOM 3860 C CA . ILE A 1 507 ? 0.951 -1.709 2.606 1.00 98.81 507 ILE A CA 1
ATOM 3861 C C . ILE A 1 507 ? 1.956 -2.155 1.534 1.00 98.81 507 ILE A C 1
ATOM 3863 O O . ILE A 1 507 ? 1.811 -3.214 0.937 1.00 98.81 507 ILE A O 1
ATOM 3867 N N . GLY A 1 508 ? 2.982 -1.333 1.285 1.00 98.69 508 GLY A N 1
ATOM 3868 C CA . GLY A 1 508 ? 4.049 -1.611 0.310 1.00 98.69 508 GLY A CA 1
ATOM 3869 C C . GLY A 1 508 ? 5.359 -2.029 0.976 1.00 98.69 508 GLY A C 1
ATOM 3870 O O . GLY A 1 508 ? 5.600 -3.209 1.203 1.00 98.69 508 GLY A O 1
ATOM 3871 N N . ARG A 1 509 ? 6.199 -1.047 1.341 1.00 98.75 509 ARG A N 1
ATOM 3872 C CA . ARG A 1 509 ? 7.524 -1.266 1.965 1.00 98.75 509 ARG A CA 1
ATOM 3873 C C . ARG A 1 509 ? 7.560 -2.293 3.118 1.00 98.75 509 ARG A C 1
ATOM 3875 O O . ARG A 1 509 ? 8.478 -3.106 3.110 1.00 98.75 509 ARG A O 1
ATOM 3882 N N . PRO A 1 510 ? 6.586 -2.332 4.056 1.00 98.81 510 PRO A N 1
ATOM 3883 C CA . PRO A 1 510 ? 6.530 -3.372 5.089 1.00 98.81 510 PRO A CA 1
ATOM 3884 C C . PRO A 1 510 ? 6.670 -4.803 4.567 1.00 98.81 510 PRO A C 1
ATOM 3886 O O . PRO A 1 510 ? 7.328 -5.627 5.198 1.00 98.81 510 PRO A O 1
ATOM 3889 N N . VAL A 1 511 ? 6.084 -5.089 3.402 1.00 98.88 511 VAL A N 1
ATOM 3890 C CA . VAL A 1 511 ? 6.121 -6.418 2.788 1.00 98.88 511 VAL A CA 1
ATOM 3891 C C . VAL A 1 511 ? 7.531 -6.746 2.326 1.00 98.88 511 VAL A C 1
ATOM 3893 O O . VAL A 1 511 ? 8.072 -7.751 2.750 1.00 98.88 511 VAL A O 1
ATOM 3896 N N . VAL A 1 512 ? 8.175 -5.886 1.532 1.00 98.75 512 VAL A N 1
ATOM 3897 C CA . VAL A 1 512 ? 9.526 -6.180 1.008 1.00 98.75 512 VAL A CA 1
ATOM 3898 C C . VAL A 1 512 ? 10.601 -6.184 2.096 1.00 98.75 512 VAL A C 1
ATOM 3900 O O . VAL A 1 512 ? 11.550 -6.957 2.005 1.00 98.75 512 VAL A O 1
ATOM 3903 N N . PHE A 1 513 ? 10.448 -5.377 3.149 1.00 98.81 513 PHE A N 1
ATOM 3904 C CA . PHE A 1 513 ? 11.384 -5.381 4.274 1.00 98.81 513 PHE A CA 1
ATOM 3905 C C . PHE A 1 513 ? 11.265 -6.647 5.123 1.00 98.81 513 PHE A C 1
ATOM 3907 O O . PHE A 1 513 ? 12.273 -7.273 5.441 1.00 98.81 513 PHE A O 1
ATOM 3914 N N . SER A 1 514 ? 10.043 -7.066 5.448 1.00 98.69 514 SER A N 1
ATOM 3915 C CA . SER A 1 514 ? 9.833 -8.311 6.195 1.00 98.69 514 SER A CA 1
ATOM 3916 C C . SER A 1 514 ? 10.144 -9.554 5.362 1.00 98.69 514 SER A C 1
ATOM 3918 O O . SER A 1 514 ? 10.712 -10.511 5.883 1.00 98.69 514 SER A O 1
ATOM 3920 N N . LEU A 1 515 ? 9.882 -9.501 4.055 1.00 98.69 515 LEU A N 1
ATOM 3921 C CA . LEU A 1 515 ? 10.289 -10.520 3.095 1.00 98.69 515 LEU A CA 1
ATOM 3922 C C . LEU A 1 515 ? 11.816 -10.682 3.068 1.00 98.69 515 LEU A C 1
ATOM 3924 O O . LEU A 1 515 ? 12.309 -11.803 3.130 1.00 98.69 515 LEU A O 1
ATOM 3928 N N . ALA A 1 516 ? 12.572 -9.581 3.053 1.00 98.50 516 ALA A N 1
ATOM 3929 C CA . ALA A 1 516 ? 14.033 -9.624 3.155 1.00 98.50 516 ALA A CA 1
ATOM 3930 C C . ALA A 1 516 ? 14.536 -10.149 4.508 1.00 98.50 516 ALA A C 1
ATOM 3932 O O . ALA A 1 516 ? 15.595 -10.772 4.591 1.00 98.50 516 ALA A O 1
ATOM 3933 N N . ALA A 1 517 ? 13.795 -9.881 5.582 1.00 97.62 517 ALA A N 1
ATOM 3934 C CA . ALA A 1 517 ? 14.171 -10.313 6.916 1.00 97.62 517 ALA A CA 1
ATOM 3935 C C . ALA A 1 517 ? 13.970 -11.821 7.120 1.00 97.62 517 ALA A C 1
ATOM 3937 O O . ALA A 1 517 ? 14.892 -12.491 7.590 1.00 97.62 517 ALA A O 1
ATOM 3938 N N . GLU A 1 518 ? 12.786 -12.339 6.790 1.00 97.56 518 GLU A N 1
ATOM 3939 C CA . GLU A 1 518 ? 12.321 -13.671 7.210 1.00 97.56 518 GLU A CA 1
ATOM 3940 C C . GLU A 1 518 ? 11.476 -14.382 6.130 1.00 97.56 518 GLU A C 1
ATOM 3942 O O . GLU A 1 518 ? 10.718 -15.309 6.427 1.00 97.56 518 GLU A O 1
ATOM 3947 N N . GLY A 1 519 ? 11.557 -13.953 4.868 1.00 98.44 519 GLY A N 1
ATOM 3948 C CA . GLY A 1 519 ? 10.807 -14.566 3.774 1.00 98.44 519 GLY A CA 1
ATOM 3949 C C . GLY A 1 519 ? 9.292 -14.480 3.990 1.00 98.44 519 GLY A C 1
ATOM 3950 O O . GLY A 1 519 ? 8.751 -13.461 4.425 1.00 98.44 519 GLY A O 1
ATOM 3951 N N . GLU A 1 520 ? 8.585 -15.574 3.708 1.00 98.56 520 GLU A N 1
ATOM 3952 C CA . GLU A 1 520 ? 7.138 -15.669 3.933 1.00 98.56 520 GLU A CA 1
ATOM 3953 C C . GLU A 1 520 ? 6.742 -15.462 5.403 1.00 98.56 520 GLU A C 1
ATOM 3955 O O . GLU A 1 520 ? 5.717 -14.832 5.675 1.00 98.56 520 GLU A O 1
ATOM 3960 N N . ALA A 1 521 ? 7.547 -15.962 6.349 1.00 98.38 521 ALA A N 1
ATOM 3961 C CA . ALA A 1 521 ? 7.266 -15.833 7.778 1.00 98.38 521 ALA A CA 1
ATOM 3962 C C . ALA A 1 521 ? 7.238 -14.359 8.207 1.00 98.38 521 ALA A C 1
ATOM 3964 O O . ALA A 1 521 ? 6.326 -13.947 8.925 1.00 98.38 521 ALA A O 1
ATOM 3965 N N . GLY A 1 522 ? 8.151 -13.546 7.667 1.00 98.44 522 GLY A N 1
ATOM 3966 C CA . GLY A 1 522 ? 8.175 -12.105 7.905 1.00 98.44 522 GLY A CA 1
ATOM 3967 C C . GLY A 1 522 ? 6.914 -11.410 7.398 1.00 98.44 522 GLY A C 1
ATOM 3968 O O . GLY A 1 522 ? 6.292 -10.642 8.136 1.00 98.44 522 GLY A O 1
ATOM 3969 N N . VAL A 1 523 ? 6.484 -11.713 6.166 1.00 98.81 523 VAL A N 1
ATOM 3970 C CA . VAL A 1 523 ? 5.265 -11.115 5.586 1.00 98.81 523 VAL A CA 1
ATOM 3971 C C . VAL A 1 523 ? 4.023 -11.516 6.386 1.00 98.81 523 VAL A C 1
ATOM 3973 O O . VAL A 1 523 ? 3.186 -10.662 6.692 1.00 98.81 523 VAL A O 1
ATOM 3976 N N . ARG A 1 524 ? 3.918 -12.790 6.791 1.00 98.75 524 ARG A N 1
ATOM 3977 C CA . ARG A 1 524 ? 2.847 -13.271 7.683 1.00 98.75 524 ARG A CA 1
ATOM 3978 C C . ARG A 1 524 ? 2.855 -12.521 9.011 1.00 98.75 524 ARG A C 1
ATOM 3980 O O . ARG A 1 524 ? 1.806 -12.046 9.438 1.00 98.75 524 ARG A O 1
ATOM 3987 N N . LYS A 1 525 ? 4.028 -12.356 9.626 1.00 98.50 525 LYS A N 1
ATOM 3988 C CA . LYS A 1 525 ? 4.181 -11.652 10.903 1.00 98.50 525 LYS A CA 1
ATOM 3989 C C . LYS A 1 525 ? 3.825 -10.167 10.790 1.00 98.50 525 LYS A C 1
ATOM 3991 O O . LYS A 1 525 ? 3.177 -9.647 11.688 1.00 98.50 525 LYS A O 1
ATOM 3996 N N . VAL A 1 526 ? 4.148 -9.487 9.684 1.00 98.75 526 VAL A N 1
ATOM 3997 C CA . VAL A 1 526 ? 3.688 -8.103 9.435 1.00 98.75 526 VAL A CA 1
ATOM 3998 C C . VAL A 1 526 ? 2.168 -8.014 9.351 1.00 98.75 526 VAL A C 1
ATOM 4000 O O . VAL A 1 526 ? 1.581 -7.133 9.979 1.00 98.75 526 VAL A O 1
ATOM 4003 N N . LEU A 1 527 ? 1.530 -8.903 8.585 1.00 98.81 527 LEU A N 1
ATOM 4004 C CA . LEU A 1 527 ? 0.071 -8.919 8.452 1.00 98.81 527 LEU A CA 1
ATOM 4005 C C . LEU A 1 527 ? -0.608 -9.220 9.793 1.00 98.81 527 LEU A C 1
ATOM 4007 O O . LEU A 1 527 ? -1.583 -8.555 10.132 1.00 98.81 527 LEU A O 1
ATOM 4011 N N . GLN A 1 528 ? -0.057 -10.160 10.564 1.00 98.75 528 GLN A N 1
ATOM 4012 C CA . GLN A 1 528 ? -0.544 -10.508 11.896 1.00 98.75 528 GLN A CA 1
ATOM 4013 C C . GLN A 1 528 ? -0.390 -9.341 12.881 1.00 98.75 528 GLN A C 1
ATOM 4015 O O . GLN A 1 528 ? -1.372 -8.937 13.487 1.00 98.75 528 GLN A O 1
ATOM 4020 N N . MET A 1 529 ? 0.791 -8.717 12.971 1.00 98.69 529 MET A N 1
ATOM 4021 C CA . MET A 1 529 ? 1.003 -7.561 13.855 1.00 98.69 529 MET A CA 1
ATOM 4022 C C . MET A 1 529 ? 0.052 -6.408 13.527 1.00 98.69 529 MET A C 1
ATOM 4024 O O . MET A 1 529 ? -0.538 -5.820 14.425 1.00 98.69 529 MET A O 1
ATOM 4028 N N . LEU A 1 530 ? -0.131 -6.085 12.243 1.00 98.75 530 LEU A N 1
ATOM 4029 C CA . LEU A 1 530 ? -1.060 -5.024 11.848 1.00 98.75 530 LEU A CA 1
ATOM 4030 C C . LEU A 1 530 ? -2.515 -5.375 12.166 1.00 98.75 530 LEU A C 1
ATOM 4032 O O . LEU A 1 530 ? -3.273 -4.479 12.534 1.00 98.75 530 LEU A O 1
ATOM 4036 N N . ARG A 1 531 ? -2.895 -6.652 12.033 1.00 98.75 531 ARG A N 1
ATOM 4037 C CA . ARG A 1 531 ? -4.210 -7.159 12.434 1.00 98.75 531 ARG A CA 1
ATOM 4038 C C . ARG A 1 531 ? -4.423 -6.996 13.937 1.00 98.75 531 ARG A C 1
ATOM 4040 O O . ARG A 1 531 ? -5.412 -6.389 14.327 1.00 98.75 531 ARG A O 1
ATOM 4047 N N . ASP A 1 532 ? -3.484 -7.469 14.749 1.00 98.81 532 ASP A N 1
ATOM 4048 C CA . ASP A 1 532 ? -3.595 -7.475 16.212 1.00 98.81 532 ASP A CA 1
ATOM 4049 C C . ASP A 1 532 ? -3.556 -6.055 16.788 1.00 98.81 532 ASP A C 1
ATOM 4051 O O . ASP A 1 532 ? -4.371 -5.689 17.635 1.00 98.81 532 ASP A O 1
ATOM 4055 N N . GLU A 1 533 ? -2.662 -5.201 16.279 1.00 98.81 533 GLU A N 1
ATOM 4056 C CA . GLU A 1 533 ? -2.633 -3.787 16.656 1.00 98.81 533 GLU A CA 1
ATOM 4057 C C . GLU A 1 533 ? -3.933 -3.067 16.262 1.00 98.81 533 GLU A C 1
ATOM 4059 O O . GLU A 1 533 ? -4.379 -2.154 16.966 1.00 98.81 533 GLU A O 1
ATOM 4064 N N . PHE A 1 534 ? -4.531 -3.428 15.122 1.00 98.81 534 PHE A N 1
ATOM 4065 C CA . PHE A 1 534 ? -5.781 -2.827 14.663 1.00 98.81 534 PHE A CA 1
ATOM 4066 C C . PHE A 1 534 ? -6.966 -3.300 15.509 1.00 98.81 534 PHE A C 1
ATOM 4068 O O . PHE A 1 534 ? -7.751 -2.459 15.947 1.00 98.81 534 PHE A O 1
ATOM 4075 N N . GLU A 1 535 ? -7.041 -4.594 15.823 1.00 98.81 535 GLU A N 1
ATOM 4076 C CA . GLU A 1 535 ? -8.029 -5.172 16.739 1.00 98.81 535 GLU A CA 1
ATOM 4077 C C . GLU A 1 535 ? -7.960 -4.503 18.117 1.00 98.81 535 GLU A C 1
ATOM 4079 O O . GLU A 1 535 ? -8.969 -4.007 18.621 1.00 98.81 535 GLU A O 1
ATOM 4084 N N . LEU A 1 536 ? -6.755 -4.371 18.681 1.00 98.75 536 LEU A N 1
ATOM 4085 C CA . LEU A 1 536 ? -6.542 -3.667 19.946 1.00 98.75 536 LEU A CA 1
ATOM 4086 C C . LEU A 1 536 ? -6.968 -2.194 19.858 1.00 98.75 536 LEU A C 1
ATOM 4088 O O . LEU A 1 536 ? -7.578 -1.662 20.786 1.00 98.75 536 LEU A O 1
ATOM 4092 N N . THR A 1 537 ? -6.684 -1.523 18.738 1.00 98.56 537 THR A N 1
ATOM 4093 C CA . THR A 1 537 ? -7.117 -0.133 18.530 1.00 98.56 537 THR A CA 1
ATOM 4094 C C . THR A 1 537 ? -8.641 -0.024 18.477 1.00 98.56 537 THR A C 1
ATOM 4096 O O . THR A 1 537 ? -9.199 0.905 19.065 1.00 98.56 537 THR A O 1
ATOM 4099 N N . MET A 1 538 ? -9.319 -0.956 17.802 1.00 98.75 538 MET A N 1
ATOM 4100 C CA . MET A 1 538 ? -10.780 -1.035 17.764 1.00 98.75 538 MET A CA 1
ATOM 4101 C C . MET A 1 538 ? -11.358 -1.262 19.164 1.00 98.75 538 MET A C 1
ATOM 4103 O O . MET A 1 538 ? -12.230 -0.498 19.582 1.00 98.75 538 MET A O 1
ATOM 4107 N N . ALA A 1 539 ? -10.796 -2.210 19.920 1.00 98.69 539 ALA A N 1
ATOM 4108 C CA . ALA A 1 539 ? -11.192 -2.507 21.295 1.00 98.69 539 ALA A CA 1
ATOM 4109 C C . ALA A 1 539 ? -11.104 -1.262 22.188 1.00 98.69 539 ALA A C 1
ATOM 4111 O O . ALA A 1 539 ? -12.082 -0.843 22.804 1.00 98.69 539 ALA A O 1
ATOM 4112 N N . LEU A 1 540 ? -9.936 -0.615 22.206 1.00 98.50 540 LEU A N 1
ATOM 4113 C CA . LEU A 1 540 ? -9.686 0.560 23.042 1.00 98.50 540 LEU A CA 1
ATOM 4114 C C . LEU A 1 540 ? -10.448 1.803 22.572 1.00 98.50 540 LEU A C 1
ATOM 4116 O O . LEU A 1 540 ? -10.654 2.727 23.359 1.00 98.50 540 LEU A O 1
ATOM 4120 N N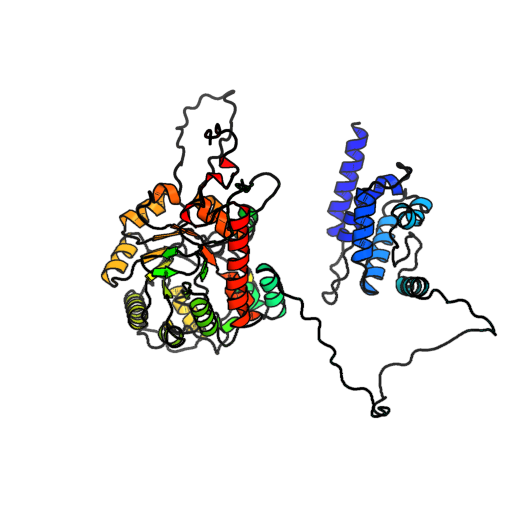 . SER A 1 541 ? -10.875 1.839 21.309 1.00 98.06 541 SER A N 1
ATOM 4121 C CA . SER A 1 541 ? -11.715 2.915 20.775 1.00 98.06 541 SER A CA 1
ATOM 4122 C C . SER A 1 541 ? -13.209 2.682 21.003 1.00 98.06 541 SER A C 1
ATOM 4124 O O . SER A 1 541 ? -13.979 3.624 20.808 1.00 98.06 541 SER A O 1
ATOM 4126 N N . GLY A 1 542 ? -13.607 1.482 21.442 1.00 98.12 542 GLY A N 1
ATOM 4127 C CA . GLY A 1 542 ? -15.003 1.103 21.645 1.00 98.12 542 GLY A CA 1
ATOM 4128 C C . GLY A 1 542 ? -15.737 0.784 20.342 1.00 98.12 542 GLY A C 1
ATOM 4129 O O . GLY A 1 542 ? -16.896 1.160 20.192 1.00 98.12 542 GLY A O 1
ATOM 4130 N N . CYS A 1 543 ? -15.058 0.157 19.378 1.00 98.50 543 CYS A N 1
ATOM 4131 C CA . CYS A 1 543 ? -15.635 -0.250 18.095 1.00 98.50 543 CYS A CA 1
ATOM 4132 C C . CYS A 1 543 ? -15.566 -1.774 17.954 1.00 98.50 543 CYS A C 1
ATOM 4134 O O . CYS A 1 543 ? -14.481 -2.348 17.920 1.00 98.50 543 CYS A O 1
ATOM 4136 N N . THR A 1 544 ? -16.713 -2.428 17.820 1.00 98.31 544 THR A N 1
ATOM 4137 C CA . THR A 1 544 ? -16.822 -3.886 17.642 1.00 98.31 544 THR A CA 1
ATOM 4138 C C . THR A 1 544 ? -16.884 -4.299 16.175 1.00 98.31 544 THR A C 1
ATOM 4140 O O . THR A 1 544 ? -16.670 -5.461 15.850 1.00 98.31 544 THR A O 1
ATOM 4143 N N . SER A 1 545 ? -17.139 -3.357 15.264 1.00 98.38 545 SER A N 1
ATOM 4144 C CA . SER A 1 545 ? -17.138 -3.595 13.819 1.00 98.38 545 SER A CA 1
ATOM 4145 C C . SER A 1 545 ? -16.610 -2.390 13.042 1.00 98.38 545 SER A C 1
ATOM 4147 O O . SER A 1 545 ? -16.594 -1.265 13.544 1.00 98.38 545 SER A O 1
ATOM 4149 N N . LEU A 1 546 ? -16.218 -2.590 11.778 1.00 97.69 546 LEU A N 1
ATOM 4150 C CA . LEU A 1 546 ? -15.725 -1.489 10.935 1.00 97.69 546 LEU A CA 1
ATOM 4151 C C . LEU A 1 546 ? -16.757 -0.368 10.730 1.00 97.69 546 LEU A C 1
ATOM 4153 O O . LEU A 1 546 ? -16.378 0.788 10.573 1.00 97.69 546 LEU A O 1
ATOM 4157 N N . LYS A 1 547 ? -18.058 -0.690 10.756 1.00 96.19 547 LYS A N 1
ATOM 4158 C CA . LYS A 1 547 ? -19.148 0.293 10.606 1.00 96.19 547 LYS A CA 1
ATOM 4159 C C . LYS A 1 547 ? -19.235 1.260 11.789 1.00 96.19 547 LYS A C 1
ATOM 4161 O O . LYS A 1 547 ? -19.755 2.360 11.637 1.00 96.19 547 LYS A O 1
ATOM 4166 N N . GLU A 1 548 ? -18.734 0.852 12.953 1.00 97.81 548 GLU A N 1
ATOM 4167 C CA . GLU A 1 548 ? -18.707 1.674 14.165 1.00 97.81 548 GLU A CA 1
ATOM 4168 C C . GLU A 1 548 ? -17.512 2.631 14.194 1.00 97.81 548 GLU A C 1
ATOM 4170 O O . GLU A 1 548 ? -17.506 3.581 14.975 1.00 97.81 548 GLU A O 1
ATOM 4175 N N . ILE A 1 549 ? -16.527 2.454 13.307 1.00 95.25 549 ILE A N 1
ATOM 4176 C CA . ILE A 1 549 ? -15.402 3.378 13.165 1.00 95.25 549 ILE A CA 1
ATOM 4177 C C . ILE A 1 549 ? -15.894 4.654 12.476 1.00 95.25 549 ILE A C 1
ATOM 4179 O O . ILE A 1 549 ? -15.919 4.783 11.255 1.00 95.25 549 ILE A O 1
ATOM 4183 N N . THR A 1 550 ? -16.310 5.622 13.285 1.00 91.81 550 THR A N 1
ATOM 4184 C CA . THR A 1 550 ? -16.782 6.927 12.798 1.00 91.81 550 THR A CA 1
ATOM 4185 C C . THR A 1 550 ? -15.713 8.016 12.862 1.00 91.81 550 THR A C 1
ATOM 4187 O O . THR A 1 550 ? -14.793 7.965 13.682 1.00 91.81 550 THR A O 1
ATOM 4190 N N . ARG A 1 551 ? -15.923 9.090 12.092 1.00 86.69 551 ARG A N 1
ATOM 4191 C CA . ARG A 1 551 ? -15.098 10.306 12.119 1.00 86.69 551 ARG A CA 1
ATOM 4192 C C . ARG A 1 551 ? -14.971 10.950 13.504 1.00 86.69 551 ARG A C 1
ATOM 4194 O O . ARG A 1 551 ? -13.974 11.610 13.778 1.00 86.69 551 ARG A O 1
ATOM 4201 N N . ASN A 1 552 ? -15.945 10.737 14.392 1.00 89.19 552 ASN A N 1
ATOM 4202 C CA . ASN A 1 552 ? -15.939 11.277 15.754 1.00 89.19 552 ASN A CA 1
ATOM 4203 C C . ASN A 1 552 ? -14.918 10.607 16.682 1.00 89.19 552 ASN A C 1
ATOM 4205 O O . ASN A 1 552 ? -14.584 11.205 17.709 1.00 89.19 552 ASN A O 1
ATOM 4209 N N . HIS A 1 553 ? -14.430 9.410 16.330 1.00 90.94 553 HIS A N 1
ATOM 4210 C CA . HIS A 1 553 ? -13.358 8.716 17.051 1.00 90.94 553 HIS A CA 1
ATOM 4211 C C . HIS A 1 553 ? -11.991 9.339 16.813 1.00 90.94 553 HIS A C 1
ATOM 4213 O O . HIS A 1 553 ? -11.031 8.955 17.477 1.00 90.94 553 HIS A O 1
ATOM 4219 N N . ILE A 1 554 ? -11.891 10.293 15.887 1.00 87.62 554 ILE A N 1
ATOM 4220 C CA . ILE A 1 554 ? -10.671 11.041 15.656 1.00 87.62 554 ILE A CA 1
ATOM 4221 C C . ILE A 1 554 ? -10.921 12.549 15.682 1.00 87.62 554 ILE A C 1
ATOM 4223 O O . ILE A 1 554 ? -12.024 13.026 15.432 1.00 87.62 554 ILE A O 1
ATOM 4227 N N . VAL A 1 555 ? -9.880 13.307 15.996 1.00 82.44 555 VAL A N 1
ATOM 4228 C CA . VAL A 1 555 ? -9.850 14.770 15.895 1.00 82.44 555 VAL A CA 1
ATOM 4229 C C . VAL A 1 555 ? -8.634 15.126 15.091 1.00 82.44 555 VAL A C 1
ATOM 4231 O O . VAL A 1 555 ? -7.548 14.771 15.530 1.00 82.44 555 VAL A O 1
ATOM 4234 N N . THR A 1 556 ? -8.806 15.823 13.977 1.00 77.00 556 THR A N 1
ATOM 4235 C CA . THR A 1 556 ? -7.709 16.343 13.157 1.00 77.00 556 THR A CA 1
ATOM 4236 C C . THR A 1 556 ? -7.489 17.828 13.447 1.00 77.00 556 THR A C 1
ATOM 4238 O O . THR A 1 556 ? -8.286 18.483 14.125 1.00 77.00 556 THR A O 1
ATOM 4241 N N . GLU A 1 557 ? -6.416 18.415 12.915 1.00 67.62 557 GLU A N 1
ATOM 4242 C CA . GLU A 1 557 ? -6.207 19.863 13.035 1.00 67.62 557 GLU A CA 1
ATOM 4243 C C . GLU A 1 557 ? -7.328 20.680 12.361 1.00 67.62 557 GLU A C 1
ATOM 4245 O O . GLU A 1 557 ? -7.656 21.765 12.843 1.00 67.62 557 GLU A O 1
ATOM 4250 N N . ALA A 1 558 ? -7.986 20.131 11.331 1.00 62.19 558 ALA A N 1
ATOM 4251 C CA . ALA A 1 558 ? -9.131 20.759 10.657 1.00 62.19 558 ALA A CA 1
ATOM 4252 C C . ALA A 1 558 ? -10.339 20.998 11.561 1.00 62.19 558 ALA A C 1
ATOM 4254 O O . ALA A 1 558 ? -11.205 21.818 11.243 1.00 62.19 558 ALA A O 1
ATOM 4255 N N . ASP A 1 559 ? -10.416 20.265 12.669 1.00 65.69 559 ASP A N 1
ATOM 4256 C CA . ASP A 1 559 ? -11.542 20.331 13.591 1.00 65.69 559 ASP A CA 1
ATOM 4257 C C . ASP A 1 559 ? -11.397 21.494 14.590 1.00 65.69 559 ASP A C 1
ATOM 4259 O O . ASP A 1 559 ? -12.351 21.819 15.304 1.00 65.69 559 ASP A O 1
ATOM 4263 N N . ARG A 1 560 ? -10.237 22.175 14.633 1.00 57.50 560 ARG A N 1
ATOM 4264 C CA . ARG A 1 560 ? -10.032 23.350 15.496 1.00 57.50 560 ARG A CA 1
ATOM 4265 C C . ARG A 1 560 ? -10.988 24.483 15.101 1.00 57.50 560 ARG A C 1
ATOM 4267 O O . ARG A 1 560 ? -10.885 25.064 14.025 1.00 57.50 560 ARG A O 1
ATOM 4274 N N . GLY A 1 561 ? -11.904 24.822 16.011 1.00 51.75 561 GLY A N 1
ATOM 4275 C CA . GLY A 1 561 ? -12.848 25.936 15.861 1.00 51.75 561 GLY A CA 1
ATOM 4276 C C . GLY A 1 561 ? -14.216 25.573 15.269 1.00 51.75 561 GLY A C 1
ATOM 4277 O O . GLY A 1 561 ? -14.999 26.481 14.989 1.00 51.75 561 GLY A O 1
ATOM 4278 N N . ARG A 1 562 ? -14.539 24.284 15.076 1.00 49.22 562 ARG A N 1
ATOM 4279 C CA . ARG A 1 562 ? -15.926 23.853 14.819 1.00 49.22 562 ARG A CA 1
ATOM 4280 C C . ARG A 1 562 ? -16.653 23.621 16.153 1.00 49.22 562 ARG A C 1
ATOM 4282 O O . ARG A 1 562 ? -16.077 22.968 17.023 1.00 49.22 562 ARG A O 1
ATOM 4289 N N . PRO A 1 563 ? -17.894 24.116 16.342 1.00 44.44 563 PRO A N 1
ATOM 4290 C CA . PRO A 1 563 ? -18.703 23.709 17.485 1.00 44.44 563 PRO A CA 1
ATOM 4291 C C . PRO A 1 563 ? -18.916 22.195 17.406 1.00 44.44 563 PRO A C 1
ATOM 4293 O O . PRO A 1 563 ? -19.329 21.670 16.371 1.00 44.44 563 PRO A O 1
ATOM 4296 N N . PHE A 1 564 ? -18.561 21.490 18.479 1.00 46.72 564 PHE A N 1
ATOM 4297 C CA . PHE A 1 564 ? -18.715 20.043 18.545 1.00 46.72 564 PHE A CA 1
ATOM 4298 C C . PHE A 1 564 ? -20.196 19.675 18.378 1.00 46.72 564 PHE A C 1
ATOM 4300 O O . PHE A 1 564 ? -21.041 20.299 19.031 1.00 46.72 564 PHE A O 1
ATOM 4307 N N . PRO A 1 565 ? -20.537 18.666 17.554 1.00 42.59 565 PRO A N 1
ATOM 4308 C CA . PRO A 1 565 ? -21.867 18.079 17.600 1.00 42.59 565 PRO A CA 1
ATOM 4309 C C . PRO A 1 565 ? -22.116 17.603 19.034 1.00 42.59 565 PRO A C 1
ATOM 4311 O O . PRO A 1 565 ? -21.263 16.917 19.608 1.00 42.59 565 PRO A O 1
ATOM 4314 N N . ARG A 1 566 ? -23.248 17.993 19.631 1.00 36.50 566 ARG A N 1
ATOM 4315 C CA . ARG A 1 566 ? -23.701 17.365 20.876 1.00 36.50 566 ARG A CA 1
ATOM 4316 C C . ARG A 1 566 ? -23.947 15.890 20.547 1.00 36.50 566 ARG A C 1
ATOM 4318 O O . ARG A 1 566 ? -24.709 15.608 19.627 1.00 36.50 566 ARG A O 1
ATOM 4325 N N . LEU A 1 567 ? -23.186 15.015 21.207 1.00 36.41 567 LEU A N 1
ATOM 4326 C CA . LEU A 1 567 ? -23.293 13.560 21.084 1.00 36.41 567 LEU A CA 1
ATOM 4327 C C . LEU A 1 567 ? -24.628 13.062 21.623 1.00 36.41 567 LEU A C 1
ATOM 4329 O O . LEU A 1 567 ? -25.098 13.659 22.619 1.00 36.41 567 LEU A O 1
#

Secondary structure (DSSP, 8-state):
-HHHHHHHHHHHHHHHHGGGSSPPP-SS--PPPHHHHHHHHGGGHHHHTTS-SS--HHHHHHHHHHHHH--SHHHHHHHHHHHHHHHHH-TT--HHHHHHHHHHTT---SS--STT--GGGTTHHHHHTT-PPPS-----------PPPPS--------S---------------STTHHHHHHHHHS-HHHHHHHH--STT-HHHHHHHHTTT-TTS---EE----S---SS-B--EEETTEEESSSEEEPP-S-GGGT-TTTHHHHHHHHHHTT--EEEETT-SS-HHHHHTT-S--EEEEE--BS-HHHHHHHHHHHHHTT--EEEEE-S-SS----HHHHHHT----TT---TTTTTS---S-----HHHHHHHHHHTB-S---HHHHHHHHHH--SPEEEE---SHHHHHHHHHTT-SEEEE--TTTTSSTTPPPHHHHHH-----------S-------------HHHHHTTSS-EEE-SS--SHHHHHHHHHTT-SEEEESHHHHHHHHHHHHHHHHHHHHHHHHHHHHHHHHHT-SBGGG--GGGEE-GGGTTSPPPP-

Sequence (567 aa):
MRERFHAAVLLLLLLAVAPLIMPLPDPALILMTCGEVAMSLAPCLPYLLGYEIQPAAVCCGGVRVLSNLALTAGDRRAVCNCLKQAAAYVQSLKEANIAALPASCATPMPFPSSSHADCNLADALACSNSCKPTKESPSHIPSPYIYCPPLHTLRSFISPGISEQGCKTMSMEVTNVMEYEAIAKQKLPKMVFDYYASGAEDQWTLQENREAFWRILRKLTRFRPRILIDVSKIDMTTTVLGFKLSMPIMIAPTAFQKMAHPDGEYATARAASAAGTIMTLSSWATSSVEEVASTGPGIRFFQLYVYKDRNVVAQLVRRAERAGFKAIALTVDTPRLGRREADIKNRFVLPPFLSLKNFEGLDLGKMDQANESGLASYVAGQIDRTLSWKDVKWLQTITTMPILVKGVLTAEDTRLAIQSGAAGIIVSNHGARQLDYVPATISALEEVSAKTFIPEAEFGILLTKQWCQIQVVKAAQGRVPVFLDGGVRRGTDVFKALALGASGIFIGRPVVFSLAAEGEAGVRKVLQMLRDEFELTMALSGCTSLKEITRNHIVTEADRGRPFPRL

pLDDT: mean 79.33, std 23.85, range [24.34, 98.94]

Radius of gyration: 30.15 Å; chains: 1; bounding box: 78×81×88 Å

InterPro domains:
  IPR000262 FMN-dependent dehydrogenase [PF01070] (184-555)
  IPR000528 Plant non-specific lipid-transfer protein/Par allergen [PR00382] (33-49)
  IPR000528 Plant non-specific lipid-transfer protein/Par allergen [PR00382] (54-68)
  IPR000528 Plant non-specific lipid-transfer protein/Par allergen [PR00382] (75-90)
  IPR000528 Plant non-specific lipid-transfer protein/Par allergen [PR00382] (92-109)
  IPR000528 Plant non-specific lipid-transfer protein/Par allergen [PR00382] (110-121)
  IPR008259 FMN-dependent alpha-hydroxy acid dehydrogenase, active site [PS00557] (428-434)
  IPR012133 Alpha-hydroxy acid dehydrogenase, FMN-dependent [cd02809] (179-551)
  IPR013785 Aldolase-type TIM barrel [G3DSA:3.20.20.70] (171-565)
  IPR016140 Bifunctional inhibitor/plant lipid transfer protein/seed storage helical domain [PF00234] (34-111)
  IPR016140 Bifunctional inhibitor/plant lipid transfer protein/seed storage helical domain [SM00499] (34-119)
  IPR036312 Bifunctional inhibitor/plant lipid transfer protein/seed storage helical domain superfamily [G3DSA:1.10.110.10] (32-121)
  IPR036312 Bifunctional inhibitor/plant lipid transfer protein/seed storage helical domain superfamily [SSF47699] (32-120)
  IPR037396 FMN hydroxy acid dehydrogenase domain [PS51349] (169-559)

Foldseek 3Di:
DVVVVVVVVVVVVVLVCVVVPDDDDDPPDPADALNLLCVLQVQVVCQQLPVDPARDPSNLRSVQVLQVVCPDLRNLLNSVVSLLVVCVVDVRTDQVSQQCVCVRSVHDRLHDRGNPDDSNCSVVSVVVVVDDDDDDDDDDDDDDDDDDDDDDDDPDDDDPDDDCPDPPPPPPDDQFLVVLLVLLCVQADLLLSLVLQFFFDPLQLLVQLQCLDDPDDFWDFDFDFDPPFPQVFFQQWAADPNAIARHQEEADEDAALCSLPVCGLLLVLLLQAVNRHEYEYELRHLAALQRSLVSDDHAYEYEDFCFQPNQLVLLLQVRNVVSVHAAYAYEDLPLDWGHGPSCVVVVDFRDQVTASHSCPPDCPDDDPPDGRSVRVVVRNVRRHNPDDLVVLLVSVVSDPHAYEYEQDLALVVLLSCVVSPHQEYEQDNPLNGHDHPRHNSLCQLQPFPPPPPPPPDDDDDPDDPPPSDDGSQRSNVPVHAYEYEYNDTALSSQLSSLQSPHSHYHYYSSQSSLCSNPNSVRNNVSSVRSVVRNSVVCSRRSHRYSVRSHVNRTDTSSCPPDDDPPD

Organism: Zingiber officinale (NCBI:txid94328)